Protein AF-A0A4P9ZF57-F1 (afdb_monomer)

Structure (mmCIF, N/CA/C/O backbone):
data_AF-A0A4P9ZF57-F1
#
_entry.id   AF-A0A4P9ZF57-F1
#
loop_
_atom_site.group_PDB
_atom_site.id
_atom_site.type_symbol
_atom_site.label_atom_id
_atom_site.label_alt_id
_atom_site.label_comp_id
_atom_site.label_asym_id
_atom_site.label_entity_id
_atom_site.label_seq_id
_atom_site.pdbx_PDB_ins_code
_atom_site.Cartn_x
_atom_site.Cartn_y
_atom_site.Cartn_z
_atom_site.occupancy
_atom_site.B_iso_or_equiv
_atom_site.auth_seq_id
_atom_site.auth_comp_id
_atom_site.auth_asym_id
_atom_site.auth_atom_id
_atom_site.pdbx_PDB_model_num
ATOM 1 N N . MET A 1 1 ? -4.948 -17.022 -53.352 1.00 54.38 1 MET A N 1
ATOM 2 C CA . MET A 1 1 ? -5.683 -17.781 -52.312 1.00 54.38 1 MET A CA 1
ATOM 3 C C . MET A 1 1 ? -4.808 -18.140 -51.109 1.00 54.38 1 MET A C 1
ATOM 5 O O . MET A 1 1 ? -5.113 -17.638 -50.040 1.00 54.38 1 MET A O 1
ATOM 9 N N . GLN A 1 2 ? -3.714 -18.905 -51.257 1.00 57.56 2 GLN A N 1
ATOM 10 C CA . GLN A 1 2 ? -2.912 -19.446 -50.132 1.00 57.56 2 GLN A CA 1
ATOM 11 C C . GLN A 1 2 ? -2.493 -18.446 -49.025 1.00 57.56 2 GLN A C 1
ATOM 13 O O . GLN A 1 2 ? -2.478 -18.813 -47.852 1.00 57.56 2 GLN A O 1
ATOM 18 N N . LEU A 1 3 ? -2.192 -17.183 -49.357 1.00 63.78 3 LEU A N 1
ATOM 19 C CA . LEU A 1 3 ? -1.842 -16.173 -48.346 1.00 63.78 3 LEU A CA 1
ATOM 20 C C . LEU A 1 3 ? -3.037 -15.792 -47.450 1.00 63.78 3 LEU A C 1
ATOM 22 O O . LEU A 1 3 ? -2.872 -15.639 -46.246 1.00 63.78 3 LEU A O 1
ATOM 26 N N . GLY A 1 4 ? -4.244 -15.695 -48.017 1.00 75.88 4 GLY A N 1
ATOM 27 C CA . GLY A 1 4 ? -5.461 -15.365 -47.267 1.00 75.88 4 GLY A CA 1
ATOM 28 C C . GLY A 1 4 ? -5.855 -16.471 -46.290 1.00 75.88 4 GLY A C 1
ATOM 29 O O . GLY A 1 4 ? -6.192 -16.182 -45.149 1.00 75.88 4 GLY A O 1
ATOM 30 N N . THR A 1 5 ? -5.713 -17.739 -46.690 1.00 77.88 5 THR A N 1
ATOM 31 C CA . THR A 1 5 ? -5.898 -18.883 -45.782 1.00 77.88 5 THR A CA 1
ATOM 32 C C . THR A 1 5 ? -4.862 -18.906 -44.657 1.00 77.88 5 THR A C 1
ATOM 34 O O . THR A 1 5 ? -5.207 -19.254 -43.533 1.00 77.88 5 THR A O 1
ATOM 37 N N . PHE A 1 6 ? -3.617 -18.484 -44.917 1.00 80.25 6 PHE A N 1
ATOM 38 C CA . PHE A 1 6 ? -2.591 -18.390 -43.874 1.00 80.25 6 PHE A CA 1
ATOM 39 C C . PHE A 1 6 ? -2.882 -17.258 -42.876 1.00 80.25 6 PHE A C 1
ATOM 41 O O . PHE A 1 6 ? -2.866 -17.496 -41.670 1.00 80.25 6 PHE A O 1
ATOM 48 N N . VAL A 1 7 ? -3.232 -16.057 -43.355 1.00 85.06 7 VAL A N 1
ATOM 49 C CA . VAL A 1 7 ? -3.629 -14.928 -42.491 1.00 85.06 7 VAL A CA 1
ATOM 50 C C . VAL A 1 7 ? -4.873 -15.271 -41.668 1.00 85.06 7 VAL A C 1
ATOM 52 O O . VAL A 1 7 ? -4.861 -15.054 -40.460 1.00 85.06 7 VAL A O 1
ATOM 55 N N . ALA A 1 8 ? -5.891 -15.890 -42.274 1.00 83.88 8 ALA A N 1
ATOM 56 C CA . ALA A 1 8 ? -7.072 -16.362 -41.553 1.00 83.88 8 ALA A CA 1
ATOM 57 C C . ALA A 1 8 ? -6.717 -17.411 -40.483 1.00 83.88 8 ALA A C 1
ATOM 59 O O . ALA A 1 8 ? -7.234 -17.337 -39.373 1.00 83.88 8 ALA A O 1
ATOM 60 N N . SER A 1 9 ? -5.796 -18.344 -40.767 1.00 84.31 9 SER A N 1
ATOM 61 C CA . SER A 1 9 ? -5.337 -19.321 -39.766 1.00 84.31 9 SER A CA 1
ATOM 62 C C . SER A 1 9 ? -4.549 -18.679 -38.617 1.00 84.31 9 SER A C 1
ATOM 64 O O . SER A 1 9 ? -4.714 -19.084 -37.472 1.00 84.31 9 SER A O 1
ATOM 66 N N . LEU A 1 10 ? -3.755 -17.635 -38.885 1.00 86.44 10 LEU A N 1
ATOM 67 C CA . LEU A 1 10 ? -3.065 -16.860 -37.848 1.00 86.44 10 LEU A CA 1
ATOM 68 C C . LEU A 1 10 ? -4.043 -16.049 -36.992 1.00 86.44 10 LEU A C 1
ATOM 70 O O . LEU A 1 10 ? -3.895 -16.017 -35.776 1.00 86.44 10 LEU A O 1
ATOM 74 N N . GLN A 1 11 ? -5.049 -15.424 -37.606 1.00 88.62 11 GLN A N 1
ATOM 75 C CA . GLN A 1 11 ? -6.096 -14.692 -36.889 1.00 88.62 11 GLN A CA 1
ATOM 76 C C . GLN A 1 11 ? -6.961 -15.631 -36.040 1.00 88.62 11 GLN A C 1
ATOM 78 O O . GLN A 1 11 ? -7.248 -15.304 -34.893 1.00 88.62 11 GLN A O 1
ATOM 83 N N . ALA A 1 12 ? -7.305 -16.817 -36.553 1.00 87.44 12 ALA A N 1
ATOM 84 C CA . ALA A 1 12 ? -7.996 -17.851 -35.786 1.00 87.44 12 ALA A CA 1
ATOM 85 C C . ALA A 1 12 ? -7.152 -18.341 -34.598 1.00 87.44 12 ALA A C 1
ATOM 87 O O . ALA A 1 12 ? -7.650 -18.370 -33.482 1.00 87.44 12 ALA A O 1
ATOM 88 N N . LEU A 1 13 ? -5.863 -18.635 -34.800 1.00 89.00 13 LEU A N 1
ATOM 89 C CA . LEU A 1 13 ? -4.971 -19.121 -33.738 1.00 89.00 13 LEU A CA 1
ATOM 90 C C . LEU A 1 13 ? -4.682 -18.039 -32.676 1.00 89.00 13 LEU A C 1
ATOM 92 O O . LEU A 1 13 ? -4.548 -18.348 -31.492 1.00 89.00 13 LEU A O 1
ATOM 96 N N . LEU A 1 14 ? -4.645 -16.758 -33.063 1.00 87.88 14 LEU A N 1
ATOM 97 C CA . LEU A 1 14 ? -4.613 -15.636 -32.117 1.00 87.88 14 LEU A CA 1
ATOM 98 C C . LEU A 1 14 ? -5.929 -15.516 -31.334 1.00 87.88 14 LEU A C 1
ATOM 100 O O . LEU A 1 14 ? -5.879 -15.408 -30.112 1.00 87.88 14 LEU A O 1
ATOM 104 N N . ALA A 1 15 ? -7.085 -15.623 -31.994 1.00 89.44 15 ALA A N 1
ATOM 105 C CA . ALA A 1 15 ? -8.389 -15.607 -31.327 1.00 89.44 15 ALA A CA 1
ATOM 106 C C . ALA A 1 15 ? -8.584 -16.811 -30.385 1.00 89.44 15 ALA A C 1
ATOM 108 O O . ALA A 1 15 ? -9.091 -16.645 -29.281 1.00 89.44 15 ALA A O 1
ATOM 109 N N . GLU A 1 16 ? -8.121 -18.008 -30.759 1.00 88.81 16 GLU A N 1
ATOM 110 C CA . GLU A 1 16 ? -8.086 -19.193 -29.890 1.00 88.81 16 GLU A CA 1
ATOM 111 C C . GLU A 1 16 ? -7.158 -18.986 -28.686 1.00 88.81 16 GLU A C 1
ATOM 113 O O . GLU A 1 16 ? -7.493 -19.388 -27.571 1.00 88.81 16 GLU A O 1
ATOM 118 N N . ARG A 1 17 ? -6.010 -18.318 -28.870 1.00 89.38 17 ARG A N 1
ATOM 119 C CA . ARG A 1 17 ? -5.100 -17.962 -27.771 1.00 89.38 17 ARG A CA 1
ATOM 120 C C . ARG A 1 17 ? -5.719 -16.933 -26.824 1.00 89.38 17 ARG A C 1
ATOM 122 O O . ARG A 1 17 ? -5.571 -17.075 -25.613 1.00 89.38 17 ARG A O 1
ATOM 129 N N . GLU A 1 18 ? -6.396 -15.917 -27.350 1.00 92.12 18 GLU A N 1
ATOM 130 C CA . GLU A 1 18 ? -7.087 -14.893 -26.559 1.00 92.12 18 GLU A CA 1
ATOM 131 C C . GLU A 1 18 ? -8.288 -15.478 -25.811 1.00 92.12 18 GLU A C 1
ATOM 133 O O . GLU A 1 18 ? -8.413 -15.261 -24.607 1.00 92.12 18 GLU A O 1
ATOM 138 N N . ALA A 1 19 ? -9.104 -16.301 -26.475 1.00 89.50 19 ALA A N 1
ATOM 139 C CA . ALA A 1 19 ? -10.187 -17.048 -25.846 1.00 89.50 19 ALA A CA 1
ATOM 140 C C . ALA A 1 19 ? -9.652 -17.978 -24.747 1.00 89.50 19 ALA A C 1
ATOM 142 O O . ALA A 1 19 ? -10.137 -17.922 -23.625 1.00 89.50 19 ALA A O 1
ATOM 143 N N . SER A 1 20 ? -8.599 -18.757 -25.016 1.00 89.19 20 SER A N 1
ATOM 144 C CA . SER A 1 20 ? -7.949 -19.629 -24.025 1.00 89.19 20 SER A CA 1
ATOM 145 C C . SER A 1 20 ? -7.400 -18.847 -22.823 1.00 89.19 20 SER A C 1
ATOM 147 O O . SER A 1 20 ? -7.550 -19.282 -21.681 1.00 89.19 20 SER A O 1
ATOM 149 N N . ALA A 1 21 ? -6.830 -17.656 -23.044 1.00 87.19 21 ALA A N 1
ATOM 150 C CA . ALA A 1 21 ? -6.377 -16.778 -21.967 1.00 87.19 21 ALA A CA 1
ATOM 151 C C . ALA A 1 21 ? -7.542 -16.236 -21.118 1.00 87.19 21 ALA A C 1
ATOM 153 O O . ALA A 1 21 ? -7.436 -16.229 -19.892 1.00 87.19 21 ALA A O 1
ATOM 154 N N . GLN A 1 22 ? -8.657 -15.840 -21.745 1.00 91.88 22 GLN A N 1
ATOM 155 C CA . GLN A 1 22 ? -9.889 -15.433 -21.052 1.00 91.88 22 GLN A CA 1
ATOM 156 C C . GLN A 1 22 ? -10.514 -16.598 -20.269 1.00 91.88 22 GLN A C 1
ATOM 158 O O . GLN A 1 22 ? -10.948 -16.425 -19.134 1.00 91.88 22 GLN A O 1
ATOM 163 N N . ASP A 1 23 ? -10.494 -17.807 -20.829 1.00 91.81 23 ASP A N 1
ATOM 164 C CA . ASP A 1 23 ? -10.986 -19.028 -20.189 1.00 91.81 23 ASP A CA 1
ATOM 165 C C . ASP A 1 23 ? -10.150 -19.394 -18.947 1.00 91.81 23 ASP A C 1
ATOM 167 O O . ASP A 1 23 ? -10.671 -19.899 -17.951 1.00 91.81 23 ASP A O 1
ATOM 171 N N . LEU A 1 24 ? -8.838 -19.132 -18.989 1.00 87.75 24 LEU A N 1
ATOM 172 C CA . LEU A 1 24 ? -7.904 -19.392 -17.892 1.00 87.75 24 LEU A CA 1
ATOM 173 C C . LEU A 1 24 ? -8.019 -18.322 -16.790 1.00 87.75 24 LEU A C 1
ATOM 175 O O . LEU A 1 24 ? -8.058 -18.674 -15.610 1.00 87.75 24 LEU A O 1
ATOM 179 N N . THR A 1 25 ? -8.167 -17.039 -17.140 1.00 88.38 25 THR A N 1
ATOM 180 C CA . THR A 1 25 ? -8.433 -15.976 -16.151 1.00 88.38 25 THR A CA 1
ATOM 181 C C . THR A 1 25 ? -9.818 -16.119 -15.522 1.00 88.38 25 THR A C 1
ATOM 183 O O . THR A 1 25 ? -9.937 -15.943 -14.312 1.00 88.38 25 THR A O 1
ATOM 186 N N . ALA A 1 26 ? -10.844 -16.534 -16.273 1.00 90.25 26 ALA A N 1
ATOM 187 C CA . ALA A 1 26 ? -12.167 -16.849 -15.731 1.00 90.25 26 ALA A CA 1
ATOM 188 C C . ALA A 1 26 ? -12.115 -18.005 -14.715 1.00 90.25 26 ALA A C 1
ATOM 190 O O . ALA A 1 26 ? -12.660 -17.883 -13.618 1.00 90.25 26 ALA A O 1
ATOM 191 N N . LYS A 1 27 ? -11.392 -19.093 -15.022 1.00 92.88 27 LYS A N 1
ATOM 192 C CA . LYS A 1 27 ? -11.173 -20.213 -14.083 1.00 92.88 27 LYS A CA 1
ATOM 193 C C . LYS A 1 27 ? -10.389 -19.792 -12.836 1.00 92.88 27 LYS A C 1
ATOM 195 O O . LYS A 1 27 ? -10.672 -20.290 -11.749 1.00 92.88 27 LYS A O 1
ATOM 200 N N . LEU A 1 28 ? -9.440 -18.862 -12.968 1.00 87.38 28 LEU A N 1
ATOM 201 C CA . LEU A 1 28 ? -8.673 -18.324 -11.841 1.00 87.38 28 LEU A CA 1
ATOM 202 C C . LEU A 1 28 ? -9.500 -17.358 -10.972 1.00 87.38 28 LEU A C 1
ATOM 204 O O . LEU A 1 28 ? -9.423 -17.417 -9.750 1.00 87.38 28 LEU A O 1
ATOM 208 N N . LEU A 1 29 ? -10.359 -16.529 -11.567 1.00 91.06 29 LEU A N 1
ATOM 209 C CA . LEU A 1 29 ? -11.336 -15.724 -10.825 1.00 91.06 29 LEU A CA 1
ATOM 210 C C . LEU A 1 29 ? -12.352 -16.616 -10.097 1.00 91.06 29 LEU A C 1
ATOM 212 O O . LEU A 1 29 ? -12.646 -16.388 -8.926 1.00 91.06 29 LEU A O 1
ATOM 216 N N . GLN A 1 30 ? -12.834 -17.679 -10.746 1.00 93.12 30 GLN A N 1
ATOM 217 C CA . GLN A 1 30 ? -13.740 -18.642 -10.122 1.00 93.12 30 GLN A CA 1
ATOM 218 C C . GLN A 1 30 ? -13.067 -19.406 -8.969 1.00 93.12 30 GLN A C 1
ATOM 220 O O . GLN A 1 30 ? -13.712 -19.651 -7.949 1.00 93.12 30 GLN A O 1
ATOM 225 N N . SER A 1 31 ? -11.776 -19.749 -9.073 1.00 87.75 31 SER A N 1
ATOM 226 C CA . SER A 1 31 ? -11.054 -20.368 -7.955 1.00 87.75 31 SER A CA 1
ATOM 227 C C . SER A 1 31 ? -10.847 -19.391 -6.792 1.00 87.75 31 SER A C 1
ATOM 229 O O . SER A 1 31 ? -11.037 -19.794 -5.647 1.00 87.75 31 SER A O 1
ATOM 231 N N . LEU A 1 32 ? -10.569 -18.108 -7.055 1.00 88.50 32 LEU A N 1
ATOM 232 C CA . LEU A 1 32 ? -10.494 -17.066 -6.020 1.00 88.50 32 LEU A CA 1
ATOM 233 C C . LEU A 1 32 ? -11.830 -16.881 -5.280 1.00 88.50 32 LEU A C 1
ATOM 235 O O . LEU A 1 32 ? -11.836 -16.867 -4.051 1.00 88.50 32 LEU A O 1
ATOM 239 N N . VAL A 1 33 ? -12.962 -16.838 -5.993 1.00 92.56 33 VAL A N 1
ATOM 240 C CA . VAL A 1 33 ? -14.305 -16.778 -5.378 1.00 92.56 33 VAL A CA 1
ATOM 241 C C . VAL A 1 33 ? -14.612 -18.047 -4.568 1.00 92.56 33 VAL A C 1
ATOM 243 O O . VAL A 1 33 ? -15.177 -17.968 -3.475 1.00 92.56 33 VAL A O 1
ATOM 246 N N . ASN A 1 34 ? -14.186 -19.223 -5.039 1.00 90.38 34 ASN A N 1
ATOM 247 C CA . ASN A 1 34 ? -14.302 -20.471 -4.277 1.00 90.38 34 ASN A CA 1
ATOM 248 C C . ASN A 1 34 ? -13.427 -20.468 -3.006 1.00 90.38 34 ASN A C 1
ATOM 250 O O . ASN A 1 34 ? -13.837 -21.024 -1.989 1.00 90.38 34 ASN A O 1
ATOM 254 N N . TYR A 1 35 ? -12.251 -19.829 -3.026 1.00 92.31 35 TYR A N 1
ATOM 255 C CA . TYR A 1 35 ? -11.423 -19.641 -1.829 1.00 92.31 35 TYR A CA 1
ATOM 256 C C . TYR A 1 35 ? -12.043 -18.642 -0.845 1.00 92.31 35 TYR A C 1
ATOM 258 O O . TYR A 1 35 ? -12.076 -18.929 0.349 1.00 92.31 35 TYR A O 1
ATOM 266 N N . GLN A 1 36 ? -12.585 -17.519 -1.326 1.00 89.94 36 GLN A N 1
ATOM 267 C CA . GLN A 1 36 ? -13.272 -16.524 -0.493 1.00 89.94 36 GLN A CA 1
ATOM 268 C C . GLN A 1 36 ? -14.504 -17.126 0.196 1.00 89.94 36 GLN A C 1
ATOM 270 O O . GLN A 1 36 ? -14.590 -17.105 1.419 1.00 89.94 36 GLN A O 1
ATOM 275 N N . THR A 1 37 ? -15.388 -17.782 -0.557 1.00 90.69 37 THR A N 1
ATOM 276 C CA . THR A 1 37 ? -16.584 -18.445 0.002 1.00 90.69 37 THR A CA 1
ATOM 277 C C . THR A 1 37 ? -16.255 -19.641 0.904 1.00 90.69 37 THR A C 1
ATOM 279 O O . THR A 1 37 ? -17.031 -19.977 1.801 1.00 90.69 37 THR A O 1
ATOM 282 N N . LEU A 1 38 ? -15.096 -20.289 0.726 1.00 90.81 38 LEU A N 1
ATOM 283 C CA . LEU A 1 38 ? -14.591 -21.284 1.677 1.00 90.81 38 LEU A CA 1
ATOM 284 C C . LEU A 1 38 ? -14.068 -20.629 2.965 1.00 90.81 38 LEU A C 1
ATOM 286 O O . LEU A 1 38 ? -14.310 -21.165 4.043 1.00 90.81 38 LEU A O 1
ATOM 290 N N . GLN A 1 39 ? -13.386 -19.486 2.864 1.00 89.12 39 GLN A N 1
ATOM 291 C CA . GLN A 1 39 ? -12.892 -18.715 4.005 1.00 89.12 39 GLN A CA 1
ATOM 292 C C . GLN A 1 39 ? -14.050 -18.141 4.837 1.00 89.12 39 GLN A C 1
ATOM 294 O O . GLN A 1 39 ? -14.051 -18.309 6.054 1.00 89.12 39 GLN A O 1
ATOM 299 N N . GLU A 1 40 ? -15.079 -17.583 4.193 1.00 89.44 40 GLU A N 1
ATOM 300 C CA . GLU A 1 40 ? -16.331 -17.144 4.830 1.00 89.44 40 GLU A CA 1
ATOM 301 C C . GLU A 1 40 ? -16.979 -18.291 5.624 1.00 89.44 40 GLU A C 1
ATOM 303 O O . GLU A 1 40 ? -17.235 -18.159 6.821 1.00 89.44 40 GLU A O 1
ATOM 308 N N . ARG A 1 41 ? -17.118 -19.471 5.003 1.00 91.25 41 ARG A N 1
ATOM 309 C CA . ARG A 1 41 ? -17.626 -20.704 5.639 1.00 91.25 41 ARG A CA 1
ATOM 310 C C . ARG A 1 41 ? -16.724 -21.296 6.725 1.00 91.25 41 ARG A C 1
ATOM 312 O O . ARG A 1 41 ? -17.151 -22.226 7.416 1.00 91.25 41 ARG A O 1
ATOM 319 N N . ILE A 1 42 ? -15.479 -20.838 6.848 1.00 87.50 42 ILE A N 1
ATOM 320 C CA . ILE A 1 42 ? -14.600 -21.163 7.977 1.00 87.50 42 ILE A CA 1
ATOM 321 C C . ILE A 1 42 ? -14.881 -20.180 9.116 1.00 87.50 42 ILE A C 1
ATOM 323 O O . ILE A 1 42 ? -15.195 -20.642 10.208 1.00 87.50 42 ILE A O 1
ATOM 327 N N . SER A 1 43 ? -14.940 -18.867 8.858 1.00 89.12 43 SER A N 1
ATOM 328 C CA . SER A 1 43 ? -15.350 -17.879 9.873 1.00 89.12 43 SER A CA 1
ATOM 329 C C . SER A 1 43 ? -16.748 -18.149 10.449 1.00 89.12 43 SER A C 1
ATOM 331 O O . SER A 1 43 ? -16.889 -18.178 11.667 1.00 89.12 43 SER A O 1
ATOM 333 N N . GLU A 1 44 ? -17.753 -18.481 9.626 1.00 91.69 44 GLU A N 1
ATOM 334 C CA . GLU A 1 44 ? -19.094 -18.886 10.096 1.00 91.69 44 GLU A CA 1
ATOM 335 C C . GLU A 1 44 ? -19.045 -20.090 11.058 1.00 91.69 44 GLU A C 1
ATOM 337 O O . GLU A 1 44 ? -19.854 -20.212 11.983 1.00 91.69 44 GLU A O 1
ATOM 342 N N . LYS A 1 45 ? -18.107 -21.022 10.835 1.00 91.94 45 LYS A N 1
ATOM 343 C CA . LYS A 1 45 ? -17.920 -22.196 11.696 1.00 91.94 45 LYS A CA 1
ATOM 344 C C . LYS A 1 45 ? -17.165 -21.848 12.966 1.00 91.94 45 LYS A C 1
ATOM 346 O O . LYS A 1 45 ? -17.557 -22.343 14.017 1.00 91.94 45 LYS A O 1
ATOM 351 N N . ASP A 1 46 ? -16.142 -21.006 12.890 1.00 90.75 46 ASP A N 1
ATOM 352 C CA . ASP A 1 46 ? -15.371 -20.571 14.053 1.00 90.75 46 ASP A CA 1
ATOM 353 C C . ASP A 1 46 ? -16.223 -19.697 14.987 1.00 90.75 46 ASP A C 1
ATOM 355 O O . ASP A 1 46 ? -16.212 -19.911 16.199 1.00 90.75 46 ASP A O 1
ATOM 359 N N . GLU A 1 47 ? -17.055 -18.802 14.448 1.00 91.81 47 GLU A N 1
ATOM 360 C CA . GLU A 1 47 ? -18.086 -18.078 15.204 1.00 91.81 47 GLU A CA 1
ATOM 361 C C . GLU A 1 47 ? -19.081 -19.044 15.857 1.00 91.81 47 GLU A C 1
ATOM 363 O O . GLU A 1 47 ? -19.361 -18.952 17.054 1.00 91.81 47 GLU A O 1
ATOM 368 N N . ARG A 1 48 ? -19.578 -20.041 15.112 1.00 92.94 48 ARG A N 1
ATOM 369 C CA . ARG A 1 48 ? -20.481 -21.060 15.664 1.00 92.94 48 ARG A CA 1
ATOM 370 C C . ARG A 1 48 ? -19.814 -21.918 16.745 1.00 92.94 48 ARG A C 1
ATOM 372 O O . ARG A 1 48 ? -20.488 -22.304 17.699 1.00 92.94 48 ARG A O 1
ATOM 379 N N . ILE A 1 49 ? -18.516 -22.200 16.633 1.00 88.50 49 ILE A N 1
ATOM 380 C CA . ILE A 1 49 ? -17.723 -22.892 17.659 1.00 88.50 49 ILE A CA 1
ATOM 381 C C . ILE A 1 49 ? -17.570 -22.006 18.902 1.00 88.50 49 ILE A C 1
ATOM 383 O O . ILE A 1 49 ? -17.761 -22.510 20.005 1.00 88.50 49 ILE A O 1
ATOM 387 N N . GLN A 1 50 ? -17.317 -20.702 18.748 1.00 88.69 50 GLN A N 1
ATOM 388 C CA . GLN A 1 50 ? -17.263 -19.744 19.863 1.00 88.69 50 GLN A CA 1
ATOM 389 C C . GLN A 1 50 ? -18.618 -19.600 20.576 1.00 88.69 50 GLN A C 1
ATOM 391 O O . GLN A 1 50 ? -18.675 -19.578 21.804 1.00 88.69 50 GLN A O 1
ATOM 396 N N . VAL A 1 51 ? -19.730 -19.569 19.835 1.00 91.00 51 VAL A N 1
ATOM 397 C CA . VAL A 1 51 ? -21.078 -19.560 20.427 1.00 91.00 51 VAL A CA 1
ATOM 398 C C . VAL A 1 51 ? -21.353 -20.864 21.185 1.00 91.00 51 VAL A C 1
ATOM 400 O O . VAL A 1 51 ? -21.884 -20.826 22.296 1.00 91.00 51 VAL A O 1
ATOM 403 N N . LEU A 1 52 ? -20.963 -22.019 20.635 1.00 90.31 52 LEU A N 1
ATOM 404 C CA . LEU A 1 52 ? -21.125 -23.315 21.302 1.00 90.31 52 LEU A CA 1
ATOM 405 C C . LEU A 1 52 ? -20.216 -23.472 22.533 1.00 90.31 52 LEU A C 1
ATOM 407 O O . LEU A 1 52 ? -20.663 -24.030 23.535 1.00 90.31 52 LEU A O 1
ATOM 411 N N . SER A 1 53 ? -18.980 -22.961 22.510 1.00 88.56 53 SER A N 1
ATOM 412 C CA . SER A 1 53 ? -18.092 -22.990 23.679 1.00 88.56 53 SER A CA 1
ATOM 413 C C . SER A 1 53 ? -18.578 -22.044 24.779 1.00 88.56 53 SER A C 1
ATOM 415 O O . SER A 1 53 ? -18.627 -22.450 25.938 1.00 88.56 53 SER A O 1
ATOM 417 N N . ALA A 1 54 ? -19.057 -20.845 24.432 1.00 90.06 54 ALA A N 1
ATOM 418 C CA . ALA A 1 54 ? -19.687 -19.927 25.379 1.00 90.06 54 ALA A CA 1
ATOM 419 C C . ALA A 1 54 ? -20.956 -20.531 26.015 1.00 90.06 54 ALA A C 1
ATOM 421 O O . ALA A 1 54 ? -21.157 -20.416 27.225 1.00 90.06 54 ALA A O 1
ATOM 422 N N . GLN A 1 55 ? -21.788 -21.232 25.233 1.00 91.75 55 GLN A N 1
ATOM 423 C CA . GLN A 1 55 ? -22.941 -21.977 25.754 1.00 91.75 55 GLN A CA 1
ATOM 424 C C . GLN A 1 55 ? -22.518 -23.123 26.687 1.00 91.75 55 GLN A C 1
ATOM 426 O O . GLN A 1 55 ? -23.115 -23.287 27.752 1.00 91.75 55 GLN A O 1
ATOM 431 N N . ALA A 1 56 ? -21.473 -23.880 26.338 1.00 86.38 56 ALA A N 1
ATOM 432 C CA . ALA A 1 56 ? -20.936 -24.949 27.180 1.00 86.38 56 ALA A CA 1
ATOM 433 C C . ALA A 1 56 ? -20.345 -24.412 28.497 1.00 86.38 56 ALA A C 1
ATOM 435 O O . ALA A 1 56 ? -20.632 -24.951 29.565 1.00 86.38 56 ALA A O 1
ATOM 436 N N . GLU A 1 57 ? -19.591 -23.310 28.455 1.00 91.94 57 GLU A N 1
ATOM 437 C CA . GLU A 1 57 ? -19.105 -22.615 29.651 1.00 91.94 57 GLU A CA 1
ATOM 438 C C . GLU A 1 57 ? -20.247 -22.134 30.549 1.00 91.94 57 GLU A C 1
ATOM 440 O O . GLU A 1 57 ? -20.168 -22.264 31.770 1.00 91.94 57 GLU A O 1
ATOM 445 N N . LEU A 1 58 ? -21.304 -21.559 29.971 1.00 91.56 58 LEU A N 1
ATOM 446 C CA . LEU A 1 58 ? -22.442 -21.036 30.728 1.00 91.56 58 LEU A CA 1
ATOM 447 C C . LEU A 1 58 ? -23.257 -22.182 31.354 1.00 91.56 58 LEU A C 1
ATOM 449 O O . LEU A 1 58 ? -23.661 -22.083 32.514 1.00 91.56 58 LEU A O 1
ATOM 453 N N . ALA A 1 59 ? -23.397 -23.311 30.651 1.00 89.12 59 ALA A N 1
ATOM 454 C CA . ALA A 1 59 ? -23.968 -24.542 31.195 1.00 89.12 59 ALA A CA 1
ATOM 455 C C . ALA A 1 59 ? -23.122 -25.126 32.345 1.00 89.12 59 ALA A C 1
ATOM 457 O O . ALA A 1 59 ? -23.680 -25.479 33.385 1.00 89.12 59 ALA A O 1
ATOM 458 N N . LEU A 1 60 ? -21.790 -25.164 32.213 1.00 89.88 60 LEU A N 1
ATOM 459 C CA . LEU A 1 60 ? -20.877 -25.602 33.278 1.00 89.88 60 LEU A CA 1
ATOM 460 C C . LEU A 1 60 ? -20.934 -24.673 34.500 1.00 89.88 60 LEU A C 1
ATOM 462 O O . LEU A 1 60 ? -21.027 -25.151 35.629 1.00 89.88 60 LEU A O 1
ATOM 466 N N . LYS A 1 61 ? -20.966 -23.350 34.298 1.00 92.44 61 LYS A N 1
ATOM 467 C CA . LYS A 1 61 ? -21.146 -22.360 35.378 1.00 92.44 61 LYS A CA 1
ATOM 468 C C . LYS A 1 61 ? -22.488 -22.564 36.096 1.00 92.44 61 LYS A C 1
ATOM 470 O O . LYS A 1 61 ? -22.524 -22.574 37.324 1.00 92.44 61 LYS A O 1
ATOM 475 N N . ALA A 1 62 ? -23.570 -22.826 35.359 1.00 89.81 62 ALA A N 1
ATOM 476 C CA . ALA A 1 62 ? -24.878 -23.149 35.936 1.00 89.81 62 ALA A CA 1
ATOM 477 C C . ALA A 1 62 ? -24.913 -24.512 36.663 1.00 89.81 62 ALA A C 1
ATOM 479 O O . ALA A 1 62 ? -25.629 -24.659 37.655 1.00 89.81 62 ALA A O 1
ATOM 480 N N . GLN A 1 63 ? -24.144 -25.507 36.210 1.00 90.19 63 GLN A N 1
ATOM 481 C CA . GLN A 1 63 ? -23.995 -26.792 36.900 1.00 90.19 63 GLN A CA 1
ATOM 482 C C . GLN A 1 63 ? -23.188 -26.645 38.197 1.00 90.19 63 GLN A C 1
ATOM 484 O O . GLN A 1 63 ? -23.601 -27.180 39.225 1.00 90.19 63 GLN A O 1
ATOM 489 N N . ASN A 1 64 ? -22.101 -25.872 38.183 1.00 90.94 64 ASN A N 1
ATOM 490 C CA . ASN A 1 64 ? -21.306 -25.576 39.375 1.00 90.94 64 ASN A CA 1
ATOM 491 C C . ASN A 1 64 ? -22.129 -24.813 40.421 1.00 90.94 64 ASN A C 1
ATOM 493 O O . ASN A 1 64 ? -22.150 -25.221 41.578 1.00 90.94 64 ASN A O 1
ATOM 497 N N . LEU A 1 65 ? -22.919 -23.811 40.013 1.00 90.56 65 LEU A N 1
ATOM 498 C CA . LEU A 1 65 ? -23.839 -23.109 40.917 1.00 90.56 65 LEU A CA 1
ATOM 499 C C . LEU A 1 65 ? -24.865 -24.066 41.562 1.00 90.56 65 LEU A C 1
ATOM 501 O O . LEU A 1 65 ? -25.197 -23.931 42.738 1.00 90.56 65 LEU A O 1
ATOM 505 N N . LYS A 1 66 ? -25.351 -25.073 40.822 1.00 91.69 66 LYS A N 1
ATOM 506 C CA . LYS A 1 66 ? -26.223 -26.124 41.379 1.00 91.69 66 LYS A CA 1
ATOM 507 C C . LYS A 1 66 ? -25.482 -27.048 42.350 1.00 91.69 66 LYS A C 1
ATOM 509 O O . LYS A 1 66 ? -26.075 -27.452 43.346 1.00 91.69 66 LYS A O 1
ATOM 514 N N . LEU A 1 67 ? -24.210 -27.368 42.103 1.00 91.00 67 LEU A N 1
ATOM 515 C CA . LEU A 1 67 ? -23.380 -28.134 43.042 1.00 91.00 67 LEU A CA 1
ATOM 516 C C . LEU A 1 67 ? -23.117 -27.345 44.334 1.00 91.00 67 LEU A C 1
ATOM 518 O O . LEU A 1 67 ? -23.240 -27.908 45.418 1.00 91.00 67 LEU A O 1
ATOM 522 N N . GLU A 1 68 ? -22.858 -26.039 44.241 1.00 92.75 68 GLU A N 1
ATOM 523 C CA . GLU A 1 68 ? -22.746 -25.140 45.398 1.00 92.75 68 GLU A CA 1
ATOM 524 C C . GLU A 1 68 ? -24.060 -25.068 46.191 1.00 92.75 68 GLU A C 1
ATOM 526 O O . GLU A 1 68 ? -24.049 -25.203 47.414 1.00 92.75 68 GLU A O 1
ATOM 531 N N . GLN A 1 69 ? -25.207 -24.942 45.513 1.00 92.31 69 GLN A N 1
ATOM 532 C CA . GLN A 1 69 ? -26.531 -24.988 46.151 1.00 92.31 69 GLN A CA 1
ATOM 533 C C . GLN A 1 69 ? -26.795 -26.334 46.844 1.00 92.31 69 GLN A C 1
ATOM 535 O O . GLN A 1 69 ? -27.288 -26.351 47.970 1.00 92.31 69 GLN A O 1
ATOM 540 N N . VAL A 1 70 ? -26.433 -27.462 46.223 1.00 91.25 70 VAL A N 1
ATOM 541 C CA . VAL A 1 70 ? -26.524 -28.796 46.845 1.00 91.25 70 VAL A CA 1
ATOM 542 C C . VAL A 1 70 ? -25.581 -28.915 48.048 1.00 91.25 70 VAL A C 1
ATOM 544 O O . VAL A 1 70 ? -25.972 -29.498 49.060 1.00 91.25 70 VAL A O 1
ATOM 547 N N . GLY A 1 71 ? -24.389 -28.315 47.995 1.00 92.12 71 GLY A N 1
ATOM 548 C CA . GLY A 1 71 ? -23.472 -28.206 49.132 1.00 92.12 71 GLY A CA 1
ATOM 549 C C . GLY A 1 71 ? -24.083 -27.425 50.299 1.00 92.12 71 GLY A C 1
ATOM 550 O O . GLY A 1 71 ? -24.164 -27.945 51.410 1.00 92.12 71 GLY A O 1
ATOM 551 N N . GLN A 1 72 ? -24.610 -26.225 50.037 1.00 91.56 72 GLN A N 1
ATOM 552 C CA . GLN A 1 72 ? -25.287 -25.388 51.037 1.00 91.56 72 GLN A CA 1
ATOM 553 C C . GLN A 1 72 ? -26.526 -26.075 51.635 1.00 91.56 72 GLN A C 1
ATOM 555 O O . GLN A 1 72 ? -26.750 -26.008 52.843 1.00 91.56 72 GLN A O 1
ATOM 560 N N . LEU A 1 73 ? -27.327 -26.769 50.819 1.00 89.88 73 LEU A N 1
ATOM 561 C CA . LEU A 1 73 ? -28.471 -27.555 51.292 1.00 89.88 73 LEU A CA 1
ATOM 562 C C . LEU A 1 73 ? -28.032 -28.759 52.136 1.00 89.88 73 LEU A C 1
ATOM 564 O O . LEU A 1 73 ? -28.667 -29.052 53.148 1.00 89.88 73 LEU A O 1
ATOM 568 N N . SER A 1 74 ? -26.935 -29.425 51.769 1.00 91.81 74 SER A N 1
ATOM 569 C CA . SER A 1 74 ? -26.368 -30.537 52.544 1.00 91.81 74 SER A CA 1
ATOM 570 C C . SER A 1 74 ? -25.828 -30.064 53.895 1.00 91.81 74 SER A C 1
ATOM 572 O O . SER A 1 74 ? -26.076 -30.716 54.908 1.00 91.81 74 SER A O 1
ATOM 574 N N . GLN A 1 75 ? -25.170 -28.901 53.932 1.00 92.56 75 GLN A N 1
ATOM 575 C CA . GLN A 1 75 ? -24.716 -28.266 55.168 1.00 92.56 75 GLN A CA 1
ATOM 576 C C . GLN A 1 75 ? -25.903 -27.877 56.065 1.00 92.56 75 GLN A C 1
ATOM 578 O O . GLN A 1 75 ? -25.951 -28.299 57.218 1.00 92.56 75 GLN A O 1
ATOM 583 N N . ARG A 1 76 ? -26.920 -27.187 55.529 1.00 90.81 76 ARG A N 1
ATOM 584 C CA . ARG A 1 76 ? -28.146 -26.852 56.280 1.00 90.81 76 ARG A CA 1
ATOM 585 C C . ARG A 1 76 ? -28.888 -28.091 56.788 1.00 90.81 76 ARG A C 1
ATOM 587 O O . ARG A 1 76 ? -29.460 -28.063 57.872 1.00 90.81 76 ARG A O 1
ATOM 594 N N . MET A 1 77 ? -28.873 -29.197 56.038 1.00 89.62 77 MET A N 1
ATOM 595 C CA . MET A 1 77 ? -29.445 -30.470 56.492 1.00 89.62 77 MET A CA 1
ATOM 596 C C . MET A 1 77 ? -28.630 -31.096 57.635 1.00 89.62 77 MET A C 1
ATOM 598 O O . MET A 1 77 ? -29.206 -31.750 58.504 1.00 89.62 77 MET A O 1
ATOM 602 N N . LEU A 1 78 ? -27.307 -30.909 57.655 1.00 92.81 78 LEU A N 1
ATOM 603 C CA . LEU A 1 78 ? -26.444 -31.349 58.751 1.00 92.81 78 LEU A CA 1
ATOM 604 C C . LEU A 1 78 ? -26.693 -30.512 60.016 1.00 92.81 78 LEU A C 1
ATOM 606 O O . LEU A 1 78 ? -26.920 -31.085 61.078 1.00 92.81 78 LEU A O 1
ATOM 610 N N . GLU A 1 79 ? -26.756 -29.187 59.879 1.00 90.94 79 GLU A N 1
ATOM 611 C CA . GLU A 1 79 ? -27.092 -28.234 60.952 1.00 90.94 79 GLU A CA 1
ATOM 612 C C . GLU A 1 79 ? -28.495 -28.500 61.534 1.00 90.94 79 GLU A C 1
ATOM 614 O O . GLU A 1 79 ? -28.684 -28.538 62.751 1.00 90.94 79 GLU A O 1
ATOM 619 N N . ALA A 1 80 ? -29.486 -28.781 60.682 1.00 88.31 80 ALA A N 1
ATOM 620 C CA . ALA A 1 80 ? -30.822 -29.180 61.124 1.00 88.31 80 ALA A CA 1
ATOM 621 C C . ALA A 1 80 ? -30.820 -30.536 61.858 1.00 88.31 80 ALA A C 1
ATOM 623 O O . ALA A 1 80 ? -31.571 -30.719 62.815 1.00 88.31 80 ALA A O 1
ATOM 624 N N . LYS A 1 81 ? -29.966 -31.489 61.453 1.00 91.69 81 LYS A N 1
ATOM 625 C CA . LYS A 1 81 ? -29.813 -32.783 62.141 1.00 91.69 81 LYS A CA 1
ATOM 626 C C . LYS A 1 81 ? -29.149 -32.644 63.511 1.00 91.69 81 LYS A C 1
ATOM 628 O O . LYS A 1 81 ? -29.590 -33.322 64.437 1.00 91.69 81 LYS A O 1
ATOM 633 N N . THR A 1 82 ? -28.142 -31.781 63.673 1.00 90.38 82 THR A N 1
ATOM 634 C CA . THR A 1 82 ? -27.527 -31.543 64.993 1.00 90.38 82 THR A CA 1
ATOM 635 C C . THR A 1 82 ? -28.509 -30.854 65.939 1.00 90.38 82 THR A C 1
ATOM 637 O O . THR A 1 82 ? -28.715 -31.348 67.045 1.00 90.38 82 THR A O 1
ATOM 640 N N . GLN A 1 83 ? -29.226 -29.824 65.473 1.00 89.94 83 GLN A N 1
ATOM 641 C CA . GLN A 1 83 ? -30.281 -29.161 66.255 1.00 89.94 83 GLN A CA 1
ATOM 642 C C . GLN A 1 83 ? -31.426 -30.117 66.637 1.00 89.94 83 GLN A C 1
ATOM 644 O O . GLN A 1 83 ? -31.919 -30.076 67.766 1.00 89.94 83 GLN A O 1
ATOM 649 N N . LEU A 1 84 ? -31.840 -31.018 65.736 1.00 87.56 84 LEU A N 1
ATOM 650 C CA . LEU A 1 84 ? -32.831 -32.054 66.052 1.00 87.56 84 LEU A CA 1
ATOM 651 C C . LEU A 1 84 ? -32.307 -33.027 67.123 1.00 87.56 84 LEU A C 1
ATOM 653 O O . LEU A 1 84 ? -33.054 -33.400 68.028 1.00 87.56 84 LEU A O 1
ATOM 657 N N . GLY A 1 85 ? -31.023 -33.394 67.057 1.00 89.75 85 GLY A N 1
ATOM 658 C CA . GLY A 1 85 ? -30.337 -34.191 68.076 1.00 89.75 85 GLY A CA 1
ATOM 659 C C . GLY A 1 85 ? -30.366 -33.522 69.452 1.00 89.75 85 GLY A C 1
ATOM 660 O O . GLY A 1 85 ? -30.871 -34.109 70.409 1.00 89.75 85 GLY A O 1
ATOM 661 N N . GLU A 1 86 ? -29.926 -32.266 69.539 1.00 90.06 86 GLU A N 1
ATOM 662 C CA . GLU A 1 86 ? -29.966 -31.449 70.762 1.00 90.06 86 GLU A CA 1
ATOM 663 C C . GLU A 1 86 ? -31.383 -31.352 71.348 1.00 90.06 86 GLU A C 1
ATOM 665 O O . GLU A 1 86 ? -31.587 -31.552 72.548 1.00 90.06 86 GLU A O 1
ATOM 670 N N . LYS A 1 87 ? -32.392 -31.105 70.501 1.00 88.38 87 LYS A N 1
ATOM 671 C CA . LYS A 1 87 ? -33.795 -31.033 70.931 1.00 88.38 87 LYS A CA 1
ATOM 672 C C . LYS A 1 87 ? -34.340 -32.387 71.385 1.00 88.38 87 LYS A C 1
ATOM 674 O O . LYS A 1 87 ? -35.102 -32.426 72.349 1.00 88.38 87 LYS A O 1
ATOM 679 N N . SER A 1 88 ? -33.923 -33.492 70.767 1.00 87.62 88 SER A N 1
ATOM 680 C CA . SER A 1 88 ? -34.299 -34.839 71.216 1.00 87.62 88 SER A CA 1
ATOM 681 C C . SER A 1 88 ? -33.731 -35.165 72.605 1.00 87.62 88 SER A C 1
ATOM 683 O O . SER A 1 88 ? -34.460 -35.678 73.454 1.00 87.62 88 SER A O 1
ATOM 685 N N . ALA A 1 89 ? -32.488 -34.757 72.887 1.00 86.56 89 ALA A N 1
ATOM 686 C CA . ALA A 1 89 ? -31.868 -34.914 74.202 1.00 86.56 89 ALA A CA 1
ATOM 687 C C . ALA A 1 89 ? -32.577 -34.074 75.282 1.00 86.56 89 ALA A C 1
ATOM 689 O O . ALA A 1 89 ? -32.830 -34.570 76.381 1.00 86.56 89 ALA A O 1
ATOM 690 N N . GLN A 1 90 ? -32.977 -32.837 74.957 1.00 87.50 90 GLN A N 1
ATOM 691 C CA . GLN A 1 90 ? -33.780 -31.989 75.854 1.00 87.50 90 GLN A CA 1
ATOM 692 C C . GLN A 1 90 ? -35.154 -32.617 76.162 1.00 87.50 90 GLN A C 1
ATOM 694 O O . GLN A 1 90 ? -35.586 -32.625 77.314 1.00 87.50 90 GLN A O 1
ATOM 699 N N . VAL A 1 91 ? -35.820 -33.216 75.166 1.00 86.25 91 VAL A N 1
ATOM 700 C CA . VAL A 1 91 ? -37.094 -33.934 75.369 1.00 86.25 91 VAL A CA 1
ATOM 701 C C . VAL A 1 91 ? -36.919 -35.187 76.236 1.00 86.25 91 VAL A C 1
ATOM 703 O O . VAL A 1 91 ? -37.783 -35.472 77.067 1.00 86.25 91 VAL A O 1
ATOM 706 N N . GLU A 1 92 ? -35.817 -35.929 76.098 1.00 87.56 92 GLU A N 1
ATOM 707 C CA . GLU A 1 92 ? -35.519 -37.041 77.010 1.00 87.56 92 GLU A CA 1
ATOM 708 C C . GLU A 1 92 ? -35.265 -36.581 78.447 1.00 87.56 92 GLU A C 1
ATOM 710 O O . GLU A 1 92 ? -35.738 -37.235 79.378 1.00 87.56 92 GLU A O 1
ATOM 715 N N . GLN A 1 93 ? -34.567 -35.460 78.648 1.00 86.94 93 GLN A N 1
ATOM 716 C CA . GLN A 1 93 ? -34.328 -34.920 79.984 1.00 86.94 93 GLN A CA 1
ATOM 717 C C . GLN A 1 93 ? -35.652 -34.586 80.693 1.00 86.94 93 GLN A C 1
ATOM 719 O O . GLN A 1 93 ? -35.921 -35.126 81.768 1.00 86.94 93 GLN A O 1
ATOM 724 N N . CYS A 1 94 ? -36.531 -33.803 80.058 1.00 82.19 94 CYS A N 1
ATOM 725 C CA . CYS A 1 94 ? -37.818 -33.434 80.656 1.00 82.19 94 CYS A CA 1
ATOM 726 C C . CYS A 1 94 ? -38.747 -34.640 80.897 1.00 82.19 94 CYS A C 1
ATOM 728 O O . CYS A 1 94 ? -39.545 -34.632 81.835 1.00 82.19 94 CYS A O 1
ATOM 730 N N . ARG A 1 95 ? -38.639 -35.718 80.104 1.00 87.62 95 ARG A N 1
ATOM 731 C CA . ARG A 1 95 ? -39.359 -36.978 80.378 1.00 87.62 95 ARG A CA 1
ATOM 732 C C . ARG A 1 95 ? -38.899 -37.632 81.684 1.00 87.62 95 ARG A C 1
ATOM 734 O O . ARG A 1 95 ? -39.743 -38.034 82.481 1.00 87.62 95 ARG A O 1
ATOM 741 N N . ARG A 1 96 ? -37.585 -37.692 81.929 1.00 84.31 96 ARG A N 1
ATOM 742 C CA . ARG A 1 96 ? -37.005 -38.263 83.162 1.00 84.31 96 ARG A CA 1
ATOM 743 C C . ARG A 1 96 ? -37.412 -37.453 84.400 1.00 84.31 96 ARG A C 1
ATOM 745 O O . ARG A 1 96 ? -37.722 -38.033 85.437 1.00 84.31 96 ARG A O 1
ATOM 752 N N . GLU A 1 97 ? -37.479 -36.128 84.275 1.00 82.31 97 GLU A N 1
ATOM 753 C CA . GLU A 1 97 ? -37.949 -35.215 85.328 1.00 82.31 97 GLU A CA 1
ATOM 754 C C . GLU A 1 97 ? -39.439 -35.450 85.672 1.00 82.31 97 GLU A C 1
ATOM 756 O O . GLU A 1 97 ? -39.796 -35.584 86.844 1.00 82.31 97 GLU A O 1
ATOM 761 N N . LEU A 1 98 ? -40.309 -35.611 84.665 1.00 77.38 98 LEU A N 1
ATOM 762 C CA . LEU A 1 98 ? -41.739 -35.905 84.867 1.00 77.38 98 LEU A CA 1
ATOM 763 C C . LEU A 1 98 ? -42.004 -37.275 85.524 1.00 77.38 98 LEU A C 1
ATOM 765 O O . LEU A 1 98 ? -42.958 -37.416 86.297 1.00 77.38 98 LEU A O 1
ATOM 769 N N . GLU A 1 99 ? -41.176 -38.285 85.246 1.00 79.44 99 GLU A N 1
ATOM 770 C CA . GLU A 1 99 ? -41.277 -39.604 85.889 1.00 79.44 99 GLU A CA 1
ATOM 771 C C . GLU A 1 99 ? -40.909 -39.581 87.379 1.00 79.44 99 GLU A C 1
ATOM 773 O O . GLU A 1 99 ? -41.488 -40.341 88.160 1.00 79.44 99 GLU A O 1
ATOM 778 N N . LEU A 1 100 ? -39.987 -38.704 87.791 1.00 77.69 100 LEU A N 1
ATOM 779 C CA . LEU A 1 100 ? -39.631 -38.522 89.200 1.00 77.69 100 LEU A CA 1
ATOM 780 C C . LEU A 1 100 ? -40.803 -37.912 89.980 1.00 77.69 100 LEU A C 1
ATOM 782 O O . LEU A 1 100 ? -41.264 -38.516 90.950 1.00 77.69 100 LEU A O 1
ATOM 786 N N . CYS A 1 101 ? -41.359 -36.792 89.505 1.00 75.00 101 CYS A N 1
ATOM 787 C CA . CYS A 1 101 ? -42.464 -36.092 90.172 1.00 75.00 101 CYS A CA 1
ATOM 788 C C . CYS A 1 101 ? -43.717 -36.969 90.370 1.00 75.00 101 CYS A C 1
ATOM 790 O O . CYS A 1 101 ? -44.403 -36.854 91.388 1.00 75.00 101 CYS A O 1
ATOM 792 N N . ARG A 1 102 ? -44.019 -37.889 89.438 1.00 79.56 102 ARG A N 1
ATOM 793 C CA . ARG A 1 102 ? -45.151 -38.827 89.592 1.00 79.56 102 ARG A CA 1
ATOM 794 C C . ARG A 1 102 ? -45.002 -39.751 90.807 1.00 79.56 102 ARG A C 1
ATOM 796 O O . ARG A 1 102 ? -45.974 -39.944 91.535 1.00 79.56 102 ARG A O 1
ATOM 803 N N . ARG A 1 103 ? -43.795 -40.270 91.062 1.00 70.94 103 ARG A N 1
ATOM 804 C CA . ARG A 1 103 ? -43.518 -41.237 92.147 1.00 70.94 103 ARG A CA 1
ATOM 805 C C . ARG A 1 103 ? -43.639 -40.632 93.551 1.00 70.94 103 ARG A C 1
ATOM 807 O O . ARG A 1 103 ? -43.782 -41.368 94.527 1.00 70.94 103 ARG A O 1
ATOM 814 N N . GLU A 1 104 ? -43.590 -39.307 93.674 1.00 67.19 104 GLU A N 1
ATOM 815 C CA . GLU A 1 104 ? -43.757 -38.611 94.955 1.00 67.19 104 GLU A CA 1
ATOM 816 C C . GLU A 1 104 ? -45.230 -38.414 95.339 1.00 67.19 104 GLU A C 1
ATOM 818 O O . GLU A 1 104 ? -45.575 -38.467 96.523 1.00 67.19 104 GLU A O 1
ATOM 823 N N . LEU A 1 105 ? -46.109 -38.227 94.348 1.00 55.28 105 LEU A N 1
ATOM 824 C CA . LEU A 1 105 ? -47.532 -37.953 94.560 1.00 55.28 105 LEU A CA 1
ATOM 825 C C . LEU A 1 105 ? -48.276 -39.167 95.143 1.00 55.28 105 LEU A C 1
ATOM 827 O O . LEU A 1 105 ? -49.116 -39.026 96.034 1.00 55.28 105 LEU A O 1
ATOM 831 N N . GLU A 1 106 ? -47.943 -40.367 94.665 1.00 53.66 106 GLU A N 1
ATOM 832 C CA . GLU A 1 106 ? -48.590 -41.628 95.056 1.00 53.66 106 GLU A CA 1
ATOM 833 C C . GLU A 1 106 ? -48.350 -41.983 96.534 1.00 53.66 106 GLU A C 1
ATOM 835 O O . GLU A 1 106 ? -49.209 -42.578 97.183 1.00 53.66 106 GLU A O 1
ATOM 840 N N . ARG A 1 107 ? -47.230 -41.530 97.116 1.00 52.62 107 ARG A N 1
ATOM 841 C CA . ARG A 1 107 ? -46.864 -41.788 98.520 1.00 52.62 107 ARG A CA 1
ATOM 842 C C . ARG A 1 107 ? -47.731 -41.056 99.555 1.00 52.62 107 ARG A C 1
ATOM 844 O O . ARG A 1 107 ? -47.606 -41.352 100.740 1.00 52.62 107 ARG A O 1
ATOM 851 N N . ARG A 1 108 ? -48.578 -40.098 99.154 1.00 46.88 108 ARG A N 1
ATOM 852 C CA . ARG A 1 108 ? -49.292 -39.192 100.083 1.00 46.88 108 ARG A CA 1
ATOM 853 C C . ARG A 1 108 ? -50.758 -39.552 100.388 1.00 46.88 108 ARG A C 1
ATOM 855 O O . ARG A 1 108 ? -51.384 -38.834 101.158 1.00 46.88 108 ARG A O 1
ATOM 862 N N . LYS A 1 109 ? -51.330 -40.616 99.805 1.00 41.22 109 LYS A N 1
ATOM 863 C CA . LYS A 1 109 ? -52.798 -40.849 99.786 1.00 41.22 109 LYS A CA 1
ATOM 864 C C . LYS A 1 109 ? -53.355 -41.966 100.701 1.00 41.22 109 LYS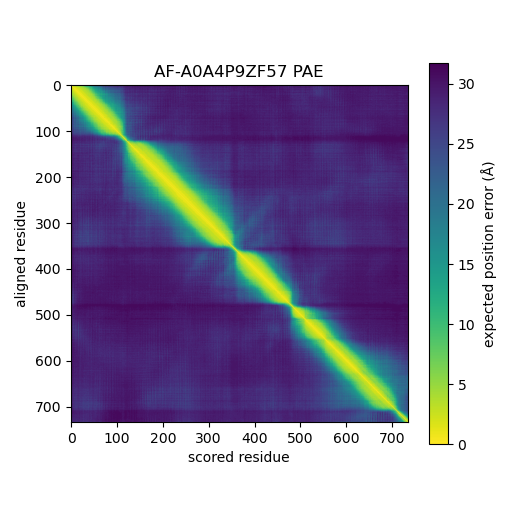 A C 1
ATOM 866 O O . LYS A 1 109 ? -54.483 -42.391 100.487 1.00 41.22 109 LYS A O 1
ATOM 871 N N . SER A 1 110 ? -52.611 -42.473 101.691 1.00 33.44 110 SER A N 1
ATOM 872 C CA . SER A 1 110 ? -52.884 -43.803 102.287 1.00 33.44 110 SER A CA 1
ATOM 873 C C . SER A 1 110 ? -53.156 -43.891 103.810 1.00 33.44 110 SER A C 1
ATOM 875 O O . SER A 1 110 ? -52.895 -44.944 104.393 1.00 33.44 110 SER A O 1
ATOM 877 N N . ARG A 1 111 ? -53.682 -42.850 104.489 1.00 36.88 111 ARG A N 1
ATOM 878 C CA . ARG A 1 111 ? -54.050 -42.921 105.934 1.00 36.88 111 ARG A CA 1
ATOM 879 C C . ARG A 1 111 ? -55.185 -41.970 106.381 1.00 36.88 111 ARG A C 1
ATOM 881 O O . ARG A 1 111 ? -54.907 -40.780 106.458 1.00 36.88 111 ARG A O 1
ATOM 888 N N . THR A 1 112 ? -56.345 -42.512 106.800 1.00 33.19 112 THR A N 1
ATOM 889 C CA . THR A 1 112 ? -57.186 -42.116 107.980 1.00 33.19 112 THR A CA 1
ATOM 890 C C . THR A 1 112 ? -58.470 -42.975 108.100 1.00 33.19 112 THR A C 1
ATOM 892 O O . THR A 1 112 ? -58.964 -43.464 107.088 1.00 33.19 112 THR A O 1
ATOM 895 N N . SER A 1 113 ? -58.989 -43.175 109.329 1.00 37.44 113 SER A N 1
ATOM 896 C CA . SER A 1 113 ? -60.283 -43.819 109.693 1.00 37.44 113 SER A CA 1
ATOM 897 C C . SER A 1 113 ? -60.468 -43.807 111.234 1.00 37.44 113 SER A C 1
ATOM 899 O O . SER A 1 113 ? -59.461 -43.999 111.924 1.00 37.44 113 SER A O 1
ATOM 901 N N . PRO A 1 114 ? -61.677 -43.525 111.775 1.00 56.34 114 PRO A N 1
ATOM 902 C CA . PRO A 1 114 ? -62.081 -43.959 113.134 1.00 56.34 114 PRO A CA 1
ATOM 903 C C . PRO A 1 114 ? -63.607 -44.275 113.284 1.00 56.34 114 PRO A C 1
ATOM 905 O O . PRO A 1 114 ? -64.257 -44.580 112.285 1.00 56.34 114 PRO A O 1
ATOM 908 N N . ASP A 1 115 ? -64.122 -44.175 114.531 1.00 34.19 115 ASP A N 1
ATOM 909 C CA . ASP A 1 115 ? -65.539 -44.026 114.976 1.00 34.19 115 ASP A CA 1
ATOM 910 C C . ASP A 1 115 ? -66.364 -45.335 115.190 1.00 34.19 115 ASP A C 1
ATOM 912 O O . ASP A 1 115 ? -66.232 -46.273 114.407 1.00 34.19 115 ASP A O 1
ATOM 916 N N . ASP A 1 116 ? -67.237 -45.529 116.208 1.00 37.41 116 ASP A N 1
ATOM 917 C CA . ASP A 1 116 ? -67.519 -44.845 117.508 1.00 37.41 116 ASP A CA 1
ATOM 918 C C . ASP A 1 116 ? -68.319 -45.791 118.488 1.00 37.41 116 ASP A C 1
ATOM 920 O O . ASP A 1 116 ? -68.526 -46.961 118.152 1.00 37.41 116 ASP A O 1
ATOM 924 N N . ALA A 1 117 ? -68.765 -45.352 119.689 1.00 46.47 117 ALA A N 1
ATOM 925 C CA . ALA A 1 117 ? -69.475 -46.154 120.719 1.00 46.47 117 ALA A CA 1
ATOM 926 C C . ALA A 1 117 ? -70.658 -45.439 121.448 1.00 46.47 117 ALA A C 1
ATOM 928 O O . ALA A 1 117 ? -70.613 -44.238 121.686 1.00 46.47 117 ALA A O 1
ATOM 929 N N . ALA A 1 118 ? -71.710 -46.176 121.866 1.00 46.53 118 ALA A N 1
ATOM 930 C CA . ALA A 1 118 ? -72.969 -45.634 122.443 1.00 46.53 118 ALA A CA 1
ATOM 931 C C . ALA A 1 118 ? -73.802 -46.721 123.201 1.00 46.53 118 ALA A C 1
ATOM 933 O O . ALA A 1 118 ? -73.506 -47.898 123.003 1.00 46.53 118 ALA A O 1
ATOM 934 N N . VAL A 1 119 ? -74.877 -46.512 124.002 1.00 49.34 119 VAL A N 1
ATOM 935 C CA . VAL A 1 119 ? -75.490 -45.407 124.815 1.00 49.34 119 VAL A CA 1
ATOM 936 C C . VAL A 1 119 ? -76.623 -46.024 125.693 1.00 49.34 119 VAL A C 1
ATOM 938 O O . VAL A 1 119 ? -77.253 -46.969 125.229 1.00 49.34 119 VAL A O 1
ATOM 941 N N . PHE A 1 120 ? -76.905 -45.497 126.905 1.00 43.59 120 PHE A N 1
ATOM 942 C CA . PHE A 1 120 ? -78.201 -45.452 127.667 1.00 43.59 120 PHE A CA 1
ATOM 943 C C . PHE A 1 120 ? -77.965 -44.633 128.981 1.00 43.59 120 PHE A C 1
ATOM 945 O O . PHE A 1 120 ? -76.843 -44.158 129.148 1.00 43.59 120 PHE A O 1
ATOM 952 N N . ASP A 1 121 ? -78.851 -44.325 129.948 1.00 40.94 121 ASP A N 1
ATOM 953 C CA . ASP A 1 121 ? -80.202 -44.724 130.437 1.00 40.94 121 ASP A CA 1
ATOM 954 C C . ASP A 1 121 ? -80.838 -43.478 131.152 1.00 40.94 121 ASP A C 1
ATOM 956 O O . ASP A 1 121 ? -80.095 -42.554 131.498 1.00 40.94 121 ASP A O 1
ATOM 960 N N . GLY A 1 122 ? -82.138 -43.287 131.447 1.00 49.47 122 GLY A N 1
ATOM 961 C CA . GLY A 1 122 ? -83.379 -44.067 131.253 1.00 49.47 122 GLY A CA 1
ATOM 962 C C . GLY A 1 122 ? -84.626 -43.447 131.944 1.00 49.47 122 GLY A C 1
ATOM 963 O O . GLY A 1 122 ? -85.715 -43.497 131.383 1.00 49.47 122 GLY A O 1
ATOM 964 N N . ALA A 1 123 ? -84.488 -42.782 133.108 1.00 44.16 123 ALA A N 1
ATOM 965 C CA . ALA A 1 123 ? -85.548 -41.966 133.773 1.00 44.16 123 ALA A CA 1
ATOM 966 C C . ALA A 1 123 ? -85.119 -40.517 134.092 1.00 44.16 123 ALA A C 1
ATOM 968 O O . ALA A 1 123 ? -85.940 -39.628 134.326 1.00 44.16 123 ALA A O 1
ATOM 969 N N . SER A 1 124 ? -83.817 -40.265 133.975 1.00 52.22 124 SER A N 1
ATOM 970 C CA . SER A 1 124 ? -83.287 -39.025 133.412 1.00 52.22 124 SER A CA 1
ATOM 971 C C . SER A 1 124 ? -84.097 -38.564 132.186 1.00 52.22 124 SER A C 1
ATOM 973 O O . SER A 1 124 ? -84.363 -37.375 132.076 1.00 52.22 124 SER A O 1
ATOM 975 N N . VAL A 1 125 ? -84.578 -39.501 131.352 1.00 51.12 125 VAL A N 1
ATOM 976 C CA . VAL A 1 125 ? -85.278 -39.304 130.066 1.00 51.12 125 VAL A CA 1
ATOM 977 C C . VAL A 1 125 ? -86.388 -38.252 130.052 1.00 51.12 125 VAL A C 1
ATOM 979 O O . VAL A 1 125 ? -86.442 -37.553 129.064 1.00 51.12 125 VAL A O 1
ATOM 982 N N . LEU A 1 126 ? -87.214 -38.022 131.085 1.00 50.06 126 LEU A N 1
ATOM 983 C CA . LEU A 1 126 ? -88.209 -36.922 131.003 1.00 50.06 126 LEU A CA 1
ATOM 984 C C . LEU A 1 126 ? -87.640 -35.529 131.340 1.00 50.06 126 LEU A C 1
ATOM 986 O O . LEU A 1 126 ? -88.217 -34.507 130.968 1.00 50.06 126 LEU A O 1
ATOM 990 N N . ARG A 1 127 ? -86.514 -35.469 132.064 1.00 57.66 127 ARG A N 1
ATOM 991 C CA . ARG A 1 127 ? -85.727 -34.234 132.208 1.00 57.66 127 ARG A CA 1
ATOM 992 C C . ARG A 1 127 ? -84.782 -34.036 131.036 1.00 57.66 127 ARG A C 1
ATOM 994 O O . ARG A 1 127 ? -84.614 -32.888 130.656 1.00 57.66 127 ARG A O 1
ATOM 1001 N N . LEU A 1 128 ? -84.253 -35.124 130.471 1.00 60.22 128 LEU A N 1
ATOM 1002 C CA . LEU A 1 128 ? -83.613 -35.128 129.165 1.00 60.22 128 LEU A CA 1
ATOM 1003 C C . LEU A 1 128 ? -84.618 -34.626 128.134 1.00 60.22 128 LEU A C 1
ATOM 1005 O O . LEU A 1 128 ? -84.442 -33.506 127.746 1.00 60.22 128 LEU A O 1
ATOM 1009 N N . GLU A 1 129 ? -85.755 -35.256 127.837 1.00 64.75 129 GLU A N 1
ATOM 1010 C CA . GLU A 1 129 ? -86.779 -34.751 126.895 1.00 64.75 129 GLU A CA 1
ATOM 1011 C C . GLU A 1 129 ? -87.086 -33.243 127.026 1.00 64.75 129 GLU A C 1
ATOM 1013 O O . GLU A 1 129 ? -87.247 -32.569 126.014 1.00 64.75 129 GLU A O 1
ATOM 1018 N N . TYR A 1 130 ? -87.112 -32.667 128.236 1.00 71.00 130 TYR A N 1
ATOM 1019 C CA . TYR A 1 130 ? -87.218 -31.211 128.406 1.00 71.00 130 TYR A CA 1
ATOM 1020 C C . TYR A 1 130 ? -85.903 -30.443 128.147 1.00 71.00 130 TYR A C 1
ATOM 1022 O O . TYR A 1 130 ? -85.926 -29.407 127.483 1.00 71.00 130 TYR A O 1
ATOM 1030 N N . GLU A 1 131 ? -84.760 -30.911 128.652 1.00 74.56 131 GLU A N 1
ATOM 1031 C CA . GLU A 1 131 ? -83.428 -30.351 128.371 1.00 74.56 131 GLU A CA 1
ATOM 1032 C C . GLU A 1 131 ? -82.914 -30.661 126.950 1.00 74.56 131 GLU A C 1
ATOM 1034 O O . GLU A 1 131 ? -82.048 -29.938 126.482 1.00 74.56 131 GLU A O 1
ATOM 1039 N N . ASP A 1 132 ? -83.526 -31.611 126.243 1.00 76.25 132 ASP A N 1
ATOM 1040 C CA . ASP A 1 132 ? -83.294 -32.115 124.885 1.00 76.25 132 ASP A CA 1
ATOM 1041 C C . ASP A 1 132 ? -84.221 -31.400 123.906 1.00 76.25 132 ASP A C 1
ATOM 1043 O O . ASP A 1 132 ? -83.800 -31.078 122.809 1.00 76.25 132 ASP A O 1
ATOM 1047 N N . VAL A 1 133 ? -85.463 -31.071 124.288 1.00 78.50 133 VAL A N 1
ATOM 1048 C CA . VAL A 1 133 ? -86.276 -30.078 123.561 1.00 78.50 133 VAL A CA 1
ATOM 1049 C C . VAL A 1 133 ? -85.671 -28.685 123.731 1.00 78.50 133 VAL A C 1
ATOM 1051 O O . VAL A 1 133 ? -85.696 -27.892 122.795 1.00 78.50 133 VAL A O 1
ATOM 1054 N N . LYS A 1 134 ? -85.075 -28.379 124.889 1.00 82.38 134 LYS A N 1
ATOM 1055 C CA . LYS A 1 134 ? -84.323 -27.136 125.103 1.00 82.38 134 LYS A CA 1
ATOM 1056 C C . LYS A 1 134 ? -82.966 -27.150 124.390 1.00 82.38 134 LYS A C 1
ATOM 1058 O O . LYS A 1 134 ? -82.585 -26.110 123.862 1.00 82.38 134 LYS A O 1
ATOM 1063 N N . ALA A 1 135 ? -82.261 -28.283 124.345 1.00 80.88 135 ALA A N 1
ATOM 1064 C CA . ALA A 1 135 ? -81.043 -28.445 123.557 1.00 80.88 135 ALA A CA 1
ATOM 1065 C C . ALA A 1 135 ? -81.387 -28.373 122.074 1.00 80.88 135 ALA A C 1
ATOM 1067 O O . ALA A 1 135 ? -80.886 -27.484 121.424 1.00 80.88 135 ALA A O 1
ATOM 1068 N N . ALA A 1 136 ? -82.356 -29.138 121.570 1.00 81.69 136 ALA A N 1
ATOM 1069 C CA . ALA A 1 136 ? -82.823 -29.050 120.188 1.00 81.69 136 ALA A CA 1
ATOM 1070 C C . ALA A 1 136 ? -83.369 -27.661 119.815 1.00 81.69 136 ALA A C 1
ATOM 1072 O O . ALA A 1 136 ? -83.250 -27.269 118.659 1.00 81.69 136 ALA A O 1
ATOM 1073 N N . LEU A 1 137 ? -83.933 -26.889 120.755 1.00 81.69 137 LEU A N 1
ATOM 1074 C CA . LEU A 1 137 ? -84.266 -25.480 120.524 1.00 81.69 137 LEU A CA 1
ATOM 1075 C C . LEU A 1 137 ? -83.004 -24.609 120.448 1.00 81.69 137 LEU A C 1
ATOM 1077 O O . LEU A 1 137 ? -82.893 -23.812 119.526 1.00 81.69 137 LEU A O 1
ATOM 1081 N N . SER A 1 138 ? -82.042 -24.788 121.357 1.00 86.81 138 SER A N 1
ATOM 1082 C CA . SER A 1 138 ? -80.737 -24.110 121.323 1.00 86.81 138 SER A CA 1
ATOM 1083 C C . SER A 1 138 ? -79.946 -24.458 120.058 1.00 86.81 138 SER A C 1
ATOM 1085 O O . SER A 1 138 ? -79.372 -23.575 119.436 1.00 86.81 138 SER A O 1
ATOM 1087 N N . ASP A 1 139 ? -79.957 -25.721 119.646 1.00 85.31 139 ASP A N 1
ATOM 1088 C CA . ASP A 1 139 ? -79.323 -26.267 118.453 1.00 85.31 139 ASP A CA 1
ATOM 1089 C C . ASP A 1 139 ? -80.061 -25.803 117.199 1.00 85.31 139 ASP A C 1
ATOM 1091 O O . ASP A 1 139 ? -79.417 -25.544 116.194 1.00 85.31 139 ASP A O 1
ATOM 1095 N N . ALA A 1 140 ? -81.389 -25.638 117.232 1.00 83.81 140 ALA A N 1
ATOM 1096 C CA . ALA A 1 140 ? -82.147 -25.035 116.137 1.00 83.81 140 ALA A CA 1
ATOM 1097 C C . ALA A 1 140 ? -81.900 -23.522 116.032 1.00 83.81 140 ALA A C 1
ATOM 1099 O O . ALA A 1 140 ? -81.747 -23.012 114.927 1.00 83.81 140 ALA A O 1
ATOM 1100 N N . GLU A 1 141 ? -81.809 -22.794 117.149 1.00 82.75 141 GLU A N 1
ATOM 1101 C CA . GLU A 1 141 ? -81.413 -21.378 117.176 1.00 82.75 141 GLU A CA 1
ATOM 1102 C C . GLU A 1 141 ? -79.963 -21.204 116.696 1.00 82.75 141 GLU A C 1
ATOM 1104 O O . GLU A 1 141 ? -79.672 -20.307 115.900 1.00 82.75 141 GLU A O 1
ATOM 1109 N N . GLN A 1 142 ? -79.067 -22.108 117.095 1.00 88.81 142 GLN A N 1
ATOM 1110 C CA . GLN A 1 142 ? -77.670 -22.141 116.675 1.00 88.81 142 GLN A CA 1
ATOM 1111 C C . GLN A 1 142 ? -77.529 -22.541 115.199 1.00 88.81 142 GLN A C 1
ATOM 1113 O O . GLN A 1 142 ? -76.828 -21.851 114.467 1.00 88.81 142 GLN A O 1
ATOM 1118 N N . GLN A 1 143 ? -78.268 -23.544 114.714 1.00 87.38 143 GLN A N 1
ATOM 1119 C CA . GLN A 1 143 ? -78.369 -23.888 113.290 1.00 87.38 143 GLN A CA 1
ATOM 1120 C C . GLN A 1 143 ? -78.965 -22.737 112.477 1.00 87.38 143 GLN A C 1
ATOM 1122 O O . GLN A 1 143 ? -78.489 -22.464 111.383 1.00 87.38 143 GLN A O 1
ATOM 1127 N N . VAL A 1 144 ? -79.965 -22.009 112.986 1.00 88.31 144 VAL A N 1
ATOM 1128 C CA . VAL A 1 144 ? -80.485 -20.800 112.325 1.00 88.31 144 VAL A CA 1
ATOM 1129 C C . VAL A 1 144 ? -79.416 -19.706 112.279 1.00 88.31 144 VAL A C 1
ATOM 1131 O O . VAL A 1 144 ? -79.267 -19.057 111.245 1.00 88.31 144 VAL A O 1
ATOM 1134 N N . HIS A 1 145 ? -78.612 -19.525 113.330 1.00 89.12 145 HIS A N 1
ATOM 1135 C CA . HIS A 1 145 ? -77.448 -18.635 113.287 1.00 89.12 145 HIS A CA 1
ATOM 1136 C C . HIS A 1 145 ? -76.359 -19.109 112.312 1.00 89.12 145 HIS A C 1
ATOM 1138 O O . HIS A 1 145 ? -75.819 -18.278 111.582 1.00 89.12 145 HIS A O 1
ATOM 1144 N N . GLU A 1 146 ? -76.079 -20.408 112.228 1.00 88.44 146 GLU A N 1
ATOM 1145 C CA . GLU A 1 146 ? -75.136 -20.995 111.273 1.00 88.44 146 GLU A CA 1
ATOM 1146 C C . GLU A 1 146 ? -75.644 -20.853 109.833 1.00 88.44 146 GLU A C 1
ATOM 1148 O O . GLU A 1 146 ? -74.906 -20.366 108.983 1.00 88.44 146 GLU A O 1
ATOM 1153 N N . PHE A 1 147 ? -76.918 -21.141 109.549 1.00 89.19 147 PHE A N 1
ATOM 1154 C CA . PHE A 1 147 ? -77.533 -20.912 108.239 1.00 89.19 147 PHE A CA 1
ATOM 1155 C C . PHE A 1 147 ? -77.599 -19.423 107.880 1.00 89.19 147 PHE A C 1
ATOM 1157 O O . PHE A 1 147 ? -77.352 -19.081 106.727 1.00 89.19 147 PHE A O 1
ATOM 1164 N N . CYS A 1 148 ? -77.849 -18.515 108.830 1.00 90.19 148 CYS A N 1
ATOM 1165 C CA . CYS A 1 148 ? -77.724 -17.073 108.592 1.00 90.19 148 CYS A CA 1
ATOM 1166 C C . CYS A 1 148 ? -76.269 -16.644 108.340 1.00 90.19 148 CYS A C 1
ATOM 1168 O O . CYS A 1 148 ? -76.033 -15.747 107.531 1.00 90.19 148 CYS A O 1
ATOM 1170 N N . GLY A 1 149 ? -75.295 -17.271 109.004 1.00 90.50 149 GLY A N 1
ATOM 1171 C CA . GLY A 1 149 ? -73.867 -17.053 108.778 1.00 90.50 149 GLY A CA 1
ATOM 1172 C C . GLY A 1 149 ? -73.416 -17.549 107.404 1.00 90.50 149 GLY A C 1
ATOM 1173 O O . GLY A 1 149 ? -72.751 -16.816 106.682 1.00 90.50 149 GLY A O 1
ATOM 1174 N N . ILE A 1 150 ? -73.846 -18.749 107.010 1.00 89.06 150 ILE A N 1
ATOM 1175 C CA . ILE A 1 150 ? -73.603 -19.356 105.696 1.00 89.06 150 ILE A CA 1
ATOM 1176 C C . ILE A 1 150 ? -74.301 -18.550 104.596 1.00 89.06 150 ILE A C 1
ATOM 1178 O O . ILE A 1 150 ? -73.686 -18.292 103.567 1.00 89.06 150 ILE A O 1
ATOM 1182 N N . ALA A 1 151 ? -75.543 -18.103 104.808 1.00 88.38 151 ALA A N 1
ATOM 1183 C CA . ALA A 1 151 ? -76.262 -17.258 103.858 1.00 88.38 151 ALA A CA 1
ATOM 1184 C C . ALA A 1 151 ? -75.547 -15.917 103.648 1.00 88.38 151 ALA A C 1
ATOM 1186 O O . ALA A 1 151 ? -75.297 -15.550 102.506 1.00 88.38 151 ALA A O 1
ATOM 1187 N N . ARG A 1 152 ? -75.126 -15.234 104.723 1.00 91.06 152 ARG A N 1
ATOM 1188 C CA . ARG A 1 152 ? -74.326 -14.001 104.619 1.00 91.06 152 ARG A CA 1
ATOM 1189 C C . ARG A 1 152 ? -72.977 -14.243 103.954 1.00 91.06 152 ARG A C 1
ATOM 1191 O O . ARG A 1 152 ? -72.635 -13.526 103.029 1.00 91.06 152 ARG A O 1
ATOM 1198 N N . ALA A 1 153 ? -72.249 -15.289 104.342 1.00 89.62 153 ALA A N 1
ATOM 1199 C CA . ALA A 1 153 ? -70.979 -15.641 103.710 1.00 89.62 153 ALA A CA 1
ATOM 1200 C C . ALA A 1 153 ? -71.144 -15.991 102.218 1.00 89.62 153 ALA A C 1
ATOM 1202 O O . ALA A 1 153 ? -70.257 -15.696 101.421 1.00 89.62 153 ALA A O 1
ATOM 1203 N N . ALA A 1 154 ? -72.277 -16.579 101.823 1.00 88.12 154 ALA A N 1
ATOM 1204 C CA . ALA A 1 154 ? -72.624 -16.826 100.428 1.00 88.12 154 ALA A CA 1
ATOM 1205 C C . ALA A 1 154 ? -73.028 -15.537 99.691 1.00 88.12 154 ALA A C 1
ATOM 1207 O O . ALA A 1 154 ? -72.614 -15.355 98.550 1.00 88.12 154 ALA A O 1
ATOM 1208 N N . GLU A 1 155 ? -73.772 -14.623 100.319 1.00 90.00 155 GLU A N 1
ATOM 1209 C CA . GLU A 1 155 ? -74.082 -13.295 99.769 1.00 90.00 155 GLU A CA 1
ATOM 1210 C C . GLU A 1 155 ? -72.813 -12.447 99.593 1.00 90.00 155 GLU A C 1
ATOM 1212 O O . GLU A 1 155 ? -72.619 -11.869 98.526 1.00 90.00 155 GLU A O 1
ATOM 1217 N N . ASP A 1 156 ? -71.918 -12.423 100.581 1.00 91.81 156 ASP A N 1
ATOM 1218 C CA . ASP A 1 156 ? -70.620 -11.742 100.533 1.00 91.81 156 ASP A CA 1
ATOM 1219 C C . ASP A 1 156 ? -69.705 -12.367 99.464 1.00 91.81 156 ASP A C 1
ATOM 1221 O O . ASP A 1 156 ? -69.073 -11.654 98.681 1.00 91.81 156 ASP A O 1
ATOM 1225 N N . ALA A 1 157 ? -69.670 -13.702 99.361 1.00 91.25 157 ALA A N 1
ATOM 1226 C CA . ALA A 1 157 ? -68.924 -14.403 98.315 1.00 91.25 157 ALA A CA 1
ATOM 1227 C C . ALA A 1 157 ? -69.504 -14.154 96.913 1.00 91.25 157 ALA A C 1
ATOM 1229 O O . ALA A 1 157 ? -68.739 -13.980 95.965 1.00 91.25 157 ALA A O 1
ATOM 1230 N N . LEU A 1 158 ? -70.832 -14.087 96.763 1.00 90.12 158 LEU A N 1
ATOM 1231 C CA . LEU A 1 158 ? -71.495 -13.752 95.499 1.00 90.12 158 LEU A CA 1
ATOM 1232 C C . LEU A 1 158 ? -71.288 -12.282 95.119 1.00 90.12 158 LEU A C 1
ATOM 1234 O O . LEU A 1 158 ? -71.055 -11.998 93.947 1.00 90.12 158 LEU A O 1
ATOM 1238 N N . GLN A 1 159 ? -71.302 -11.356 96.081 1.00 93.31 159 GLN A N 1
ATOM 1239 C CA . GLN A 1 159 ? -70.956 -9.950 95.851 1.00 93.31 159 GLN A CA 1
ATOM 1240 C C . GLN A 1 159 ? -69.483 -9.797 95.447 1.00 93.31 159 GLN A C 1
ATOM 1242 O O . GLN A 1 159 ? -69.189 -9.094 94.483 1.00 93.31 159 GLN A O 1
ATOM 1247 N N . SER A 1 160 ? -68.567 -10.513 96.104 1.00 93.25 160 SER A N 1
ATOM 1248 C CA . SER A 1 160 ? -67.140 -10.552 95.753 1.00 93.25 160 SER A CA 1
ATOM 1249 C C . SER A 1 160 ? -66.891 -11.166 94.364 1.00 93.25 160 SER A C 1
ATOM 1251 O O . SER A 1 160 ? -66.136 -10.619 93.555 1.00 93.25 160 SER A O 1
ATOM 1253 N N . ALA A 1 161 ? -67.591 -12.253 94.022 1.00 90.12 161 ALA A N 1
ATOM 1254 C CA . ALA A 1 161 ? -67.550 -12.861 92.691 1.00 90.12 161 ALA A CA 1
ATOM 1255 C C . ALA A 1 161 ? -68.146 -11.940 91.608 1.00 90.12 161 ALA A C 1
ATOM 1257 O O . ALA A 1 161 ? -67.597 -11.835 90.513 1.00 90.12 161 ALA A O 1
ATOM 1258 N N . ALA A 1 162 ? -69.235 -11.227 91.909 1.00 91.56 162 ALA A N 1
ATOM 1259 C CA . ALA A 1 162 ? -69.836 -10.256 90.998 1.00 91.56 162 ALA A CA 1
ATOM 1260 C C . ALA A 1 162 ? -68.937 -9.026 90.787 1.00 91.56 162 ALA A C 1
ATOM 1262 O O . ALA A 1 162 ? -68.794 -8.570 89.652 1.00 91.56 162 ALA A O 1
ATOM 1263 N N . ALA A 1 163 ? -68.296 -8.523 91.847 1.00 93.19 163 ALA A N 1
ATOM 1264 C CA . ALA A 1 163 ? -67.344 -7.416 91.784 1.00 93.19 163 ALA A CA 1
ATOM 1265 C C . ALA A 1 163 ? -66.104 -7.788 90.958 1.00 93.19 163 ALA A C 1
ATOM 1267 O O . ALA A 1 163 ? -65.807 -7.122 89.970 1.00 93.19 163 ALA A O 1
ATOM 1268 N N . SER A 1 164 ? -65.447 -8.906 91.275 1.00 93.12 164 SER A N 1
ATOM 1269 C CA . SER A 1 164 ? -64.276 -9.384 90.522 1.00 93.12 164 SER A CA 1
ATOM 1270 C C . SER A 1 164 ? -64.603 -9.749 89.066 1.00 93.12 164 SER A C 1
ATOM 1272 O O . SER A 1 164 ? -63.798 -9.487 88.173 1.00 93.12 164 SER A O 1
ATOM 1274 N N . HIS A 1 165 ? -65.806 -10.259 88.771 1.00 93.25 165 HIS A N 1
ATOM 1275 C CA . HIS A 1 165 ? -66.267 -10.433 87.389 1.00 93.25 165 HIS A CA 1
ATOM 1276 C C . HIS A 1 165 ? -66.539 -9.091 86.680 1.00 93.25 165 HIS A C 1
ATOM 1278 O O . HIS A 1 165 ? -66.269 -8.963 85.485 1.00 93.25 165 HIS A O 1
ATOM 1284 N N . ALA A 1 166 ? -67.048 -8.072 87.382 1.00 93.50 166 ALA A N 1
ATOM 1285 C CA . ALA A 1 166 ? -67.223 -6.730 86.825 1.00 93.50 166 ALA A CA 1
ATOM 1286 C C . ALA A 1 166 ? -65.872 -6.047 86.538 1.00 93.50 166 ALA A C 1
ATOM 1288 O O . ALA A 1 166 ? -65.713 -5.449 85.475 1.00 93.50 166 ALA A O 1
ATOM 1289 N N . GLU A 1 167 ? -64.884 -6.201 87.422 1.00 94.62 167 GLU A N 1
ATOM 1290 C CA . GLU A 1 167 ? -63.501 -5.744 87.223 1.00 94.62 167 GLU A CA 1
ATOM 1291 C C . GLU A 1 167 ? -62.816 -6.486 86.066 1.00 94.62 167 GLU A C 1
ATOM 1293 O O . GLU A 1 167 ? -62.209 -5.851 85.199 1.00 94.62 167 GLU A O 1
ATOM 1298 N N . TYR A 1 168 ? -62.970 -7.813 85.979 1.00 94.44 168 TYR A N 1
ATOM 1299 C CA . TYR A 1 168 ? -62.488 -8.602 84.842 1.00 94.44 168 TYR A CA 1
ATOM 1300 C C . TYR A 1 168 ? -63.136 -8.150 83.526 1.00 94.44 168 TYR A C 1
ATOM 1302 O O . TYR A 1 168 ? -62.449 -7.944 82.527 1.00 94.44 168 TYR A O 1
ATOM 1310 N N . LYS A 1 169 ? -64.453 -7.915 83.515 1.00 96.50 169 LYS A N 1
ATOM 1311 C CA . LYS A 1 169 ? -65.147 -7.397 82.332 1.00 96.50 169 LYS A CA 1
ATOM 1312 C C . LYS A 1 169 ? -64.656 -5.994 81.953 1.00 96.50 169 LYS A C 1
ATOM 1314 O O . LYS A 1 169 ? -64.400 -5.751 80.778 1.00 96.50 169 LYS A O 1
ATOM 1319 N N . ALA A 1 170 ? -64.500 -5.086 82.916 1.00 95.62 170 ALA A N 1
ATOM 1320 C CA . ALA A 1 170 ? -64.038 -3.722 82.661 1.00 95.62 170 ALA A CA 1
ATOM 1321 C C . ALA A 1 170 ? -62.599 -3.694 82.117 1.00 95.62 170 ALA A C 1
ATOM 1323 O O . ALA A 1 170 ? -62.325 -3.011 81.129 1.00 95.62 170 ALA A O 1
ATOM 1324 N N . THR A 1 171 ? -61.697 -4.482 82.708 1.00 95.25 171 THR A N 1
ATOM 1325 C CA . THR A 1 171 ? -60.316 -4.625 82.223 1.00 95.25 171 THR A CA 1
ATOM 1326 C C . THR A 1 171 ? -60.255 -5.297 80.851 1.00 95.25 171 THR A C 1
ATOM 1328 O O . THR A 1 171 ? -59.490 -4.845 80.003 1.00 95.25 171 THR A O 1
ATOM 1331 N N . MET A 1 172 ? -61.098 -6.296 80.568 1.00 93.69 172 MET A N 1
ATOM 1332 C CA . MET A 1 172 ? -61.144 -6.941 79.250 1.00 93.69 172 MET A CA 1
ATOM 1333 C C . MET A 1 172 ? -61.776 -6.047 78.165 1.00 93.69 172 MET A C 1
ATOM 1335 O O . MET A 1 172 ? -61.314 -6.037 77.028 1.00 93.69 172 MET A O 1
ATOM 1339 N N . GLU A 1 173 ? -62.778 -5.223 78.492 1.00 95.62 173 GLU A N 1
ATOM 1340 C CA . GLU A 1 173 ? -63.252 -4.167 77.583 1.00 95.62 173 GLU A CA 1
ATOM 1341 C C . GLU A 1 173 ? -62.161 -3.115 77.317 1.00 95.62 173 GLU A C 1
ATOM 1343 O O . GLU A 1 173 ? -62.056 -2.595 76.205 1.00 95.62 173 GLU A O 1
ATOM 1348 N N . GLN A 1 174 ? -61.322 -2.811 78.313 1.00 95.75 174 GLN A N 1
ATOM 1349 C CA . GLN A 1 174 ? -60.203 -1.882 78.164 1.00 95.75 174 GLN A CA 1
ATOM 1350 C C . GLN A 1 174 ? -59.069 -2.463 77.301 1.00 95.75 174 GLN A C 1
ATOM 1352 O O . GLN A 1 174 ? -58.537 -1.738 76.458 1.00 95.75 174 GLN A O 1
ATOM 1357 N N . THR A 1 175 ? -58.726 -3.750 77.437 1.00 95.25 175 THR A N 1
ATOM 1358 C CA . THR A 1 175 ? -57.728 -4.402 76.567 1.00 95.25 175 THR A CA 1
ATOM 1359 C C . THR A 1 175 ? -58.238 -4.584 75.140 1.00 95.25 175 THR A C 1
ATOM 1361 O O . THR A 1 175 ? -57.470 -4.366 74.208 1.00 95.25 175 THR A O 1
ATOM 1364 N N . VAL A 1 176 ? -59.526 -4.889 74.935 1.00 94.44 176 VAL A N 1
ATOM 1365 C CA . VAL A 1 176 ? -60.130 -4.910 73.590 1.00 94.44 176 VAL A CA 1
ATOM 1366 C C . VAL A 1 176 ? -60.027 -3.534 72.929 1.00 94.44 176 VAL A C 1
ATOM 1368 O O . VAL A 1 176 ? -59.510 -3.447 71.819 1.00 94.44 176 VAL A O 1
ATOM 1371 N N . ARG A 1 177 ? -60.400 -2.446 73.622 1.00 95.69 177 ARG A N 1
ATOM 1372 C CA . ARG A 1 177 ? -60.256 -1.075 73.086 1.00 95.69 177 ARG A CA 1
ATOM 1373 C C . ARG A 1 177 ? -58.798 -0.702 72.798 1.00 95.69 177 ARG A C 1
ATOM 1375 O O . ARG A 1 177 ? -58.535 -0.018 71.813 1.00 95.69 177 ARG A O 1
ATOM 1382 N N . ALA A 1 178 ? -57.848 -1.151 73.621 1.00 94.62 178 ALA A N 1
ATOM 1383 C CA . ALA A 1 178 ? -56.421 -0.958 73.355 1.00 94.62 178 ALA A CA 1
ATOM 1384 C C . ALA A 1 178 ? -55.988 -1.681 72.066 1.00 94.62 178 ALA A C 1
ATOM 1386 O O . ALA A 1 178 ? -55.444 -1.045 71.170 1.00 94.62 178 ALA A O 1
ATOM 1387 N N . LEU A 1 179 ? -56.335 -2.963 71.915 1.00 93.50 179 LEU A N 1
ATOM 1388 C CA . LEU A 1 179 ? -56.030 -3.754 70.717 1.00 93.50 179 LEU A CA 1
ATOM 1389 C C . LEU A 1 179 ? -56.728 -3.225 69.451 1.00 93.50 179 LEU A C 1
ATOM 1391 O O . LEU A 1 179 ? -56.176 -3.326 68.356 1.00 93.50 179 LEU A O 1
ATOM 1395 N N . GLU A 1 180 ? -57.923 -2.641 69.570 1.00 94.94 180 GLU A N 1
ATOM 1396 C CA . GLU A 1 180 ? -58.605 -1.960 68.463 1.00 94.94 180 GLU A CA 1
ATOM 1397 C C . GLU A 1 180 ? -57.884 -0.672 68.043 1.00 94.94 180 GLU A C 1
ATOM 1399 O O . GLU A 1 180 ? -57.734 -0.429 66.843 1.00 94.94 180 GLU A O 1
ATOM 1404 N N . ASN A 1 181 ? -57.386 0.117 69.001 1.00 95.75 181 ASN A N 1
ATOM 1405 C CA . ASN A 1 181 ? -56.567 1.299 68.728 1.00 95.75 181 ASN A CA 1
ATOM 1406 C C . ASN A 1 181 ? -55.215 0.914 68.104 1.00 95.75 181 ASN A C 1
ATOM 1408 O O . ASN A 1 181 ? -54.833 1.487 67.084 1.00 95.75 181 ASN A O 1
ATOM 1412 N N . ASP A 1 182 ? -54.530 -0.096 68.646 1.00 94.12 182 ASP A N 1
ATOM 1413 C CA . ASP A 1 182 ? -53.262 -0.609 68.112 1.00 94.12 182 ASP A CA 1
ATOM 1414 C C . ASP A 1 182 ? -53.441 -1.145 66.685 1.00 94.12 182 ASP A C 1
ATOM 1416 O O . ASP A 1 182 ? -52.640 -0.853 65.796 1.00 94.12 182 ASP A O 1
ATOM 1420 N N . LYS A 1 183 ? -54.540 -1.863 66.417 1.00 95.19 183 LYS A N 1
ATOM 1421 C CA . LYS A 1 183 ? -54.911 -2.319 65.070 1.00 95.19 183 LYS A CA 1
ATOM 1422 C C . LYS A 1 183 ? -55.138 -1.151 64.106 1.00 95.19 183 LYS A C 1
ATOM 1424 O O . LYS A 1 183 ? -54.716 -1.240 62.954 1.00 95.19 183 LYS A O 1
ATOM 1429 N N . GLN A 1 184 ? -55.785 -0.069 64.544 1.00 95.44 184 GLN A N 1
ATOM 1430 C CA . GLN A 1 184 ? -55.971 1.134 63.721 1.00 95.44 184 GLN A CA 1
ATOM 1431 C C . GLN A 1 184 ? -54.641 1.858 63.461 1.00 95.44 184 GLN A C 1
ATOM 1433 O O . GLN A 1 184 ? -54.370 2.238 62.322 1.00 95.44 184 GLN A O 1
ATOM 1438 N N . ALA A 1 185 ? -53.777 1.983 64.472 1.00 94.94 185 ALA A N 1
ATOM 1439 C CA . ALA A 1 185 ? -52.447 2.573 64.336 1.00 94.94 185 ALA A CA 1
ATOM 1440 C C . ALA A 1 185 ? -51.546 1.757 63.389 1.00 94.94 185 ALA A C 1
ATOM 1442 O O . ALA A 1 185 ? -50.890 2.322 62.511 1.00 94.94 185 ALA A O 1
ATOM 1443 N N . LEU A 1 186 ? -51.567 0.424 63.501 1.00 93.81 186 LEU A N 1
ATOM 1444 C CA . LEU A 1 186 ? -50.865 -0.484 62.592 1.00 93.81 186 LEU A CA 1
ATOM 1445 C C . LEU A 1 186 ? -51.413 -0.397 61.163 1.00 93.81 186 LEU A C 1
ATOM 1447 O O . LEU A 1 186 ? -50.622 -0.322 60.228 1.00 93.81 186 LEU A O 1
ATOM 1451 N N . ALA A 1 187 ? -52.735 -0.338 60.974 1.00 95.50 187 ALA A N 1
ATOM 1452 C CA . ALA A 1 187 ? -53.337 -0.160 59.650 1.00 95.50 187 ALA A CA 1
ATOM 1453 C C . ALA A 1 187 ? -52.942 1.185 59.007 1.00 95.50 187 ALA A C 1
ATOM 1455 O O . ALA A 1 187 ? -52.597 1.220 57.826 1.00 95.50 187 ALA A O 1
ATOM 1456 N N . GLY A 1 188 ? -52.915 2.274 59.784 1.00 95.50 188 GLY A N 1
ATOM 1457 C CA . GLY A 1 188 ? -52.416 3.576 59.328 1.00 95.50 188 GLY A CA 1
ATOM 1458 C C . GLY A 1 188 ? -50.926 3.548 58.964 1.00 95.50 188 GLY A C 1
ATOM 1459 O O . GLY A 1 188 ? -50.533 4.095 57.936 1.00 95.50 188 GLY A O 1
ATOM 1460 N N . SER A 1 189 ? -50.107 2.854 59.759 1.00 95.25 189 SER A N 1
ATOM 1461 C CA . SER A 1 189 ? -48.676 2.655 59.493 1.00 95.25 189 SER A CA 1
ATOM 1462 C C . SER A 1 189 ? -48.429 1.845 58.212 1.00 95.25 189 SER A C 1
ATOM 1464 O O . SER A 1 189 ? -47.604 2.235 57.386 1.00 95.25 189 SER A O 1
ATOM 1466 N N . VAL A 1 190 ? -49.192 0.767 57.989 1.00 94.25 190 VAL A N 1
ATOM 1467 C CA . VAL A 1 190 ? -49.144 -0.019 56.744 1.00 94.25 190 VAL A CA 1
ATOM 1468 C C . VAL A 1 190 ? -49.554 0.839 55.547 1.00 94.25 190 VAL A C 1
ATOM 1470 O O . VAL A 1 190 ? -48.801 0.898 54.581 1.00 94.25 190 VAL A O 1
ATOM 1473 N N . GLY A 1 191 ? -50.667 1.578 55.625 1.00 96.25 191 GLY A N 1
ATOM 1474 C CA . GLY A 1 191 ? -51.104 2.468 54.542 1.00 96.25 191 GLY A CA 1
ATOM 1475 C C . GLY A 1 191 ? -50.083 3.564 54.207 1.00 96.25 191 GLY A C 1
ATOM 1476 O O . GLY A 1 191 ? -49.845 3.852 53.034 1.00 96.25 191 GLY A O 1
ATOM 1477 N N . ALA A 1 192 ? -49.407 4.124 55.216 1.00 95.31 192 ALA A N 1
ATOM 1478 C CA . ALA A 1 192 ? -48.296 5.052 55.005 1.00 95.31 192 ALA A CA 1
ATOM 1479 C C . ALA A 1 192 ? -47.104 4.375 54.302 1.00 95.31 192 ALA A C 1
ATOM 1481 O O . ALA A 1 192 ? -46.536 4.945 53.373 1.00 95.31 192 ALA A O 1
ATOM 1482 N N . LYS A 1 193 ? -46.752 3.138 54.679 1.00 93.94 193 LYS A N 1
ATOM 1483 C CA . LYS A 1 193 ? -45.664 2.383 54.031 1.00 93.94 193 LYS A CA 1
ATOM 1484 C C . LYS A 1 193 ? -46.009 1.905 52.620 1.00 93.94 193 LYS A C 1
ATOM 1486 O O . LYS A 1 193 ? -45.112 1.819 51.785 1.00 93.94 193 LYS A O 1
ATOM 1491 N N . GLU A 1 194 ? -47.279 1.651 52.317 1.00 95.81 194 GLU A N 1
ATOM 1492 C CA . GLU A 1 194 ? -47.747 1.397 50.950 1.00 95.81 194 GLU A CA 1
ATOM 1493 C C . GLU A 1 194 ? -47.675 2.664 50.084 1.00 95.81 194 GLU A C 1
ATOM 1495 O O . GLU A 1 194 ? -47.243 2.590 48.931 1.00 95.81 194 GLU A O 1
ATOM 1500 N N . ALA A 1 195 ? -48.014 3.834 50.639 1.00 96.12 195 ALA A N 1
ATOM 1501 C CA . ALA A 1 195 ? -47.832 5.120 49.965 1.00 96.12 195 ALA A CA 1
ATOM 1502 C C . ALA A 1 195 ? -46.344 5.424 49.696 1.00 96.12 195 ALA A C 1
ATOM 1504 O O . ALA A 1 195 ? -45.992 5.718 48.552 1.00 96.12 195 ALA A O 1
ATOM 1505 N N . ASP A 1 196 ? -45.467 5.258 50.696 1.00 95.25 196 ASP A N 1
ATOM 1506 C CA . ASP A 1 196 ? -44.007 5.370 50.540 1.00 95.25 196 ASP A CA 1
ATOM 1507 C C . ASP A 1 196 ? -43.491 4.434 49.431 1.00 95.25 196 ASP A C 1
ATOM 1509 O O . ASP A 1 196 ? -42.745 4.848 48.544 1.00 95.25 196 ASP A O 1
ATOM 1513 N N . ALA A 1 197 ? -43.907 3.161 49.452 1.00 93.38 197 ALA A N 1
ATOM 1514 C CA . ALA A 1 197 ? -43.469 2.157 48.485 1.00 93.38 197 ALA A CA 1
ATOM 1515 C C . ALA A 1 197 ? -43.941 2.460 47.054 1.00 93.38 197 ALA A C 1
ATOM 1517 O O . ALA A 1 197 ? -43.218 2.175 46.098 1.00 93.38 197 AL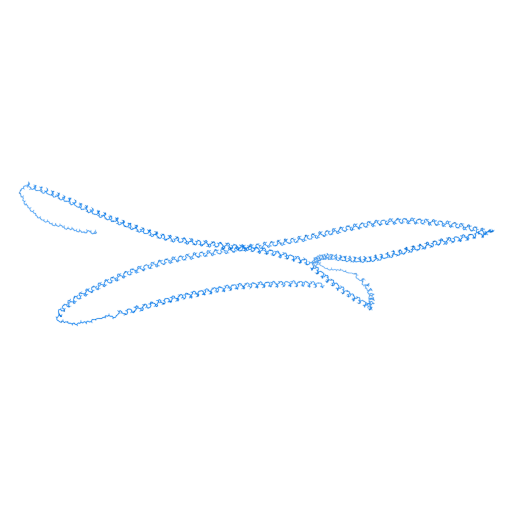A A O 1
ATOM 1518 N N . ASN A 1 198 ? -45.126 3.051 46.885 1.00 95.56 198 ASN A N 1
ATOM 1519 C CA . ASN A 1 198 ? -45.620 3.469 45.575 1.00 95.56 198 ASN A CA 1
ATOM 1520 C C . ASN A 1 198 ? -44.902 4.732 45.072 1.00 95.56 198 ASN A C 1
ATOM 1522 O O . ASN A 1 198 ? -44.453 4.742 43.929 1.00 95.56 198 ASN A O 1
ATOM 1526 N N . ALA A 1 199 ? -44.655 5.725 45.932 1.00 95.75 199 ALA A N 1
ATOM 1527 C CA . ALA A 1 199 ? -43.837 6.889 45.578 1.00 95.75 199 ALA A CA 1
ATOM 1528 C C . ALA A 1 199 ? -42.392 6.498 45.191 1.00 95.75 199 ALA A C 1
ATOM 1530 O O . ALA A 1 199 ? -41.813 7.057 44.254 1.00 95.75 199 ALA A O 1
ATOM 1531 N N . LEU A 1 200 ? -41.816 5.487 45.854 1.00 94.75 200 LEU A N 1
ATOM 1532 C CA . LEU A 1 200 ? -40.517 4.913 45.482 1.00 94.75 200 LEU A CA 1
ATOM 1533 C C . LEU A 1 200 ? -40.563 4.173 44.134 1.00 94.75 200 LEU A C 1
ATOM 1535 O O . LEU A 1 200 ? -39.643 4.320 43.332 1.00 94.75 200 LEU A O 1
ATOM 1539 N N . ARG A 1 201 ? -41.636 3.431 43.828 1.00 95.88 201 ARG A N 1
ATOM 1540 C CA . ARG A 1 201 ? -41.829 2.809 42.501 1.00 95.88 201 ARG A CA 1
ATOM 1541 C C . ARG A 1 201 ? -41.943 3.848 41.386 1.00 95.88 201 ARG A C 1
ATOM 1543 O O . ARG A 1 201 ? -41.305 3.683 40.349 1.00 95.88 201 ARG A O 1
ATOM 1550 N N . ASP A 1 202 ? -42.707 4.916 41.598 1.00 96.12 202 ASP A N 1
ATOM 1551 C CA . ASP A 1 202 ? -42.897 5.964 40.591 1.00 96.12 202 ASP A CA 1
ATOM 1552 C C . ASP A 1 202 ? -41.615 6.777 40.361 1.00 96.12 202 ASP A C 1
ATOM 1554 O O . ASP A 1 202 ? -41.264 7.061 39.217 1.00 96.12 202 ASP A O 1
ATOM 1558 N N . THR A 1 203 ? -40.848 7.081 41.413 1.00 96.00 203 THR A N 1
ATOM 1559 C CA . THR A 1 203 ? -39.534 7.741 41.266 1.00 96.00 203 THR A CA 1
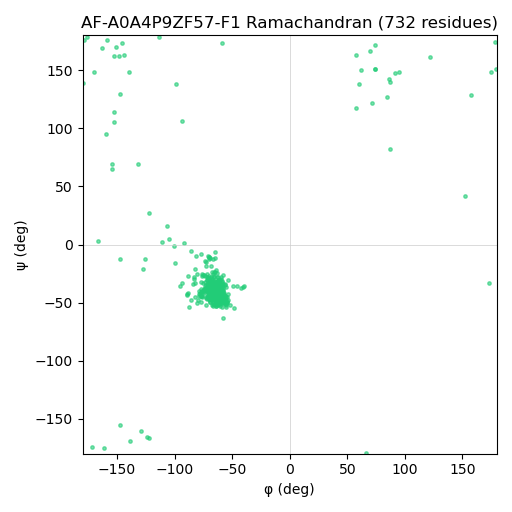ATOM 1560 C C . THR A 1 203 ? -38.491 6.844 40.595 1.00 96.00 203 THR A C 1
ATOM 1562 O O . THR A 1 203 ? -37.755 7.330 39.733 1.00 96.00 203 THR A O 1
ATOM 1565 N N . ILE A 1 204 ? -38.472 5.535 40.887 1.00 93.75 204 ILE A N 1
ATOM 1566 C CA . ILE A 1 204 ? -37.666 4.558 40.133 1.00 93.75 204 ILE A CA 1
ATOM 1567 C C . ILE A 1 204 ? -38.071 4.567 38.655 1.00 93.75 204 ILE A C 1
ATOM 1569 O O . ILE A 1 204 ? -37.207 4.742 37.796 1.00 93.75 204 ILE A O 1
ATOM 1573 N N . ARG A 1 205 ? -39.367 4.462 38.342 1.00 96.56 205 ARG A N 1
ATOM 1574 C CA . ARG A 1 205 ? -39.873 4.453 36.961 1.00 96.56 205 ARG A CA 1
ATOM 1575 C C . ARG A 1 205 ? -39.507 5.724 36.192 1.00 96.56 205 ARG A C 1
ATOM 1577 O O . ARG A 1 205 ? -39.021 5.634 35.068 1.00 96.56 205 ARG A O 1
ATOM 1584 N N . VAL A 1 206 ? -39.684 6.899 36.799 1.00 96.94 206 VAL A N 1
ATOM 1585 C CA . VAL A 1 206 ? -39.278 8.183 36.201 1.00 96.94 206 VAL A CA 1
ATOM 1586 C C . VAL A 1 206 ? -37.764 8.228 35.959 1.00 96.94 206 VAL A C 1
ATOM 1588 O O . VAL A 1 206 ? -37.330 8.779 34.947 1.00 96.94 206 VAL A O 1
ATOM 1591 N N . SER A 1 207 ? -36.952 7.608 36.825 1.00 93.12 207 SER A N 1
ATOM 1592 C CA . SER A 1 207 ? -35.512 7.470 36.578 1.00 93.12 207 SER A CA 1
ATOM 1593 C C . SER A 1 207 ? -35.198 6.498 35.429 1.00 93.12 207 SER A C 1
ATOM 1595 O O . SER A 1 207 ? -34.376 6.833 34.580 1.00 93.12 207 SER A O 1
ATOM 1597 N N . GLU A 1 208 ? -35.890 5.355 35.318 1.00 94.75 208 GLU A N 1
ATOM 1598 C CA . GLU A 1 208 ? -35.724 4.420 34.193 1.00 94.75 208 GLU A CA 1
ATOM 1599 C C . GLU A 1 208 ? -36.072 5.070 32.852 1.00 94.75 208 GLU A C 1
ATOM 1601 O O . GLU A 1 208 ? -35.292 4.979 31.906 1.00 94.75 208 GLU A O 1
ATOM 1606 N N . ASP A 1 209 ? -37.225 5.735 32.760 1.00 96.00 209 ASP A N 1
ATOM 1607 C CA . ASP A 1 209 ? -37.681 6.368 31.520 1.00 96.00 209 ASP A CA 1
ATOM 1608 C C . ASP A 1 209 ? -36.773 7.548 31.125 1.00 96.00 209 ASP A C 1
ATOM 1610 O O . ASP A 1 209 ? -36.496 7.748 29.938 1.00 96.00 209 ASP A O 1
ATOM 1614 N N . ARG A 1 210 ? -36.191 8.254 32.107 1.00 96.94 210 ARG A N 1
ATOM 1615 C CA . ARG A 1 210 ? -35.120 9.232 31.873 1.00 96.94 210 ARG A CA 1
ATOM 1616 C C . ARG A 1 210 ? -33.841 8.576 31.339 1.00 96.94 210 ARG A C 1
ATOM 1618 O O . ARG A 1 210 ? -33.328 9.026 30.318 1.00 96.94 210 ARG A O 1
ATOM 1625 N N . PHE A 1 211 ? -33.331 7.521 31.978 1.00 94.75 211 PHE A N 1
ATOM 1626 C CA . PHE A 1 211 ? -32.115 6.840 31.513 1.00 94.75 211 PHE A CA 1
ATOM 1627 C C . PHE A 1 211 ? -32.309 6.188 30.135 1.00 94.75 211 PHE A C 1
ATOM 1629 O O . PHE A 1 211 ? -31.386 6.196 29.324 1.00 94.75 211 PHE A O 1
ATOM 1636 N N . ARG A 1 212 ? -33.513 5.692 29.814 1.00 96.00 212 ARG A N 1
ATOM 1637 C CA . ARG A 1 212 ? -33.882 5.241 28.458 1.00 96.00 212 ARG A CA 1
ATOM 1638 C C . ARG A 1 212 ? -33.781 6.381 27.441 1.00 96.00 212 ARG A C 1
ATOM 1640 O O . ARG A 1 212 ? -33.197 6.182 26.379 1.00 96.00 212 ARG A O 1
ATOM 1647 N N . ALA A 1 213 ? -34.297 7.569 27.760 1.00 95.94 213 ALA A N 1
ATOM 1648 C CA . ALA A 1 213 ? -34.196 8.736 26.882 1.00 95.94 213 ALA A CA 1
ATOM 1649 C C . ALA A 1 213 ? -32.739 9.199 26.684 1.00 95.94 213 ALA A C 1
ATOM 1651 O O . ALA A 1 213 ? -32.328 9.455 25.552 1.00 95.94 213 ALA A O 1
ATOM 1652 N N . GLU A 1 214 ? -31.940 9.243 27.755 1.00 95.69 214 GLU A N 1
ATOM 1653 C CA . GLU A 1 214 ? -30.509 9.583 27.696 1.00 95.69 214 GLU A CA 1
ATOM 1654 C C . GLU A 1 214 ? -29.711 8.547 26.875 1.00 95.69 214 GLU A C 1
ATOM 1656 O O . GLU A 1 214 ? -28.892 8.929 26.039 1.00 95.69 214 GLU A O 1
ATOM 1661 N N . LEU A 1 215 ? -30.002 7.245 27.014 1.00 95.62 215 LEU A N 1
ATOM 1662 C CA . LEU A 1 215 ? -29.406 6.181 26.193 1.00 95.62 215 LEU A CA 1
ATOM 1663 C C . LEU A 1 215 ? -29.757 6.309 24.704 1.00 95.62 215 LEU A C 1
ATOM 1665 O O . LEU A 1 215 ? -28.874 6.153 23.862 1.00 95.62 215 LEU A O 1
ATOM 1669 N N . VAL A 1 216 ? -31.012 6.617 24.362 1.00 96.50 216 VAL A N 1
ATOM 1670 C CA . VAL A 1 216 ? -31.432 6.823 22.962 1.00 96.50 216 VAL A CA 1
ATOM 1671 C C . VAL A 1 216 ? -30.762 8.063 22.360 1.00 96.50 216 VAL A C 1
ATOM 1673 O O . VAL A 1 216 ? -30.313 8.017 21.215 1.00 96.50 216 VAL A O 1
ATOM 1676 N N . GLN A 1 217 ? -30.614 9.151 23.126 1.00 96.19 217 GLN A N 1
ATOM 1677 C CA . GLN A 1 217 ? -29.867 10.334 22.679 1.00 96.19 217 GLN A CA 1
ATOM 1678 C C . GLN A 1 217 ? -28.378 10.030 22.462 1.00 96.19 217 GLN A C 1
ATOM 1680 O O . GLN A 1 217 ? -27.825 10.418 21.434 1.00 96.19 217 GLN A O 1
ATOM 1685 N N . LEU A 1 218 ? -27.739 9.290 23.374 1.00 94.88 218 LEU A N 1
ATOM 1686 C CA . LEU A 1 218 ? -26.345 8.857 23.228 1.00 94.88 218 LEU A CA 1
ATOM 1687 C C . LEU A 1 218 ? -26.149 7.926 22.022 1.00 94.88 218 LEU A C 1
ATOM 1689 O O . LEU A 1 218 ? -25.171 8.075 21.293 1.00 94.88 218 LEU A O 1
ATOM 1693 N N . GLN A 1 219 ? -27.085 7.010 21.758 1.00 96.12 219 GLN A N 1
ATOM 1694 C CA . GLN A 1 219 ? -27.057 6.165 20.559 1.00 96.12 219 GLN A CA 1
ATOM 1695 C C . GLN A 1 219 ? -27.194 6.988 19.271 1.00 96.12 219 GLN A C 1
ATOM 1697 O O . GLN A 1 219 ? -26.434 6.761 18.331 1.00 96.12 219 GLN A O 1
ATOM 1702 N N . ALA A 1 220 ? -28.095 7.974 19.234 1.00 95.69 220 ALA A N 1
ATOM 1703 C CA . ALA A 1 220 ? -28.246 8.869 18.086 1.00 95.69 220 ALA A CA 1
ATOM 1704 C C . ALA A 1 220 ? -26.980 9.716 17.838 1.00 95.69 220 ALA A C 1
ATOM 1706 O O . ALA A 1 220 ? -26.513 9.800 16.704 1.00 95.69 220 ALA A O 1
ATOM 1707 N N . GLN A 1 221 ? -26.367 10.271 18.890 1.00 96.12 221 GLN A N 1
ATOM 1708 C CA . GLN A 1 221 ? -25.095 11.007 18.798 1.00 96.12 221 GLN A CA 1
ATOM 1709 C C . GLN A 1 221 ? -23.924 10.111 18.356 1.00 96.12 221 GLN A C 1
ATOM 1711 O O . GLN A 1 221 ? -23.056 10.540 17.591 1.00 96.12 221 GLN A O 1
ATOM 1716 N N . LEU A 1 222 ? -23.894 8.851 18.797 1.00 94.50 222 LEU A N 1
ATOM 1717 C CA . LEU A 1 222 ? -22.864 7.893 18.395 1.00 94.50 222 LEU A CA 1
ATOM 1718 C C . LEU A 1 222 ? -23.033 7.466 16.926 1.00 94.50 222 LEU A C 1
ATOM 1720 O O . LEU A 1 222 ? -22.046 7.374 16.202 1.00 94.50 222 LEU A O 1
ATOM 1724 N N . GLN A 1 223 ? -24.269 7.304 16.446 1.00 95.88 223 GLN A N 1
ATOM 1725 C CA . GLN A 1 223 ? -24.547 7.118 15.017 1.00 95.88 223 GLN A CA 1
ATOM 1726 C C . GLN A 1 223 ? -24.160 8.359 14.199 1.00 95.88 223 GLN A C 1
ATOM 1728 O O . GLN A 1 223 ? -23.497 8.229 13.174 1.00 95.88 223 GLN A O 1
ATOM 1733 N N . GLU A 1 224 ? -24.497 9.568 14.658 1.00 96.25 224 GLU A N 1
ATOM 1734 C CA . GLU A 1 224 ? -24.139 10.814 13.967 1.00 96.25 224 GLU A CA 1
ATOM 1735 C C . GLU A 1 224 ? -22.614 11.008 13.870 1.00 96.25 224 GLU A C 1
ATOM 1737 O O . GLU A 1 224 ? -22.097 11.407 12.824 1.00 96.25 224 GLU A O 1
ATOM 1742 N N . THR A 1 225 ? -21.869 10.693 14.934 1.00 94.44 225 THR A N 1
ATOM 1743 C CA . THR A 1 225 ? -20.397 10.744 14.908 1.00 94.44 225 THR A CA 1
ATOM 1744 C C . THR A 1 225 ? -19.789 9.637 14.043 1.00 94.44 225 THR A C 1
ATOM 1746 O O . THR A 1 225 ? -18.822 9.918 13.337 1.00 94.44 225 THR A O 1
ATOM 1749 N N . ALA A 1 226 ? -20.381 8.437 13.990 1.00 95.00 226 ALA A N 1
ATOM 1750 C CA . ALA A 1 226 ? -19.973 7.380 13.060 1.00 95.00 226 ALA A CA 1
ATOM 1751 C C . ALA A 1 226 ? -20.190 7.777 11.585 1.00 95.00 226 ALA A C 1
ATOM 1753 O O . ALA A 1 226 ? -19.267 7.647 10.782 1.00 95.00 226 ALA A O 1
ATOM 1754 N N . TYR A 1 227 ? -21.352 8.344 11.231 1.00 95.75 227 TYR A N 1
ATOM 1755 C CA . TYR A 1 227 ? -21.608 8.854 9.876 1.00 95.75 227 TYR A CA 1
ATOM 1756 C C . TYR A 1 227 ? -20.644 9.985 9.487 1.00 95.75 227 TYR A C 1
ATOM 1758 O O . TYR A 1 227 ? -20.138 10.003 8.366 1.00 95.75 227 TYR A O 1
ATOM 1766 N N . LYS A 1 228 ? -20.337 10.908 10.411 1.00 96.25 228 LYS A N 1
ATOM 1767 C CA . LYS A 1 228 ? -19.337 11.965 10.177 1.00 96.25 228 LYS A CA 1
ATOM 1768 C C . LYS A 1 228 ? -17.931 11.393 9.990 1.00 96.25 228 LYS A C 1
ATOM 1770 O O . LYS A 1 228 ? -17.231 11.823 9.080 1.00 96.25 228 LYS A O 1
ATOM 1775 N N . ALA A 1 229 ? -17.527 10.417 10.805 1.00 94.62 229 ALA A N 1
ATOM 1776 C CA . ALA A 1 229 ? -16.236 9.745 10.665 1.00 94.62 229 ALA A CA 1
ATOM 1777 C C . ALA A 1 229 ? -16.117 9.029 9.310 1.00 94.62 229 ALA A C 1
ATOM 1779 O O . ALA A 1 229 ? -15.125 9.221 8.613 1.00 94.62 229 ALA A O 1
ATOM 1780 N N . GLN A 1 230 ? -17.154 8.296 8.890 1.00 96.62 230 GLN A N 1
ATOM 1781 C CA . GLN A 1 230 ? -17.190 7.654 7.575 1.00 96.62 230 GLN A CA 1
ATOM 1782 C C . GLN A 1 230 ? -17.096 8.678 6.431 1.00 96.62 230 GLN A C 1
ATOM 1784 O O . GLN A 1 230 ? -16.322 8.475 5.501 1.00 96.62 230 GLN A O 1
ATOM 1789 N N . ALA A 1 231 ? -17.811 9.805 6.519 1.00 96.00 231 ALA A N 1
ATOM 1790 C CA . ALA A 1 231 ? -17.726 10.869 5.517 1.00 96.00 231 ALA A CA 1
ATOM 1791 C C . ALA A 1 231 ? -16.322 11.505 5.432 1.00 96.00 231 ALA A C 1
ATOM 1793 O O . ALA A 1 231 ? -15.866 11.829 4.335 1.00 96.00 231 ALA A O 1
ATOM 1794 N N . TYR A 1 232 ? -15.610 11.647 6.558 1.00 96.00 232 TYR A N 1
ATOM 1795 C CA . TYR A 1 232 ? -14.206 12.079 6.554 1.00 96.00 232 TYR A CA 1
ATOM 1796 C C . TYR A 1 232 ? -13.266 11.023 5.960 1.00 96.00 232 TYR A C 1
ATOM 1798 O O . TYR A 1 232 ? -12.356 11.383 5.217 1.00 96.00 232 TYR A O 1
ATOM 1806 N N . ASP A 1 233 ? -13.490 9.739 6.239 1.00 96.56 233 ASP A N 1
ATOM 1807 C CA . ASP A 1 233 ? -12.731 8.631 5.653 1.00 96.56 233 ASP A CA 1
ATOM 1808 C C . ASP A 1 233 ? -12.926 8.533 4.130 1.00 96.56 233 ASP A C 1
ATOM 1810 O O . ASP A 1 233 ? -11.958 8.337 3.396 1.00 96.56 233 ASP A O 1
ATOM 1814 N N . ASP A 1 234 ? -14.154 8.699 3.636 1.00 96.19 234 ASP A N 1
ATOM 1815 C CA . ASP A 1 234 ? -14.452 8.692 2.201 1.00 96.19 234 ASP A CA 1
ATOM 1816 C C . ASP A 1 234 ? -13.884 9.937 1.501 1.00 96.19 234 ASP A C 1
ATOM 1818 O O . ASP A 1 234 ? -13.216 9.807 0.473 1.00 96.19 234 ASP A O 1
ATOM 1822 N N . MET A 1 235 ? -14.001 11.125 2.110 1.00 95.38 235 MET A N 1
ATOM 1823 C CA . MET A 1 235 ? -13.320 12.332 1.621 1.00 95.38 235 MET A CA 1
ATOM 1824 C C . MET A 1 235 ? -11.793 12.154 1.593 1.00 95.38 235 MET A C 1
ATOM 1826 O O . MET A 1 235 ? -11.139 12.573 0.638 1.00 95.38 235 MET A O 1
ATOM 1830 N N . LYS A 1 236 ? -11.207 11.508 2.609 1.00 96.25 236 LYS A N 1
ATOM 1831 C CA . LYS A 1 236 ? -9.772 11.201 2.663 1.00 96.25 236 LYS A CA 1
ATOM 1832 C C . LYS A 1 236 ? -9.361 10.249 1.536 1.00 96.25 236 LYS A C 1
ATOM 1834 O O . LYS A 1 236 ? -8.380 10.541 0.859 1.00 96.25 236 LYS A O 1
ATOM 1839 N N . ARG A 1 237 ? -10.132 9.185 1.279 1.00 97.38 237 ARG A N 1
ATOM 1840 C CA . ARG A 1 237 ? -9.908 8.250 0.156 1.00 97.38 237 ARG A CA 1
ATOM 1841 C C . ARG A 1 237 ? -9.950 8.962 -1.197 1.00 97.38 237 ARG A C 1
ATOM 1843 O O . ARG A 1 237 ? -9.131 8.661 -2.060 1.00 97.38 237 ARG A O 1
ATOM 1850 N N . ASP A 1 238 ? -10.863 9.912 -1.391 1.00 96.50 238 ASP A N 1
ATOM 1851 C CA . ASP A 1 238 ? -10.945 10.686 -2.637 1.00 96.50 238 ASP A CA 1
ATOM 1852 C C . ASP A 1 238 ? -9.802 11.696 -2.796 1.00 96.50 238 ASP A C 1
ATOM 1854 O O . ASP A 1 238 ? -9.265 11.835 -3.896 1.00 96.50 238 ASP A O 1
ATOM 1858 N N . MET A 1 239 ? -9.350 12.333 -1.712 1.00 94.56 239 MET A N 1
ATOM 1859 C CA . MET A 1 239 ? -8.136 13.160 -1.740 1.00 94.56 239 MET A CA 1
ATOM 1860 C C . MET A 1 239 ? -6.875 12.320 -2.007 1.00 94.56 239 MET A C 1
ATOM 1862 O O . MET A 1 239 ? -6.011 12.747 -2.769 1.00 94.56 239 MET A O 1
ATOM 1866 N N . GLU A 1 240 ? -6.777 11.112 -1.444 1.00 97.19 240 GLU A N 1
ATOM 1867 C CA . GLU A 1 240 ? -5.688 10.161 -1.718 1.00 97.19 240 GLU A CA 1
ATOM 1868 C C . GLU A 1 240 ? -5.684 9.731 -3.196 1.00 97.19 240 GLU A C 1
ATOM 1870 O O . GLU A 1 240 ? -4.653 9.846 -3.856 1.00 97.19 240 GLU A O 1
ATOM 1875 N N . ARG A 1 241 ? -6.846 9.378 -3.765 1.00 96.88 241 ARG A N 1
ATOM 1876 C CA . ARG A 1 241 ? -7.005 9.085 -5.206 1.00 96.88 241 ARG A CA 1
ATOM 1877 C C . ARG A 1 241 ? -6.586 10.256 -6.102 1.00 96.88 241 ARG A C 1
ATOM 1879 O O . ARG A 1 241 ? -5.948 10.036 -7.129 1.00 96.88 241 ARG A O 1
ATOM 1886 N N . GLN A 1 242 ? -6.936 11.492 -5.734 1.00 96.81 242 GLN A N 1
ATOM 1887 C CA . GLN A 1 242 ? -6.533 12.689 -6.484 1.00 96.81 242 GLN A CA 1
ATOM 1888 C C . GLN A 1 242 ? -5.018 12.923 -6.415 1.00 96.81 242 GLN A C 1
ATOM 1890 O O . GLN A 1 242 ? -4.406 13.245 -7.433 1.00 96.81 242 GLN A O 1
ATOM 1895 N N . LEU A 1 243 ? -4.398 12.721 -5.248 1.00 95.62 243 LEU A N 1
ATOM 1896 C CA . LEU A 1 243 ? -2.946 12.820 -5.085 1.00 95.62 243 LEU A CA 1
ATOM 1897 C C . LEU A 1 243 ? -2.206 11.732 -5.875 1.00 95.62 243 LEU A C 1
ATOM 1899 O O . LEU A 1 243 ? -1.221 12.048 -6.540 1.00 95.62 243 LEU A O 1
ATOM 1903 N N . ASP A 1 244 ? -2.694 10.489 -5.874 1.00 97.00 244 ASP A N 1
ATOM 1904 C CA . ASP A 1 244 ? -2.121 9.393 -6.666 1.00 97.00 244 ASP A CA 1
ATOM 1905 C C . ASP A 1 244 ? -2.229 9.647 -8.176 1.00 97.00 244 ASP A C 1
ATOM 1907 O O . ASP A 1 244 ? -1.266 9.399 -8.909 1.00 97.00 244 ASP A O 1
ATOM 1911 N N . ALA A 1 245 ? -3.360 10.189 -8.644 1.00 96.50 245 ALA A N 1
ATOM 1912 C CA . ALA A 1 245 ? -3.551 10.585 -10.039 1.00 96.50 245 ALA A CA 1
ATOM 1913 C C . ALA A 1 245 ? -2.581 11.706 -10.447 1.00 96.50 245 ALA A C 1
ATOM 1915 O O . ALA A 1 245 ? -1.833 11.549 -11.411 1.00 96.50 245 ALA A O 1
ATOM 1916 N N . VAL A 1 246 ? -2.495 12.788 -9.662 1.00 95.75 246 VAL A N 1
ATOM 1917 C CA . VAL A 1 246 ? -1.536 13.881 -9.908 1.00 95.75 246 VAL A CA 1
ATOM 1918 C C . VAL A 1 246 ? -0.091 13.375 -9.844 1.00 95.75 246 VAL A C 1
ATOM 1920 O O . VAL A 1 246 ? 0.733 13.773 -10.664 1.00 95.75 246 VAL A O 1
ATOM 1923 N N . ALA A 1 247 ? 0.238 12.457 -8.932 1.00 96.06 247 ALA A N 1
ATOM 1924 C CA . ALA A 1 247 ? 1.563 11.847 -8.854 1.00 96.06 247 ALA A CA 1
ATOM 1925 C C . ALA A 1 247 ? 1.857 10.901 -10.032 1.00 96.06 247 ALA A C 1
ATOM 1927 O O . ALA A 1 247 ? 3.020 10.736 -10.407 1.00 96.06 247 ALA A O 1
ATOM 1928 N N . ALA A 1 248 ? 0.850 10.246 -10.618 1.00 96.75 248 ALA A N 1
ATOM 1929 C CA . ALA A 1 248 ? 0.995 9.490 -11.862 1.00 96.75 248 ALA A CA 1
ATOM 1930 C C . ALA A 1 248 ? 1.241 10.431 -13.051 1.00 96.75 248 ALA A C 1
ATOM 1932 O O . ALA A 1 248 ? 2.214 10.236 -13.777 1.00 96.75 248 ALA A O 1
ATOM 1933 N N . ASP A 1 249 ? 0.458 11.503 -13.188 1.00 96.69 249 ASP A N 1
ATOM 1934 C CA . ASP A 1 249 ? 0.641 12.505 -14.243 1.00 96.69 249 ASP A CA 1
ATOM 1935 C C . ASP A 1 249 ? 1.994 13.219 -14.145 1.00 96.69 249 ASP A C 1
ATOM 1937 O O . ASP A 1 249 ? 2.664 13.397 -15.162 1.00 96.69 249 ASP A O 1
ATOM 1941 N N . LEU A 1 250 ? 2.466 13.548 -12.937 1.00 95.25 250 LEU A N 1
ATOM 1942 C CA . LEU A 1 250 ? 3.798 14.131 -12.748 1.00 95.25 250 LEU A CA 1
ATOM 1943 C C . LEU A 1 250 ? 4.911 13.159 -13.173 1.00 95.25 250 LEU A C 1
ATOM 1945 O O . LEU A 1 250 ? 5.879 13.569 -13.811 1.00 95.25 250 LEU A O 1
ATOM 1949 N N . ARG A 1 251 ? 4.768 11.858 -12.871 1.00 96.69 251 ARG A N 1
ATOM 1950 C CA . ARG A 1 251 ? 5.700 10.813 -13.339 1.00 96.69 251 ARG A CA 1
ATOM 1951 C C . ARG A 1 251 ? 5.674 10.683 -14.864 1.00 96.69 251 ARG A C 1
ATOM 1953 O O . ARG A 1 251 ? 6.741 10.625 -15.467 1.00 96.69 251 ARG A O 1
ATOM 1960 N N . ASN A 1 252 ? 4.490 10.714 -15.478 1.00 97.00 252 ASN A N 1
ATOM 1961 C CA . ASN A 1 252 ? 4.312 10.680 -16.933 1.00 97.00 252 ASN A CA 1
ATOM 1962 C C . ASN A 1 252 ? 4.919 11.918 -17.621 1.00 97.00 252 ASN A C 1
ATOM 1964 O O . ASN A 1 252 ? 5.526 11.803 -18.683 1.00 97.00 252 ASN A O 1
ATOM 1968 N N . GLN A 1 253 ? 4.806 13.103 -17.014 1.00 95.50 253 GLN A N 1
ATOM 1969 C CA . GLN A 1 253 ? 5.466 14.316 -17.505 1.00 95.50 253 GLN A CA 1
ATOM 1970 C C . GLN A 1 253 ? 6.991 14.214 -17.384 1.00 95.50 253 GLN A C 1
ATOM 1972 O O . GLN A 1 253 ? 7.696 14.564 -18.327 1.00 95.50 253 GLN A O 1
ATOM 1977 N N . VAL A 1 254 ? 7.519 13.693 -16.271 1.00 95.94 254 VAL A N 1
ATOM 1978 C CA . VAL A 1 254 ? 8.968 13.491 -16.092 1.00 95.94 254 VAL A CA 1
ATOM 1979 C C . VAL A 1 254 ? 9.533 12.490 -17.106 1.00 95.94 254 VAL A C 1
ATOM 1981 O O . VAL A 1 254 ? 10.592 12.759 -17.675 1.00 95.94 254 VAL A O 1
ATOM 1984 N N . THR A 1 255 ? 8.841 11.382 -17.401 1.00 96.69 255 THR A N 1
ATOM 1985 C CA . THR A 1 255 ? 9.286 10.447 -18.451 1.00 96.69 255 THR A CA 1
ATOM 1986 C C . THR A 1 255 ? 9.193 11.070 -19.842 1.00 96.69 255 THR A C 1
ATOM 1988 O O . THR A 1 255 ? 10.169 11.005 -20.582 1.00 96.69 255 THR A O 1
ATOM 1991 N N . LEU A 1 256 ? 8.102 11.771 -20.178 1.00 95.81 256 LEU A N 1
ATOM 1992 C CA . LEU A 1 256 ? 7.979 12.510 -21.445 1.00 95.81 256 LEU A CA 1
ATOM 1993 C C . LEU A 1 256 ? 9.073 13.574 -21.624 1.00 95.81 256 LEU A C 1
ATOM 1995 O O . LEU A 1 256 ? 9.624 13.705 -22.715 1.00 95.81 256 LEU A O 1
ATOM 1999 N N . HIS A 1 257 ? 9.426 14.316 -20.572 1.00 94.19 257 HIS A N 1
ATOM 2000 C CA . HIS A 1 257 ? 10.526 15.280 -20.621 1.00 94.19 257 HIS A CA 1
ATOM 2001 C C . HIS A 1 257 ? 11.898 14.599 -20.743 1.00 94.19 257 HIS A C 1
ATOM 2003 O O . HIS A 1 257 ? 12.751 15.110 -21.467 1.00 94.19 257 HIS A O 1
ATOM 2009 N N . GLY A 1 258 ? 12.099 13.437 -20.112 1.00 97.38 258 GLY A N 1
ATOM 2010 C CA . GLY A 1 258 ? 13.296 12.609 -20.295 1.00 97.38 258 GLY A CA 1
ATOM 2011 C C . GLY A 1 258 ? 13.448 12.102 -21.733 1.00 97.38 258 GLY A C 1
ATOM 2012 O O . GLY A 1 258 ? 14.501 12.285 -22.341 1.00 97.38 258 GLY A O 1
ATOM 2013 N N . ASP A 1 259 ? 12.380 11.546 -22.306 1.00 95.44 259 ASP A N 1
ATOM 2014 C CA . ASP A 1 259 ? 12.302 11.111 -23.705 1.00 95.44 259 ASP A CA 1
ATOM 2015 C C . ASP A 1 259 ? 12.579 12.261 -24.682 1.00 95.44 259 ASP A C 1
ATOM 2017 O O . ASP A 1 259 ? 13.311 12.097 -25.661 1.00 95.44 259 ASP A O 1
ATOM 2021 N N . LEU A 1 260 ? 11.996 13.438 -24.435 1.00 94.75 260 LEU A N 1
ATOM 2022 C CA . LEU A 1 260 ? 12.216 14.627 -25.257 1.00 94.75 260 LEU A CA 1
ATOM 2023 C C . LEU A 1 260 ? 13.662 15.124 -25.156 1.00 94.75 260 LEU A C 1
ATOM 2025 O O . LEU A 1 260 ? 14.251 15.433 -26.189 1.00 94.75 260 LEU A O 1
ATOM 2029 N N . ALA A 1 261 ? 14.257 15.140 -23.959 1.00 94.25 261 ALA A N 1
ATOM 2030 C CA . ALA A 1 261 ? 15.664 15.489 -23.774 1.00 94.25 261 ALA A CA 1
ATOM 2031 C C . ALA A 1 261 ? 16.587 14.515 -24.527 1.00 94.25 261 ALA A C 1
ATOM 2033 O O . ALA A 1 261 ? 17.406 14.956 -25.328 1.00 94.25 261 ALA A O 1
ATOM 2034 N N . GLN A 1 262 ? 16.384 13.200 -24.386 1.00 96.44 262 GLN A N 1
ATOM 2035 C CA . GLN A 1 262 ? 17.158 12.190 -25.122 1.00 96.44 262 GLN A CA 1
ATOM 2036 C C . GLN A 1 262 ? 17.016 12.327 -26.647 1.00 96.44 262 GLN A C 1
ATOM 2038 O O . GLN A 1 262 ? 17.992 12.152 -27.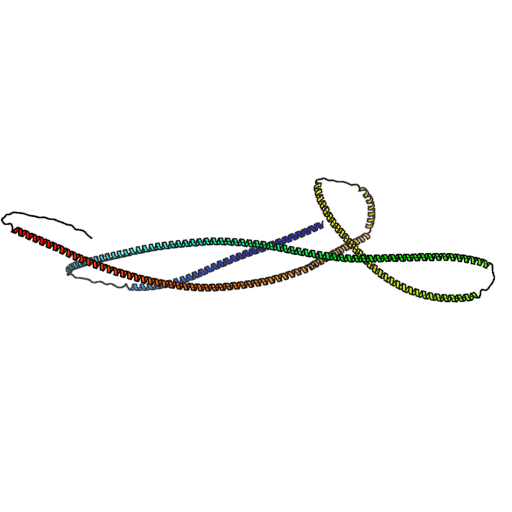376 1.00 96.44 262 GLN A O 1
ATOM 2043 N N . ARG A 1 263 ? 15.823 12.676 -27.152 1.00 95.38 263 ARG A N 1
ATOM 2044 C CA . ARG A 1 263 ? 15.596 12.938 -28.587 1.00 95.38 263 ARG A CA 1
ATOM 2045 C C . ARG A 1 263 ? 16.269 14.229 -29.061 1.00 95.38 263 ARG A C 1
ATOM 2047 O O . ARG A 1 263 ? 16.716 14.275 -30.206 1.00 95.38 263 ARG A O 1
ATOM 2054 N N . CYS A 1 264 ? 16.358 15.254 -28.215 1.00 93.25 264 CYS A N 1
ATOM 2055 C CA . CYS A 1 264 ? 17.129 16.464 -28.499 1.00 93.25 264 CYS A CA 1
ATOM 2056 C C . CYS A 1 264 ? 18.636 16.171 -28.526 1.00 93.25 264 CYS A C 1
ATOM 2058 O O . CYS A 1 264 ? 19.288 16.529 -29.502 1.00 93.25 264 CYS A O 1
ATOM 2060 N N . ASP A 1 265 ? 19.167 15.448 -27.537 1.00 95.56 265 ASP A N 1
ATOM 2061 C CA . ASP A 1 265 ? 20.576 15.031 -27.482 1.00 95.56 265 ASP A CA 1
ATOM 2062 C C . ASP A 1 265 ? 20.965 14.155 -28.683 1.00 95.56 265 ASP A C 1
ATOM 2064 O O . ASP A 1 265 ? 22.032 14.331 -29.270 1.00 95.56 265 ASP A O 1
ATOM 2068 N N . ALA A 1 266 ? 20.094 13.222 -29.083 1.00 95.25 266 ALA A N 1
ATOM 2069 C CA . ALA A 1 266 ? 20.309 12.386 -30.262 1.00 95.25 266 ALA A CA 1
ATOM 2070 C C . ALA A 1 266 ? 20.391 13.228 -31.547 1.00 95.25 266 ALA A C 1
ATOM 2072 O O . ALA A 1 266 ? 21.311 13.038 -32.340 1.00 95.25 266 ALA A O 1
ATOM 2073 N N . LYS A 1 267 ? 19.487 14.203 -31.719 1.00 93.94 267 LYS A N 1
ATOM 2074 C CA . LYS A 1 267 ? 19.506 15.132 -32.861 1.00 93.94 267 LYS A CA 1
ATOM 2075 C C . LYS A 1 267 ? 20.676 16.114 -32.830 1.00 93.94 267 LYS A C 1
ATOM 2077 O O . LYS A 1 267 ? 21.162 16.494 -33.890 1.00 93.94 267 LYS A O 1
ATOM 2082 N N . ALA A 1 268 ? 21.138 16.519 -31.648 1.00 94.38 268 ALA A N 1
ATOM 2083 C CA . ALA A 1 268 ? 22.345 17.328 -31.508 1.00 94.38 268 ALA A CA 1
ATOM 2084 C C . ALA A 1 268 ? 23.569 16.551 -32.013 1.00 94.38 268 ALA A C 1
ATOM 2086 O O . ALA A 1 268 ? 24.281 17.046 -32.881 1.00 94.38 268 ALA A O 1
ATOM 2087 N N . ARG A 1 269 ? 23.733 15.292 -31.583 1.00 95.06 269 ARG A N 1
ATOM 2088 C CA . ARG A 1 269 ? 24.810 14.399 -32.053 1.00 95.06 269 ARG A CA 1
ATOM 2089 C C . ARG A 1 269 ? 24.709 14.077 -33.546 1.00 95.06 269 ARG A C 1
ATOM 2091 O O . ARG A 1 269 ? 25.728 14.006 -34.222 1.00 95.06 269 ARG A O 1
ATOM 2098 N N . GLU A 1 270 ? 23.499 13.905 -34.075 1.00 95.62 270 GLU A N 1
ATOM 2099 C CA . GLU A 1 270 ? 23.260 13.745 -35.517 1.00 95.62 270 GLU A CA 1
ATOM 2100 C C . GLU A 1 270 ? 23.705 14.999 -36.293 1.00 95.62 270 GLU A C 1
ATOM 2102 O O . GLU A 1 270 ? 24.422 14.893 -37.286 1.00 95.62 270 GLU A O 1
ATOM 2107 N N . ALA A 1 271 ? 23.368 16.198 -35.804 1.00 93.06 271 ALA A N 1
ATOM 2108 C CA . ALA A 1 271 ? 23.812 17.458 -36.396 1.00 93.06 271 ALA A CA 1
ATOM 2109 C C . ALA A 1 271 ? 25.333 17.678 -36.270 1.00 93.06 271 ALA A C 1
ATOM 2111 O O . ALA A 1 271 ? 25.949 18.188 -37.203 1.00 93.06 271 ALA A O 1
ATOM 2112 N N . GLU A 1 272 ? 25.960 17.280 -35.161 1.00 95.12 272 GLU A N 1
ATOM 2113 C CA . GLU A 1 272 ? 27.422 17.282 -34.990 1.00 95.12 272 GLU A CA 1
ATOM 2114 C C . GLU A 1 272 ? 28.096 16.356 -36.015 1.00 95.12 272 GLU A C 1
ATOM 2116 O O . GLU A 1 272 ? 28.978 16.796 -36.752 1.00 95.12 272 GLU A O 1
ATOM 2121 N N . GLN A 1 273 ? 27.616 15.115 -36.158 1.00 95.00 273 GLN A N 1
ATOM 2122 C CA . GLN A 1 273 ? 28.127 14.151 -37.140 1.00 95.00 273 GLN A CA 1
ATOM 2123 C C . GLN A 1 273 ? 27.939 14.623 -38.589 1.00 95.00 273 GLN A C 1
ATOM 2125 O O . GLN A 1 273 ? 28.842 14.457 -39.409 1.00 95.00 273 GLN A O 1
ATOM 2130 N N . LEU A 1 274 ? 26.800 15.241 -38.917 1.00 93.75 274 LEU A N 1
ATOM 2131 C CA . LEU A 1 274 ? 26.567 15.831 -40.238 1.00 93.75 274 LEU A CA 1
ATOM 2132 C C . LEU A 1 274 ? 27.481 17.039 -40.492 1.00 93.75 274 LEU A C 1
ATOM 2134 O O . LEU A 1 274 ? 28.007 17.178 -41.594 1.00 93.75 274 LEU A O 1
ATOM 2138 N N . ASN A 1 275 ? 27.738 17.880 -39.485 1.00 94.06 275 ASN A N 1
ATOM 2139 C CA . ASN A 1 275 ? 28.701 18.978 -39.599 1.00 94.06 275 ASN A CA 1
ATOM 2140 C C . ASN A 1 275 ? 30.138 18.465 -39.796 1.00 94.06 275 ASN A C 1
ATOM 2142 O O . ASN A 1 275 ? 30.860 19.013 -40.628 1.00 94.06 275 ASN A O 1
ATOM 2146 N N . GLU A 1 276 ? 30.543 17.391 -39.110 1.00 95.12 276 GLU A N 1
ATOM 2147 C CA . GLU A 1 276 ? 31.826 16.722 -39.361 1.00 95.12 276 GLU A CA 1
ATOM 2148 C C . GLU A 1 276 ? 31.916 16.148 -40.782 1.00 95.12 276 GLU A C 1
ATOM 2150 O O . GLU A 1 276 ? 32.938 16.316 -41.444 1.00 95.12 276 GLU A O 1
ATOM 2155 N N . GLN A 1 277 ? 30.862 15.494 -41.280 1.00 94.19 277 GLN A N 1
ATOM 2156 C CA . GLN A 1 277 ? 30.827 14.977 -42.654 1.00 94.19 277 GLN A CA 1
ATOM 2157 C C . GLN A 1 277 ? 30.928 16.112 -43.683 1.00 94.19 277 GLN A C 1
ATOM 2159 O O . GLN A 1 277 ? 31.712 16.014 -44.624 1.00 94.19 277 GLN A O 1
ATOM 2164 N N . VAL A 1 278 ? 30.209 17.219 -43.474 1.00 94.00 278 VAL A N 1
ATOM 2165 C CA . VAL A 1 278 ? 30.278 18.417 -44.327 1.00 94.00 278 VAL A CA 1
ATOM 2166 C C . VAL A 1 278 ? 31.651 19.098 -44.255 1.00 94.00 278 VAL A C 1
ATOM 2168 O O . VAL A 1 278 ? 32.087 19.670 -45.253 1.00 94.00 278 VAL A O 1
ATOM 2171 N N . ALA A 1 279 ? 32.350 19.047 -43.117 1.00 93.88 279 ALA A N 1
ATOM 2172 C CA . ALA A 1 279 ? 33.732 19.519 -43.015 1.00 93.88 279 ALA A CA 1
ATOM 2173 C C . ALA A 1 279 ? 34.679 18.633 -43.841 1.00 93.88 279 ALA A C 1
ATOM 2175 O O . ALA A 1 279 ? 35.334 19.135 -44.751 1.00 93.88 279 ALA A O 1
ATOM 2176 N N . ARG A 1 280 ? 34.653 17.310 -43.626 1.00 94.69 280 ARG A N 1
ATOM 2177 C CA . ARG A 1 280 ? 35.480 16.343 -44.374 1.00 94.69 280 ARG A CA 1
ATOM 2178 C C . ARG A 1 280 ? 35.246 16.435 -45.886 1.00 94.69 280 ARG A C 1
ATOM 2180 O O . ARG A 1 280 ? 36.206 16.512 -46.640 1.00 94.69 280 ARG A O 1
ATOM 2187 N N . GLN A 1 281 ? 33.991 16.542 -46.329 1.00 92.31 281 GLN A N 1
ATOM 2188 C CA . GLN A 1 281 ? 33.654 16.732 -47.746 1.00 92.31 281 GLN A CA 1
ATOM 2189 C C . GLN A 1 281 ? 34.170 18.060 -48.321 1.00 92.31 281 GLN A C 1
ATOM 2191 O O . GLN A 1 281 ? 34.511 18.118 -49.500 1.00 92.31 281 GLN A O 1
ATOM 2196 N N . LYS A 1 282 ? 34.251 19.137 -47.526 1.00 95.06 282 LYS A N 1
ATOM 2197 C CA . LYS A 1 282 ? 34.872 20.400 -47.967 1.00 95.06 282 LYS A CA 1
ATOM 2198 C C . LYS A 1 282 ? 36.385 20.260 -48.106 1.00 95.06 282 LYS A C 1
ATOM 2200 O O . LYS A 1 282 ? 36.926 20.758 -49.089 1.00 95.06 282 LYS A O 1
ATOM 2205 N N . ASP A 1 283 ? 37.037 19.563 -47.180 1.00 94.44 283 ASP A N 1
ATOM 2206 C CA . ASP A 1 283 ? 38.480 19.308 -47.229 1.00 94.44 283 ASP A CA 1
ATOM 2207 C C . ASP A 1 283 ? 38.843 18.389 -48.413 1.00 94.44 283 ASP A C 1
ATOM 2209 O O . ASP A 1 283 ? 39.768 18.683 -49.169 1.00 94.44 283 ASP A O 1
ATOM 2213 N N . GLU A 1 284 ? 38.054 17.336 -48.652 1.00 94.31 284 GLU A N 1
ATOM 2214 C CA . GLU A 1 284 ? 38.149 16.464 -49.832 1.00 94.31 284 GLU A CA 1
ATOM 2215 C C . GLU A 1 284 ? 37.941 17.251 -51.136 1.00 94.31 284 GLU A C 1
ATOM 2217 O O . GLU A 1 284 ? 38.751 17.150 -52.059 1.00 94.31 284 GLU A O 1
ATOM 2222 N N . MET A 1 285 ? 36.904 18.093 -51.212 1.00 91.06 285 MET A N 1
ATOM 2223 C CA . MET A 1 285 ? 36.658 18.951 -52.377 1.00 91.06 285 MET A CA 1
ATOM 2224 C C . MET A 1 285 ? 37.782 19.968 -52.603 1.00 91.06 285 MET A C 1
ATOM 2226 O O . MET A 1 285 ? 38.146 20.212 -53.753 1.00 91.06 285 MET A O 1
ATOM 2230 N N . ALA A 1 286 ? 38.364 20.538 -51.544 1.00 94.25 286 ALA A N 1
ATOM 2231 C CA . ALA A 1 286 ? 39.509 21.439 -51.645 1.00 94.25 286 ALA A CA 1
ATOM 2232 C C . ALA A 1 286 ? 40.768 20.705 -52.142 1.00 94.25 286 ALA A C 1
ATOM 2234 O O . ALA A 1 286 ? 41.466 21.213 -53.020 1.00 94.25 286 ALA A O 1
ATOM 2235 N N . ALA A 1 287 ? 41.023 19.485 -51.657 1.00 94.25 287 ALA A N 1
ATOM 2236 C CA . ALA A 1 287 ? 42.122 18.642 -52.126 1.00 94.25 287 ALA A CA 1
ATOM 2237 C C . ALA A 1 287 ? 41.955 18.236 -53.603 1.00 94.25 287 ALA A C 1
ATOM 2239 O O . ALA A 1 287 ? 42.907 18.321 -54.379 1.00 94.25 287 ALA A O 1
ATOM 2240 N N . VAL A 1 288 ? 40.739 17.868 -54.026 1.00 93.00 288 VAL A N 1
ATOM 2241 C CA . VAL A 1 288 ? 40.425 17.561 -55.433 1.00 93.00 288 VAL A CA 1
ATOM 2242 C C . VAL A 1 288 ? 40.552 18.805 -56.320 1.00 93.00 288 VAL A C 1
ATOM 2244 O O . VAL A 1 288 ? 41.090 18.709 -57.422 1.00 93.00 288 VAL A O 1
ATOM 2247 N N . GLN A 1 289 ? 40.130 19.985 -55.852 1.00 94.06 289 GLN A N 1
ATOM 2248 C CA . GLN A 1 289 ? 40.321 21.248 -56.576 1.00 94.06 289 GLN A CA 1
ATOM 2249 C C . GLN A 1 289 ? 41.805 21.614 -56.723 1.00 94.06 289 GLN A C 1
ATOM 2251 O O . GLN A 1 289 ? 42.219 22.020 -57.809 1.00 94.06 289 GLN A O 1
ATOM 2256 N N . ALA A 1 290 ? 42.616 21.422 -55.678 1.00 93.62 290 ALA A N 1
ATOM 2257 C CA . ALA A 1 290 ? 44.063 21.625 -55.739 1.00 93.62 290 ALA A CA 1
ATOM 2258 C C . ALA A 1 290 ? 44.726 20.662 -56.740 1.00 93.62 290 ALA A C 1
ATOM 2260 O O . ALA A 1 290 ? 45.427 21.110 -57.647 1.00 93.62 290 ALA A O 1
ATOM 2261 N N . ALA A 1 291 ? 44.427 19.362 -56.659 1.00 93.62 291 ALA A N 1
ATOM 2262 C CA . ALA A 1 291 ? 44.945 18.360 -57.592 1.00 93.62 291 ALA A CA 1
ATOM 2263 C C . ALA A 1 291 ? 44.513 18.624 -59.049 1.00 93.62 291 ALA A C 1
ATOM 2265 O O . ALA A 1 291 ? 45.305 18.451 -59.976 1.00 93.62 291 ALA A O 1
ATOM 2266 N N . ALA A 1 292 ? 43.281 19.097 -59.272 1.00 90.50 292 ALA A N 1
ATOM 2267 C CA . ALA A 1 292 ? 42.803 19.494 -60.596 1.00 90.50 292 ALA A CA 1
ATOM 2268 C C . ALA A 1 292 ? 43.531 20.740 -61.134 1.00 90.50 292 ALA A C 1
ATOM 2270 O O . ALA A 1 292 ? 43.852 20.793 -62.323 1.00 90.50 292 ALA A O 1
ATOM 2271 N N . ALA A 1 293 ? 43.835 21.721 -60.277 1.00 94.19 293 ALA A N 1
ATOM 2272 C CA . ALA A 1 293 ? 44.621 22.898 -60.646 1.00 94.19 293 ALA A CA 1
ATOM 2273 C C . ALA A 1 293 ? 46.082 22.535 -60.973 1.00 94.19 293 ALA A C 1
ATOM 2275 O O . ALA A 1 293 ? 46.618 22.998 -61.981 1.00 94.19 293 ALA A O 1
ATOM 2276 N N . GLU A 1 294 ? 46.708 21.654 -60.186 1.00 94.19 294 GLU A N 1
ATOM 2277 C CA . GLU A 1 294 ? 48.044 21.121 -60.476 1.00 94.19 294 GLU A CA 1
ATOM 2278 C C . GLU A 1 294 ? 48.076 20.342 -61.795 1.00 94.19 294 GLU A C 1
ATOM 2280 O O . GLU A 1 294 ? 48.957 20.576 -62.624 1.00 94.19 294 GLU A O 1
ATOM 2285 N N . ALA A 1 295 ? 47.097 19.465 -62.038 1.00 90.75 295 ALA A N 1
ATOM 2286 C CA . ALA A 1 295 ? 46.981 18.719 -63.290 1.00 90.75 295 ALA A CA 1
ATOM 2287 C C . ALA A 1 295 ? 46.766 19.647 -64.501 1.00 90.75 295 ALA A C 1
ATOM 2289 O O . ALA A 1 295 ? 47.349 19.419 -65.563 1.00 90.75 295 ALA A O 1
ATOM 2290 N N . ALA A 1 296 ? 45.987 20.724 -64.349 1.00 92.94 296 ALA A N 1
ATOM 2291 C CA . ALA A 1 296 ? 45.809 21.738 -65.387 1.00 92.94 296 ALA A CA 1
ATOM 2292 C C . ALA A 1 296 ? 47.116 22.500 -65.687 1.00 92.94 296 ALA A C 1
ATOM 2294 O O . ALA A 1 296 ? 47.448 22.705 -66.856 1.00 92.94 296 ALA A O 1
ATOM 2295 N N . GLU A 1 297 ? 47.895 22.859 -64.661 1.00 94.06 297 GLU A N 1
ATOM 2296 C CA . GLU A 1 297 ? 49.223 23.468 -64.817 1.00 94.06 297 GLU A CA 1
ATOM 2297 C C . GLU A 1 297 ? 50.226 22.519 -65.488 1.00 94.06 297 GLU A C 1
ATOM 2299 O O . GLU A 1 297 ? 50.932 22.920 -66.415 1.00 94.06 297 GLU A O 1
ATOM 2304 N N . GLN A 1 298 ? 50.272 21.250 -65.073 1.00 93.62 298 GLN A N 1
ATOM 2305 C CA . GLN A 1 298 ? 51.108 20.225 -65.707 1.00 93.62 298 GLN A CA 1
ATOM 2306 C C . GLN A 1 298 ? 50.738 20.048 -67.186 1.00 93.62 298 GLN A C 1
ATOM 2308 O O . GLN A 1 298 ? 51.617 20.016 -68.047 1.00 93.62 298 GLN A O 1
ATOM 2313 N N . LEU A 1 299 ? 49.441 20.011 -67.504 1.00 90.19 299 LEU A N 1
ATOM 2314 C CA . LEU A 1 299 ? 48.936 19.875 -68.868 1.00 90.19 299 LEU A CA 1
ATOM 2315 C C . LEU A 1 299 ? 49.180 21.134 -69.723 1.00 90.19 299 LEU A C 1
ATOM 2317 O O . LEU A 1 299 ? 49.443 21.007 -70.921 1.00 90.19 299 LEU A O 1
ATOM 2321 N N . ARG A 1 300 ? 49.172 22.340 -69.134 1.00 94.81 300 ARG A N 1
ATOM 2322 C CA . ARG A 1 300 ? 49.626 23.572 -69.807 1.00 94.81 300 ARG A CA 1
ATOM 2323 C C . ARG A 1 300 ? 51.117 23.488 -70.144 1.00 94.81 300 ARG A C 1
ATOM 2325 O O . ARG A 1 300 ? 51.479 23.648 -71.307 1.00 94.81 300 ARG A O 1
ATOM 2332 N N . ARG A 1 301 ? 51.964 23.148 -69.168 1.00 94.12 301 ARG A N 1
ATOM 2333 C CA . ARG A 1 301 ? 53.421 23.006 -69.359 1.00 94.12 301 ARG A CA 1
ATOM 2334 C C . ARG A 1 301 ? 53.766 21.930 -70.390 1.00 94.12 301 ARG A C 1
ATOM 2336 O O . ARG A 1 301 ? 54.629 22.155 -71.229 1.00 94.12 301 ARG A O 1
ATOM 2343 N N . ALA A 1 302 ? 53.060 20.798 -70.388 1.00 90.69 302 ALA A N 1
ATOM 2344 C CA . ALA A 1 302 ? 53.237 19.738 -71.380 1.00 90.69 302 ALA A CA 1
ATOM 2345 C C . ALA A 1 302 ? 52.848 20.190 -72.802 1.00 90.69 302 ALA A C 1
ATOM 2347 O O . ALA A 1 302 ? 53.525 19.836 -73.767 1.00 90.69 302 ALA A O 1
ATOM 2348 N N . ARG A 1 303 ? 51.796 21.012 -72.952 1.00 93.50 303 ARG A N 1
ATOM 2349 C CA . ARG A 1 303 ? 51.435 21.633 -74.241 1.00 93.50 303 ARG A CA 1
ATOM 2350 C C . ARG A 1 303 ? 52.490 22.632 -74.716 1.00 93.50 303 ARG A C 1
ATOM 2352 O O . ARG A 1 303 ? 52.821 22.626 -75.895 1.00 93.50 303 ARG A O 1
ATOM 2359 N N . GLU A 1 304 ? 53.038 23.444 -73.817 1.00 93.75 304 GLU A N 1
ATOM 2360 C CA . GLU A 1 304 ? 54.103 24.409 -74.126 1.00 93.75 304 GLU A CA 1
ATOM 2361 C C . GLU A 1 304 ? 55.412 23.706 -74.517 1.00 93.75 304 GLU A C 1
ATOM 2363 O O . GLU A 1 304 ? 56.017 24.051 -75.530 1.00 93.75 304 GLU A O 1
ATOM 2368 N N . GLN A 1 305 ? 55.797 22.650 -73.793 1.00 92.50 305 GLN A N 1
ATOM 2369 C CA . GLN A 1 305 ? 56.927 21.785 -74.150 1.00 92.50 305 GLN A CA 1
ATOM 2370 C C . GLN A 1 305 ? 56.719 21.093 -75.502 1.00 92.50 305 GLN A C 1
ATOM 2372 O O . GLN A 1 305 ? 57.645 21.054 -76.311 1.00 92.50 305 GLN A O 1
ATOM 2377 N N . LYS A 1 306 ? 55.507 20.589 -75.782 1.00 90.94 306 LYS A N 1
ATOM 2378 C CA . LYS A 1 306 ? 55.166 20.001 -77.084 1.00 90.94 306 LYS A CA 1
ATOM 2379 C C . LYS A 1 306 ? 55.282 21.032 -78.210 1.00 90.94 306 LYS A C 1
ATOM 2381 O O . LYS A 1 306 ? 55.936 20.744 -79.203 1.00 90.94 306 LYS A O 1
ATOM 2386 N N . ALA A 1 307 ? 54.720 22.229 -78.040 1.00 93.25 307 ALA A N 1
ATOM 2387 C CA . ALA A 1 307 ? 54.793 23.293 -79.042 1.00 93.25 307 ALA A CA 1
ATOM 2388 C C . ALA A 1 307 ? 56.242 23.746 -79.308 1.00 93.25 307 ALA A C 1
ATOM 2390 O O . ALA A 1 307 ? 56.622 23.932 -80.461 1.00 93.25 307 ALA A O 1
ATOM 2391 N N . ALA A 1 308 ? 57.074 23.855 -78.266 1.00 91.81 308 ALA A N 1
ATOM 2392 C CA . ALA A 1 308 ? 58.500 24.147 -78.414 1.00 91.81 308 ALA A CA 1
ATOM 2393 C C . ALA A 1 308 ? 59.258 23.018 -79.141 1.00 91.81 308 ALA A C 1
ATOM 2395 O O . ALA A 1 308 ? 60.090 23.290 -80.005 1.00 91.81 308 ALA A O 1
ATOM 2396 N N . ALA A 1 309 ? 58.950 21.752 -78.841 1.00 89.50 309 ALA A N 1
ATOM 2397 C CA . ALA A 1 309 ? 59.535 20.606 -79.537 1.00 89.50 309 ALA A CA 1
ATOM 2398 C C . ALA A 1 309 ? 59.092 20.523 -81.010 1.00 89.50 309 ALA A C 1
ATOM 2400 O O . ALA A 1 309 ? 59.909 20.203 -81.870 1.00 89.50 309 ALA A O 1
ATOM 2401 N N . GLU A 1 310 ? 57.832 20.845 -81.315 1.00 91.44 310 GLU A N 1
ATOM 2402 C CA . GLU A 1 310 ? 57.310 20.916 -82.686 1.00 91.44 310 GLU A CA 1
ATOM 2403 C C . GLU A 1 310 ? 57.939 22.073 -83.477 1.00 91.44 310 GLU A C 1
ATOM 2405 O O . GLU A 1 310 ? 58.285 21.880 -84.640 1.00 91.44 310 GLU A O 1
ATOM 2410 N N . ALA A 1 311 ? 58.186 23.229 -82.848 1.00 91.88 311 ALA A N 1
ATOM 2411 C CA . ALA A 1 311 ? 58.923 24.333 -83.464 1.00 91.88 311 ALA A CA 1
ATOM 2412 C C . ALA A 1 311 ? 60.374 23.941 -83.803 1.00 91.88 311 ALA A C 1
ATOM 2414 O O . ALA A 1 311 ? 60.779 24.048 -84.958 1.00 91.88 311 ALA A O 1
ATOM 2415 N N . VAL A 1 312 ? 61.127 23.391 -82.840 1.00 92.19 312 VAL A N 1
ATOM 2416 C CA . VAL A 1 312 ? 62.516 22.927 -83.054 1.00 92.19 312 VAL A CA 1
ATOM 2417 C C . VAL A 1 312 ? 62.594 21.786 -84.079 1.00 92.19 312 VAL A C 1
ATOM 2419 O O . VAL A 1 312 ? 63.591 21.646 -84.789 1.00 92.19 312 VAL A O 1
ATOM 2422 N N . LEU A 1 313 ? 61.559 20.948 -84.178 1.00 88.81 313 LEU A N 1
ATOM 2423 C CA . LEU A 1 313 ? 61.477 19.909 -85.204 1.00 88.81 313 LEU A CA 1
ATOM 2424 C C . LEU A 1 313 ? 61.194 20.504 -86.593 1.00 88.81 313 LEU A C 1
ATOM 2426 O O . LEU A 1 313 ? 61.812 20.062 -87.558 1.00 88.81 313 LEU A O 1
ATOM 2430 N N . GLY A 1 314 ? 60.351 21.536 -86.688 1.00 91.94 314 GLY A N 1
ATOM 2431 C CA . GLY A 1 314 ? 60.130 22.300 -87.920 1.00 91.94 314 GLY A CA 1
ATOM 2432 C C . GLY A 1 314 ? 61.383 23.042 -88.401 1.00 91.94 314 GLY A C 1
ATOM 2433 O O . GLY A 1 314 ? 61.721 22.962 -89.578 1.00 91.94 314 GLY A O 1
ATOM 2434 N N . GLU A 1 315 ? 62.127 23.682 -87.493 1.00 91.19 315 GLU A N 1
ATOM 2435 C CA . GLU A 1 315 ? 63.427 24.309 -87.792 1.00 91.19 315 GLU A CA 1
ATOM 2436 C C . GLU A 1 315 ? 64.433 23.290 -88.351 1.00 91.19 315 GLU A C 1
ATOM 2438 O O . GLU A 1 315 ? 65.099 23.552 -89.352 1.00 91.19 315 GLU A O 1
ATOM 2443 N N . LYS A 1 316 ? 64.510 22.094 -87.751 1.00 89.50 316 LYS A N 1
ATOM 2444 C CA . LYS A 1 316 ? 65.371 21.004 -88.241 1.00 89.50 316 LYS A CA 1
ATOM 2445 C C . LYS A 1 316 ? 64.914 20.432 -89.579 1.00 89.50 316 LYS A C 1
ATOM 2447 O O . LYS A 1 316 ? 65.760 20.083 -90.394 1.00 89.50 316 LYS A O 1
ATOM 2452 N N . GLN A 1 317 ? 63.607 20.330 -89.819 1.00 90.19 317 GLN A N 1
ATOM 2453 C CA . GLN A 1 317 ? 63.077 19.911 -91.119 1.00 90.19 317 GLN A CA 1
ATOM 2454 C C . GLN A 1 317 ? 63.444 20.921 -92.209 1.00 90.19 317 GLN A C 1
ATOM 2456 O O . GLN A 1 317 ? 64.001 20.517 -93.223 1.00 90.19 317 GLN A O 1
ATOM 2461 N N . ALA A 1 318 ? 63.245 22.220 -91.962 1.00 90.50 318 ALA A N 1
ATOM 2462 C CA . ALA A 1 318 ? 63.649 23.276 -92.888 1.00 90.50 318 ALA A CA 1
ATOM 2463 C C . ALA A 1 318 ? 65.163 23.246 -93.170 1.00 90.50 318 ALA A C 1
ATOM 2465 O O . ALA A 1 318 ? 65.564 23.250 -94.331 1.00 90.50 318 ALA A O 1
ATOM 2466 N N . ALA A 1 319 ? 65.998 23.119 -92.132 1.00 90.25 319 ALA A N 1
ATOM 2467 C CA . ALA A 1 319 ? 67.448 23.006 -92.291 1.00 90.25 319 ALA A CA 1
ATOM 2468 C C . ALA A 1 319 ? 67.859 21.771 -93.116 1.00 90.25 319 ALA A C 1
ATOM 2470 O O . ALA A 1 319 ? 68.702 21.884 -94.002 1.00 90.25 319 ALA A O 1
ATOM 2471 N N . HIS A 1 320 ? 67.243 20.606 -92.889 1.00 88.75 320 HIS A N 1
ATOM 2472 C CA . HIS A 1 320 ? 67.525 19.406 -93.681 1.00 88.75 320 HIS A CA 1
ATOM 2473 C C . HIS A 1 320 ? 67.002 19.501 -95.125 1.00 88.75 320 HIS A C 1
ATOM 2475 O O . HIS A 1 320 ? 67.653 18.983 -96.031 1.00 88.75 320 HIS A O 1
ATOM 2481 N N . ASP A 1 321 ? 65.882 20.184 -95.376 1.00 89.38 321 ASP A N 1
ATOM 2482 C CA . ASP A 1 321 ? 65.403 20.461 -96.736 1.00 89.38 321 ASP A CA 1
ATOM 2483 C C . ASP A 1 321 ? 66.313 21.463 -97.474 1.00 89.38 321 ASP A C 1
ATOM 2485 O O . ASP A 1 321 ? 66.539 21.310 -98.678 1.00 89.38 321 ASP A O 1
ATOM 2489 N N . GLU A 1 322 ? 66.893 22.446 -96.776 1.00 91.81 322 GLU A N 1
ATOM 2490 C CA . GLU A 1 322 ? 67.934 23.338 -97.310 1.00 91.81 322 GLU A CA 1
ATOM 2491 C C . GLU A 1 322 ? 69.242 22.582 -97.599 1.00 91.81 322 GLU A C 1
ATOM 2493 O O . GLU A 1 322 ? 69.786 22.701 -98.699 1.00 91.81 322 GLU A O 1
ATOM 2498 N N . GLU A 1 323 ? 69.723 21.744 -96.673 1.00 89.56 323 GLU A N 1
ATOM 2499 C CA . GLU A 1 323 ? 70.882 20.861 -96.882 1.00 89.56 323 GLU A CA 1
ATOM 2500 C C . GLU A 1 323 ? 70.673 19.933 -98.087 1.00 89.56 323 GLU A C 1
ATOM 2502 O O . GLU A 1 323 ? 71.581 19.746 -98.899 1.00 89.56 323 GLU A O 1
ATOM 2507 N N . LEU A 1 324 ? 69.468 19.377 -98.240 1.00 89.06 324 LEU A N 1
ATOM 2508 C CA . LEU A 1 324 ? 69.104 18.464 -99.320 1.00 89.06 324 LEU A CA 1
ATOM 2509 C C . LEU A 1 324 ? 68.934 19.191 -100.665 1.00 89.06 324 LEU A C 1
ATOM 2511 O O . LEU A 1 324 ? 69.281 18.631 -101.708 1.00 89.06 324 LEU A O 1
ATOM 2515 N N . GLN A 1 325 ? 68.473 20.445 -100.672 1.00 90.94 325 GLN A N 1
ATOM 2516 C CA . GLN A 1 325 ? 68.504 21.309 -101.858 1.00 90.94 325 GLN A CA 1
ATOM 2517 C C . GLN A 1 325 ? 69.938 21.698 -102.242 1.00 90.94 325 GLN A C 1
ATOM 2519 O O . GLN A 1 325 ? 70.305 21.579 -103.411 1.00 90.94 325 GLN A O 1
ATOM 2524 N N . ALA A 1 326 ? 70.781 22.073 -101.278 1.00 90.56 326 ALA A N 1
ATOM 2525 C CA . ALA A 1 326 ? 72.192 22.374 -101.512 1.00 90.56 326 ALA A CA 1
ATOM 2526 C C . ALA A 1 326 ? 72.976 21.138 -101.994 1.00 90.56 326 ALA A C 1
ATOM 2528 O O . ALA A 1 326 ? 73.841 21.252 -102.863 1.00 90.56 326 ALA A O 1
ATOM 2529 N N . ALA A 1 327 ? 72.651 19.945 -101.488 1.00 86.12 327 ALA A N 1
ATOM 2530 C CA . ALA A 1 327 ? 73.202 18.683 -101.971 1.00 86.12 327 ALA A CA 1
ATOM 2531 C C . ALA A 1 327 ? 72.760 18.382 -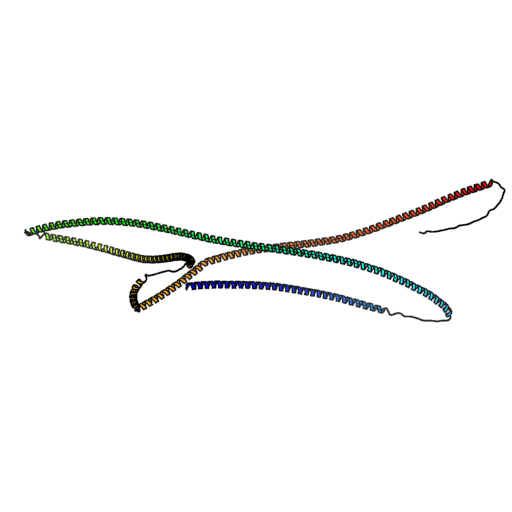103.412 1.00 86.12 327 ALA A C 1
ATOM 2533 O O . ALA A 1 327 ? 73.604 18.034 -104.232 1.00 86.12 327 ALA A O 1
ATOM 2534 N N . LYS A 1 328 ? 71.477 18.582 -103.755 1.00 90.25 328 LYS A N 1
ATOM 2535 C CA . LYS A 1 328 ? 70.981 18.462 -105.139 1.00 90.25 328 LYS A CA 1
ATOM 2536 C C . LYS A 1 328 ? 71.676 19.440 -106.088 1.00 90.25 328 LYS A C 1
ATOM 2538 O O . LYS A 1 328 ? 72.123 19.011 -107.144 1.00 90.25 328 LYS A O 1
ATOM 2543 N N . ALA A 1 329 ? 71.830 20.706 -105.696 1.00 89.25 329 ALA A N 1
ATOM 2544 C CA . ALA A 1 329 ? 72.546 21.709 -106.486 1.00 89.25 329 ALA A CA 1
ATOM 2545 C C . ALA A 1 329 ? 74.009 21.297 -106.735 1.00 89.25 329 ALA A C 1
ATOM 2547 O O . ALA A 1 329 ? 74.465 21.296 -107.875 1.00 89.25 329 ALA A O 1
ATOM 2548 N N . ARG A 1 330 ? 74.714 20.829 -105.693 1.00 91.88 330 ARG A N 1
ATOM 2549 C CA . ARG A 1 330 ? 76.075 20.280 -105.826 1.00 91.88 330 ARG A CA 1
ATOM 2550 C C . ARG A 1 330 ? 76.133 19.035 -106.709 1.00 91.88 330 ARG A C 1
ATOM 2552 O O . ARG A 1 330 ? 77.114 18.873 -107.423 1.00 91.88 330 ARG A O 1
ATOM 2559 N N . ILE A 1 331 ? 75.121 18.166 -106.677 1.00 87.88 331 ILE A N 1
ATOM 2560 C CA . ILE A 1 331 ? 75.030 17.019 -107.592 1.00 87.88 331 ILE A CA 1
ATOM 2561 C C . ILE A 1 331 ? 74.887 17.519 -109.030 1.00 87.88 331 ILE A C 1
ATOM 2563 O O . ILE A 1 331 ? 75.683 17.107 -109.862 1.00 87.88 331 ILE A O 1
ATOM 2567 N N . THR A 1 332 ? 73.993 18.470 -109.319 1.00 90.19 332 THR A N 1
ATOM 2568 C CA . THR A 1 332 ? 73.861 19.023 -110.679 1.00 90.19 332 THR A CA 1
ATOM 2569 C C . THR A 1 332 ? 75.108 19.786 -111.143 1.00 90.19 332 THR A C 1
ATOM 2571 O O . THR A 1 332 ? 75.478 19.689 -112.311 1.00 90.19 332 THR A O 1
ATOM 2574 N N . ASP A 1 333 ? 75.817 20.478 -110.244 1.00 89.44 333 ASP A N 1
ATOM 2575 C CA . ASP A 1 333 ? 77.106 21.117 -110.549 1.00 89.44 333 ASP A CA 1
ATOM 2576 C C . ASP A 1 333 ? 78.191 20.074 -110.856 1.00 89.44 333 ASP A C 1
ATOM 2578 O O . ASP A 1 333 ? 78.960 20.239 -111.804 1.00 89.44 333 ASP A O 1
ATOM 2582 N N . LEU A 1 334 ? 78.251 18.986 -110.080 1.00 86.38 334 LEU A N 1
ATOM 2583 C CA . LEU A 1 334 ? 79.176 17.871 -110.295 1.00 86.38 334 LEU A CA 1
ATOM 2584 C C . LEU A 1 334 ? 78.825 17.064 -111.549 1.00 86.38 334 LEU A C 1
ATOM 2586 O O . LEU A 1 334 ? 79.734 16.617 -112.235 1.00 86.38 334 LEU A O 1
ATOM 2590 N N . GLU A 1 335 ? 77.548 16.924 -111.901 1.00 86.44 335 GLU A N 1
ATOM 2591 C CA . GLU A 1 335 ? 77.096 16.355 -113.175 1.00 86.44 335 GLU A CA 1
ATOM 2592 C C . GLU A 1 335 ? 77.502 17.258 -114.346 1.00 86.44 335 GLU A C 1
ATOM 2594 O O . GLU A 1 335 ? 78.012 16.766 -115.350 1.00 86.44 335 GLU A O 1
ATOM 2599 N N . CYS A 1 336 ? 77.371 18.582 -114.221 1.00 87.06 336 CYS A N 1
ATOM 2600 C CA . CYS A 1 336 ? 77.866 19.527 -115.225 1.00 87.06 336 CYS A CA 1
ATOM 2601 C C . CYS A 1 336 ? 79.395 19.462 -115.369 1.00 87.06 336 CYS A C 1
ATOM 2603 O O . CYS A 1 336 ? 79.902 19.423 -116.490 1.00 87.06 336 CYS A O 1
ATOM 2605 N N . GLN A 1 337 ? 80.135 19.390 -114.259 1.00 85.75 337 GLN A N 1
ATOM 2606 C CA . GLN A 1 337 ? 81.594 19.228 -114.258 1.00 85.75 337 GLN A CA 1
ATOM 2607 C C . GLN A 1 337 ? 82.025 17.866 -114.813 1.00 85.75 337 GLN A C 1
ATOM 2609 O O . GLN A 1 337 ? 82.973 17.808 -115.589 1.00 85.75 337 GLN A O 1
ATOM 2614 N N . TYR A 1 338 ? 81.317 16.785 -114.478 1.00 84.31 338 TYR A N 1
ATOM 2615 C CA . TYR A 1 338 ? 81.557 15.444 -115.008 1.00 84.31 338 TYR A CA 1
ATOM 2616 C C . TYR A 1 338 ? 81.294 15.395 -116.512 1.00 84.31 338 TYR A C 1
ATOM 2618 O O . TYR A 1 338 ? 82.136 14.906 -117.254 1.00 84.31 338 TYR A O 1
ATOM 2626 N N . ASN A 1 339 ? 80.189 15.972 -116.985 1.00 83.75 339 ASN A N 1
ATOM 2627 C CA . ASN A 1 339 ? 79.895 16.080 -118.412 1.00 83.75 339 ASN A CA 1
ATOM 2628 C C . ASN A 1 339 ? 80.931 16.955 -119.138 1.00 83.75 339 ASN A C 1
ATOM 2630 O O . ASN A 1 339 ? 81.333 16.627 -120.253 1.00 83.75 339 ASN A O 1
ATOM 2634 N N . LEU A 1 340 ? 81.421 18.037 -118.523 1.00 83.50 340 LEU A N 1
ATOM 2635 C CA . LEU A 1 340 ? 82.497 18.858 -119.086 1.00 83.50 340 LEU A CA 1
ATOM 2636 C C . LEU A 1 340 ? 83.826 18.086 -119.148 1.00 83.50 340 LEU A C 1
ATOM 2638 O O . LEU A 1 340 ? 84.492 18.107 -120.181 1.00 83.50 340 LEU A O 1
ATOM 2642 N N . ALA A 1 341 ? 84.188 17.372 -118.081 1.00 79.94 341 ALA A N 1
ATOM 2643 C CA . ALA A 1 341 ? 85.380 16.532 -118.015 1.00 79.94 341 ALA A CA 1
ATOM 2644 C C . ALA A 1 341 ? 85.297 15.344 -118.985 1.00 79.94 341 ALA A C 1
ATOM 2646 O O . ALA A 1 341 ? 86.281 15.034 -119.644 1.00 79.94 341 ALA A O 1
ATOM 2647 N N . LEU A 1 342 ? 84.124 14.728 -119.152 1.00 78.69 342 LEU A N 1
ATOM 2648 C CA . LEU A 1 342 ? 83.873 13.674 -120.133 1.00 78.69 342 LEU A CA 1
ATOM 2649 C C . LEU A 1 342 ? 84.024 14.209 -121.562 1.00 78.69 342 LEU A C 1
ATOM 2651 O O . LEU A 1 342 ? 84.716 13.591 -122.362 1.00 78.69 342 LEU A O 1
ATOM 2655 N N . ASN A 1 343 ? 83.486 15.396 -121.868 1.00 77.00 343 ASN A N 1
ATOM 2656 C CA . ASN A 1 343 ? 83.726 16.068 -123.150 1.00 77.00 343 ASN A CA 1
ATOM 2657 C C . ASN A 1 343 ? 85.220 16.389 -123.366 1.00 77.00 343 ASN A C 1
ATOM 2659 O O . ASN A 1 343 ? 85.728 16.231 -124.475 1.00 77.00 343 ASN A O 1
ATOM 2663 N N . GLN A 1 344 ? 85.947 16.803 -122.322 1.00 77.44 344 GLN A N 1
ATOM 2664 C CA . GLN A 1 344 ? 87.395 17.034 -122.392 1.00 77.44 344 GLN A CA 1
ATOM 2665 C C . GLN A 1 344 ? 88.184 15.733 -122.593 1.00 77.44 344 GLN A C 1
ATOM 2667 O O . GLN A 1 344 ? 89.096 15.717 -123.414 1.00 77.44 344 GLN A O 1
ATOM 2672 N N . VAL A 1 345 ? 87.814 14.639 -121.924 1.00 71.75 345 VAL A N 1
ATOM 2673 C CA . VAL A 1 345 ? 88.413 13.307 -122.108 1.00 71.75 345 VAL A CA 1
ATOM 2674 C C . VAL A 1 345 ? 88.064 12.738 -123.481 1.00 71.75 345 VAL A C 1
ATOM 2676 O O . VAL A 1 345 ? 88.923 12.143 -124.116 1.00 71.75 345 VAL A O 1
ATOM 2679 N N . GLU A 1 346 ? 86.865 12.978 -124.014 1.00 71.69 346 GLU A N 1
ATOM 2680 C CA . GLU A 1 346 ? 86.529 12.642 -125.398 1.00 71.69 346 GLU A CA 1
ATOM 2681 C C . GLU A 1 346 ? 87.374 13.433 -126.403 1.00 71.69 346 GLU A C 1
ATOM 2683 O O . GLU A 1 346 ? 87.845 12.861 -127.385 1.00 71.69 346 GLU A O 1
ATOM 2688 N N . LEU A 1 347 ? 87.588 14.733 -126.177 1.00 63.41 347 LEU A N 1
ATOM 2689 C CA . LEU A 1 347 ? 88.470 15.563 -127.004 1.00 63.41 347 LEU A CA 1
ATOM 2690 C C . LEU A 1 347 ? 89.935 15.110 -126.896 1.00 63.41 347 LEU A C 1
ATOM 2692 O O . LEU A 1 347 ? 90.618 15.015 -127.913 1.00 63.41 347 LEU A O 1
ATOM 2696 N N . GLN A 1 348 ? 90.405 14.766 -125.695 1.00 63.62 348 GLN A N 1
ATOM 2697 C CA . GLN A 1 348 ? 91.756 14.252 -125.459 1.00 63.62 348 GLN A CA 1
ATOM 2698 C C . GLN A 1 348 ? 91.949 12.828 -125.991 1.00 63.62 348 GLN A C 1
ATOM 2700 O O . GLN A 1 348 ? 93.022 12.532 -126.495 1.00 63.62 348 GLN A O 1
ATOM 2705 N N . ALA A 1 349 ? 90.930 11.968 -125.978 1.00 59.50 349 ALA A N 1
ATOM 2706 C CA . ALA A 1 349 ? 90.973 10.652 -126.614 1.00 59.50 349 ALA A CA 1
ATOM 2707 C C . ALA A 1 349 ? 90.992 10.781 -128.145 1.00 59.50 349 ALA A C 1
ATOM 2709 O O . ALA A 1 349 ? 91.794 10.127 -128.811 1.00 59.50 349 ALA A O 1
ATOM 2710 N N . LYS A 1 350 ? 90.183 11.691 -128.708 1.00 52.56 350 LYS A N 1
ATOM 2711 C CA . LYS A 1 350 ? 90.228 12.052 -130.137 1.00 52.56 350 LYS A CA 1
ATOM 2712 C C . LYS A 1 350 ? 91.593 12.648 -130.526 1.00 52.56 350 LYS A C 1
ATOM 2714 O O . LYS A 1 350 ? 92.045 12.406 -131.640 1.00 52.56 350 LYS A O 1
ATOM 2719 N N . ALA A 1 351 ? 92.280 13.340 -129.611 1.00 53.03 351 ALA A N 1
ATOM 2720 C CA . ALA A 1 351 ? 93.653 13.815 -129.803 1.00 53.03 351 ALA A CA 1
ATOM 2721 C C . ALA A 1 351 ? 94.716 12.703 -129.649 1.00 53.03 351 ALA A C 1
ATOM 2723 O O . ALA A 1 351 ? 95.601 12.592 -130.494 1.00 53.03 351 ALA A O 1
ATOM 2724 N N . ALA A 1 352 ? 94.619 11.840 -128.635 1.00 52.41 352 ALA A N 1
ATOM 2725 C CA . ALA A 1 352 ? 95.577 10.764 -128.356 1.00 52.41 352 ALA A CA 1
ATOM 2726 C C . ALA A 1 352 ? 95.567 9.662 -129.431 1.00 52.41 352 ALA A C 1
ATOM 2728 O O . ALA A 1 352 ? 96.605 9.088 -129.742 1.00 52.41 352 ALA A O 1
ATOM 2729 N N . VAL A 1 353 ? 94.422 9.426 -130.080 1.00 53.03 353 VAL A N 1
ATOM 2730 C CA . VAL A 1 353 ? 94.319 8.569 -131.279 1.00 53.03 353 VAL A CA 1
ATOM 2731 C C . VAL A 1 353 ? 94.965 9.220 -132.523 1.00 53.03 353 VAL A C 1
ATOM 2733 O O . VAL A 1 353 ? 95.166 8.550 -133.533 1.00 53.03 353 VAL A O 1
ATOM 2736 N N . SER A 1 354 ? 95.339 10.506 -132.463 1.00 44.16 354 SER A N 1
ATOM 2737 C CA . SER A 1 354 ? 95.921 11.271 -133.581 1.00 44.16 354 SER A CA 1
ATOM 2738 C C . SER A 1 354 ? 97.404 11.651 -133.423 1.00 44.16 354 SER A C 1
ATOM 2740 O O . SER A 1 354 ? 97.952 12.299 -134.313 1.00 44.16 354 SER A O 1
ATOM 2742 N N . GLY A 1 355 ? 98.073 11.243 -132.337 1.00 41.16 355 GLY A N 1
ATOM 2743 C CA . GLY A 1 355 ? 99.478 11.584 -132.093 1.00 41.16 355 GLY A CA 1
ATOM 2744 C C . GLY A 1 355 ? 100.211 10.559 -131.230 1.00 41.16 355 GLY A C 1
ATOM 2745 O O . GLY A 1 355 ? 100.031 10.528 -130.017 1.00 41.16 355 GLY A O 1
ATOM 2746 N N . ALA A 1 356 ? 101.072 9.757 -131.857 1.00 41.19 356 ALA A N 1
ATOM 2747 C CA . ALA A 1 356 ? 102.026 8.889 -131.173 1.00 41.19 356 ALA A CA 1
ATOM 2748 C C . ALA A 1 356 ? 103.415 9.547 -131.127 1.00 41.19 356 ALA A C 1
ATOM 2750 O O . ALA A 1 356 ? 103.835 10.098 -132.143 1.00 41.19 356 ALA A O 1
ATOM 2751 N N . ASP A 1 357 ? 104.116 9.458 -129.990 1.00 38.19 357 ASP A N 1
ATOM 2752 C CA . ASP A 1 357 ? 105.420 8.769 -129.844 1.00 38.19 357 ASP A CA 1
ATOM 2753 C C . ASP A 1 357 ? 106.014 8.976 -128.425 1.00 38.19 357 ASP A C 1
ATOM 2755 O O . ASP A 1 357 ? 105.864 10.044 -127.835 1.00 38.19 357 ASP A O 1
ATOM 2759 N N . SER A 1 358 ? 106.763 7.983 -127.928 1.00 43.78 358 SER A N 1
ATOM 2760 C CA . SER A 1 358 ? 107.594 7.968 -126.702 1.00 43.78 358 SER A CA 1
ATOM 2761 C C . SER A 1 358 ? 106.912 8.169 -125.318 1.00 43.78 358 SER A C 1
ATOM 2763 O O . SER A 1 358 ? 105.906 8.851 -125.184 1.00 43.78 358 SER A O 1
ATOM 2765 N N . GLY A 1 359 ? 107.425 7.604 -124.210 1.00 44.38 359 GLY A N 1
ATOM 2766 C CA . GLY A 1 359 ? 108.513 6.615 -124.130 1.00 44.38 359 GLY A CA 1
ATOM 2767 C C . GLY A 1 359 ? 109.362 6.580 -122.845 1.00 44.38 359 GLY A C 1
ATOM 2768 O O . GLY A 1 359 ? 110.576 6.447 -122.975 1.00 44.38 359 GLY A O 1
ATOM 2769 N N . ALA A 1 360 ? 108.793 6.699 -121.635 1.00 47.06 360 ALA A N 1
ATOM 2770 C CA . ALA A 1 360 ? 109.537 6.524 -120.371 1.00 47.06 360 ALA A CA 1
ATOM 2771 C C . ALA A 1 360 ? 108.603 6.209 -119.178 1.00 47.06 360 ALA A C 1
ATOM 2773 O O . ALA A 1 360 ? 108.054 7.133 -118.589 1.00 47.06 360 ALA A O 1
ATOM 2774 N N . ASP A 1 361 ? 108.405 4.927 -118.833 1.00 52.75 361 ASP A N 1
ATOM 2775 C CA . ASP A 1 361 ? 107.366 4.502 -117.866 1.00 52.75 361 ASP A CA 1
ATOM 2776 C C . ASP A 1 361 ? 107.697 3.160 -117.160 1.00 52.75 361 ASP A C 1
ATOM 2778 O O . ASP A 1 361 ? 107.060 2.139 -117.399 1.00 52.75 361 ASP A O 1
ATOM 2782 N N . ASP A 1 362 ? 108.769 3.117 -116.352 1.00 55.19 362 ASP A N 1
ATOM 2783 C CA . ASP A 1 362 ? 109.195 1.873 -115.655 1.00 55.19 362 ASP A CA 1
ATOM 2784 C C . ASP A 1 362 ? 109.857 2.100 -114.268 1.00 55.19 362 ASP A C 1
ATOM 2786 O O . ASP A 1 362 ? 110.038 1.173 -113.474 1.00 55.19 362 ASP A O 1
ATOM 2790 N N . THR A 1 363 ? 110.223 3.343 -113.919 1.00 57.97 363 THR A N 1
ATOM 2791 C CA . THR A 1 363 ? 110.765 3.680 -112.586 1.00 57.97 363 THR A CA 1
ATOM 2792 C C . THR A 1 363 ? 109.685 4.054 -111.577 1.00 57.97 363 THR A C 1
ATOM 2794 O O . THR A 1 363 ? 109.735 3.579 -110.440 1.00 57.97 363 THR A O 1
ATOM 2797 N N . ASP A 1 364 ? 108.699 4.856 -111.982 1.00 61.91 364 ASP A N 1
ATOM 2798 C CA . ASP A 1 364 ? 107.740 5.473 -111.056 1.00 61.91 364 ASP A CA 1
ATOM 2799 C C . ASP A 1 364 ? 106.763 4.433 -110.484 1.00 61.91 364 ASP A C 1
ATOM 2801 O O . ASP A 1 364 ? 106.644 4.311 -109.261 1.00 61.91 364 ASP A O 1
ATOM 2805 N N . MET A 1 365 ? 106.236 3.551 -111.347 1.00 63.16 365 MET A N 1
ATOM 2806 C CA . MET A 1 365 ? 105.506 2.312 -111.009 1.00 63.16 365 MET A CA 1
ATOM 2807 C C . MET A 1 365 ? 106.092 1.540 -109.812 1.00 63.16 365 MET A C 1
ATOM 2809 O O . MET A 1 365 ? 105.371 0.924 -109.018 1.00 63.16 365 MET A O 1
ATOM 2813 N N . ARG A 1 366 ? 107.423 1.538 -109.657 1.00 59.78 366 ARG A N 1
ATOM 2814 C CA . ARG A 1 366 ? 108.113 0.721 -108.652 1.00 59.78 366 ARG A CA 1
ATOM 2815 C C . ARG A 1 366 ? 108.156 1.359 -107.265 1.00 59.78 366 ARG A C 1
ATOM 2817 O O . ARG A 1 366 ? 108.165 0.624 -106.270 1.00 59.78 366 ARG A O 1
ATOM 2824 N N . ASP A 1 367 ? 108.165 2.687 -107.180 1.00 66.31 367 ASP A N 1
ATOM 2825 C CA . ASP A 1 367 ? 108.016 3.407 -105.911 1.00 66.31 367 ASP A CA 1
ATOM 2826 C C . ASP A 1 367 ? 106.540 3.683 -105.573 1.00 66.31 367 ASP A C 1
ATOM 2828 O O . ASP A 1 367 ? 106.185 3.618 -104.392 1.00 66.31 367 ASP A O 1
ATOM 2832 N N . GLU A 1 368 ? 105.649 3.794 -106.566 1.00 72.19 368 GLU A N 1
ATOM 2833 C CA . GLU A 1 368 ? 104.193 3.703 -106.366 1.00 72.19 368 GLU A CA 1
ATOM 2834 C C . GLU A 1 368 ? 103.806 2.401 -105.650 1.00 72.19 368 GLU A C 1
ATOM 2836 O O . GLU A 1 368 ? 103.165 2.435 -104.598 1.00 72.19 368 GLU A O 1
ATOM 2841 N N . LEU A 1 369 ? 104.285 1.244 -106.126 1.00 69.56 369 LEU A N 1
ATOM 2842 C CA . LEU A 1 369 ? 104.068 -0.058 -105.476 1.00 69.56 369 LEU A CA 1
ATOM 2843 C C . LEU A 1 369 ? 104.528 -0.085 -104.006 1.00 69.56 369 LEU A C 1
ATOM 2845 O O . LEU A 1 369 ? 103.876 -0.6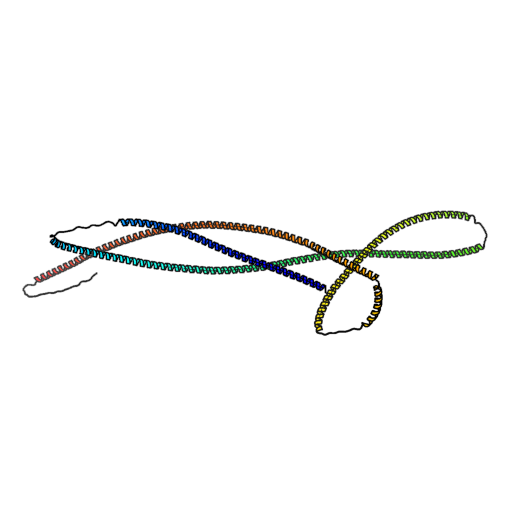84 -103.145 1.00 69.56 369 LEU A O 1
ATOM 2849 N N . ARG A 1 370 ? 105.632 0.595 -103.674 1.00 74.00 370 ARG A N 1
ATOM 2850 C CA . ARG A 1 370 ? 106.120 0.723 -102.288 1.00 74.00 370 ARG A CA 1
ATOM 2851 C C . ARG A 1 370 ? 105.259 1.676 -101.460 1.00 74.00 370 ARG A C 1
ATOM 2853 O O . ARG A 1 370 ? 105.058 1.427 -100.268 1.00 74.00 370 ARG A O 1
ATOM 2860 N N . GLN A 1 371 ? 104.746 2.743 -102.065 1.00 76.81 371 GLN A N 1
ATOM 2861 C CA . GLN A 1 371 ? 103.810 3.675 -101.441 1.00 76.81 371 GLN A CA 1
ATOM 2862 C C . GLN A 1 371 ? 102.470 2.988 -101.141 1.00 76.81 371 GLN A C 1
ATOM 2864 O O . GLN A 1 371 ? 101.991 3.087 -100.010 1.00 76.81 371 GLN A O 1
ATOM 2869 N N . VAL A 1 372 ? 101.949 2.183 -102.072 1.00 75.81 372 VAL A N 1
ATOM 2870 C CA . VAL A 1 372 ? 100.772 1.318 -101.889 1.00 75.81 372 VAL A CA 1
ATOM 2871 C C . VAL A 1 372 ? 100.986 0.320 -100.747 1.00 75.81 372 VAL A C 1
ATOM 2873 O O . VAL A 1 372 ? 100.155 0.242 -99.849 1.00 75.81 372 VAL A O 1
ATOM 2876 N N . VAL A 1 373 ? 102.123 -0.384 -100.673 1.00 73.56 373 VAL A N 1
ATOM 2877 C CA . VAL A 1 373 ? 102.390 -1.316 -99.552 1.00 73.56 373 VAL A CA 1
ATOM 2878 C C . VAL A 1 373 ? 102.478 -0.598 -98.193 1.00 73.56 373 VAL A C 1
ATOM 2880 O O . VAL A 1 373 ? 102.053 -1.152 -97.176 1.00 73.56 373 VAL A O 1
ATOM 2883 N N . ARG A 1 374 ? 102.988 0.641 -98.139 1.00 77.06 374 ARG A N 1
ATOM 2884 C CA . ARG A 1 374 ? 102.963 1.465 -96.912 1.00 77.06 374 ARG A CA 1
ATOM 2885 C C . ARG A 1 374 ? 101.548 1.937 -96.564 1.00 77.06 374 ARG A C 1
ATOM 2887 O O . ARG A 1 374 ? 101.208 1.968 -95.383 1.00 77.06 374 ARG A O 1
ATOM 2894 N N . PHE A 1 375 ? 100.739 2.281 -97.566 1.00 78.25 375 PHE A N 1
ATOM 2895 C CA . PHE A 1 375 ? 99.335 2.657 -97.405 1.00 78.25 375 PHE A CA 1
ATOM 2896 C C . PHE A 1 375 ? 98.512 1.481 -96.865 1.00 78.25 375 PHE A C 1
ATOM 2898 O O . PHE A 1 375 ? 97.946 1.598 -95.786 1.00 78.25 375 PHE A O 1
ATOM 2905 N N . LEU A 1 376 ? 98.585 0.309 -97.504 1.00 77.44 376 LEU A N 1
ATOM 2906 C CA . LEU A 1 376 ? 97.895 -0.918 -97.085 1.00 77.44 376 LEU A CA 1
ATOM 2907 C C . LEU A 1 376 ? 98.277 -1.382 -95.669 1.00 77.44 376 LEU A C 1
ATOM 2909 O O . LEU A 1 376 ? 97.443 -1.938 -94.958 1.00 77.44 376 LEU A O 1
ATOM 2913 N N . ARG A 1 377 ? 99.517 -1.142 -95.213 1.00 81.88 377 ARG A N 1
ATOM 2914 C CA . ARG A 1 377 ? 99.888 -1.381 -93.803 1.00 81.88 377 ARG A CA 1
ATOM 2915 C C . ARG A 1 377 ? 99.208 -0.392 -92.857 1.00 81.88 377 ARG A C 1
ATOM 2917 O O . ARG A 1 377 ? 98.617 -0.827 -91.878 1.00 81.88 377 ARG A O 1
ATOM 2924 N N . ARG A 1 378 ? 99.219 0.907 -93.175 1.00 82.88 378 ARG A N 1
ATOM 2925 C CA . ARG A 1 378 ? 98.503 1.929 -92.387 1.00 82.88 378 ARG A CA 1
ATOM 2926 C C . ARG A 1 378 ? 96.995 1.679 -92.361 1.00 82.88 378 ARG A C 1
ATOM 2928 O O . ARG A 1 378 ? 96.390 1.836 -91.308 1.00 82.88 378 ARG A O 1
ATOM 2935 N N . GLU A 1 379 ? 96.402 1.247 -93.472 1.00 83.94 379 GLU A N 1
ATOM 2936 C CA . GLU A 1 379 ? 95.003 0.818 -93.520 1.00 83.94 379 GLU A CA 1
ATOM 2937 C C . GLU A 1 379 ? 94.755 -0.431 -92.683 1.00 83.94 379 GLU A C 1
ATOM 2939 O O . GLU A 1 379 ? 93.787 -0.450 -91.934 1.00 83.94 379 GLU A O 1
ATOM 2944 N N . LYS A 1 380 ? 95.627 -1.448 -92.738 1.00 85.62 380 LYS A N 1
ATOM 2945 C CA . LYS A 1 380 ? 95.508 -2.635 -91.879 1.00 85.62 380 LYS A CA 1
ATOM 2946 C C . LYS A 1 380 ? 95.561 -2.260 -90.397 1.00 85.62 380 LYS A C 1
ATOM 2948 O O . LYS A 1 380 ? 94.742 -2.747 -89.624 1.00 85.62 380 LYS A O 1
ATOM 2953 N N . ASP A 1 381 ? 96.494 -1.400 -90.003 1.00 80.44 381 ASP A N 1
ATOM 2954 C CA . ASP A 1 381 ? 96.667 -0.997 -88.606 1.00 80.44 381 ASP A CA 1
ATOM 2955 C C . ASP A 1 381 ? 95.496 -0.103 -88.143 1.00 80.44 381 ASP A C 1
ATOM 2957 O O . ASP A 1 381 ? 94.960 -0.298 -87.051 1.00 80.44 381 ASP A O 1
ATOM 2961 N N . ALA A 1 382 ? 95.001 0.796 -89.004 1.00 83.00 382 ALA A N 1
ATOM 2962 C CA . ALA A 1 382 ? 93.795 1.590 -88.754 1.00 83.00 382 ALA A CA 1
ATOM 2963 C C . ALA A 1 382 ? 92.510 0.738 -88.726 1.00 83.00 382 ALA A C 1
ATOM 2965 O O . ALA A 1 382 ? 91.624 0.989 -87.912 1.00 83.00 382 ALA A O 1
ATOM 2966 N N . ALA A 1 383 ? 92.403 -0.288 -89.573 1.00 80.50 383 ALA A N 1
ATOM 2967 C CA . ALA A 1 383 ? 91.312 -1.257 -89.561 1.00 80.50 383 ALA A CA 1
ATOM 2968 C C . ALA A 1 383 ? 91.373 -2.152 -88.316 1.00 80.50 383 ALA A C 1
ATOM 2970 O O . ALA A 1 383 ? 90.332 -2.454 -87.744 1.00 80.50 383 ALA A O 1
ATOM 2971 N N . GLY A 1 384 ? 92.571 -2.514 -87.847 1.00 83.25 384 GLY A N 1
ATOM 2972 C CA . GLY A 1 384 ? 92.783 -3.210 -86.577 1.00 83.25 384 GLY A CA 1
ATOM 2973 C C . GLY A 1 384 ? 92.355 -2.366 -85.375 1.00 83.25 384 GLY A C 1
ATOM 2974 O O . GLY A 1 384 ? 91.624 -2.855 -84.517 1.00 83.25 384 GLY A O 1
ATOM 2975 N N . ALA A 1 385 ? 92.724 -1.082 -85.349 1.00 82.69 385 ALA A N 1
ATOM 2976 C CA . ALA A 1 385 ? 92.268 -0.139 -84.327 1.00 82.69 385 ALA A CA 1
ATOM 2977 C C . ALA A 1 385 ? 90.739 0.046 -84.356 1.00 82.69 385 ALA A C 1
ATOM 2979 O O . ALA A 1 385 ? 90.090 -0.056 -83.316 1.00 82.69 385 ALA A O 1
ATOM 2980 N N . ARG A 1 386 ? 90.143 0.221 -85.546 1.00 87.44 386 ARG A N 1
ATOM 2981 C CA . ARG A 1 386 ? 88.681 0.272 -85.728 1.00 87.44 386 ARG A CA 1
ATOM 2982 C C . ARG A 1 386 ? 87.996 -1.027 -85.303 1.00 87.44 386 ARG A C 1
ATOM 2984 O O . ARG A 1 386 ? 86.946 -0.963 -84.682 1.00 87.44 386 ARG A O 1
ATOM 2991 N N . ALA A 1 387 ? 88.572 -2.194 -85.588 1.00 84.50 387 ALA A N 1
ATOM 2992 C CA . ALA A 1 387 ? 88.019 -3.483 -85.172 1.00 84.50 387 ALA A CA 1
ATOM 2993 C C . ALA A 1 387 ? 88.079 -3.672 -83.647 1.00 84.50 387 ALA A C 1
ATOM 2995 O O . ALA A 1 387 ? 87.127 -4.183 -83.065 1.00 84.50 387 ALA A O 1
ATOM 2996 N N . ALA A 1 388 ? 89.153 -3.222 -82.990 1.00 85.38 388 ALA A N 1
ATOM 2997 C CA . ALA A 1 388 ? 89.254 -3.218 -81.531 1.00 85.38 388 ALA A CA 1
ATOM 2998 C C . ALA A 1 388 ? 88.244 -2.250 -80.889 1.00 85.38 388 ALA A C 1
ATOM 3000 O O . ALA A 1 388 ? 87.592 -2.612 -79.911 1.00 85.38 388 ALA A O 1
ATOM 3001 N N . GLN A 1 389 ? 88.060 -1.059 -81.472 1.00 88.38 389 GLN A N 1
ATOM 3002 C CA . GLN A 1 389 ? 87.037 -0.106 -81.043 1.00 88.38 389 GLN A CA 1
ATOM 3003 C C . GLN A 1 389 ? 85.627 -0.690 -81.216 1.00 88.38 389 GLN A C 1
ATOM 3005 O O . GLN A 1 389 ? 84.897 -0.789 -80.240 1.00 88.38 389 GLN A O 1
ATOM 3010 N N . LEU A 1 390 ? 85.283 -1.202 -82.403 1.00 88.25 390 LEU A N 1
ATOM 3011 C CA . LEU A 1 390 ? 83.989 -1.844 -82.669 1.00 88.25 390 LEU A CA 1
ATOM 3012 C C . LEU A 1 390 ? 83.735 -3.074 -81.781 1.00 88.25 390 LEU A C 1
ATOM 3014 O O . LEU A 1 390 ? 82.587 -3.353 -81.448 1.00 88.25 390 LEU A O 1
ATOM 3018 N N . ALA A 1 391 ? 84.776 -3.809 -81.376 1.00 88.00 391 ALA A N 1
ATOM 3019 C CA . ALA A 1 391 ? 84.648 -4.907 -80.419 1.00 88.00 391 ALA A CA 1
ATOM 3020 C C . ALA A 1 391 ? 84.344 -4.411 -78.994 1.00 88.00 391 ALA A C 1
ATOM 3022 O O . ALA A 1 391 ? 83.548 -5.039 -78.295 1.00 88.00 391 ALA A O 1
ATOM 3023 N N . HIS A 1 392 ? 84.931 -3.284 -78.576 1.00 89.75 392 HIS A N 1
ATOM 3024 C CA . HIS A 1 392 ? 84.602 -2.631 -77.309 1.00 89.75 392 HIS A CA 1
ATOM 3025 C C . HIS A 1 392 ? 83.191 -2.028 -77.340 1.00 89.75 392 HIS A C 1
ATOM 3027 O O . HIS A 1 392 ? 82.394 -2.316 -76.451 1.00 89.75 392 HIS A O 1
ATOM 3033 N N . ASP A 1 393 ? 82.840 -1.298 -78.400 1.00 87.44 393 ASP A N 1
ATOM 3034 C CA . ASP A 1 393 ? 81.505 -0.731 -78.605 1.00 87.44 393 ASP A CA 1
ATOM 3035 C C . ASP A 1 393 ? 80.439 -1.841 -78.614 1.00 87.44 393 ASP A C 1
ATOM 3037 O O . ASP A 1 393 ? 79.418 -1.727 -77.942 1.00 87.44 393 ASP A O 1
ATOM 3041 N N . ALA A 1 394 ? 80.698 -2.975 -79.277 1.00 86.38 394 ALA A N 1
ATOM 3042 C CA . ALA A 1 394 ? 79.817 -4.145 -79.256 1.00 86.38 394 ALA A CA 1
ATOM 3043 C C . ALA A 1 394 ? 79.746 -4.851 -77.886 1.00 86.38 394 ALA A C 1
ATOM 3045 O O . ALA A 1 394 ? 78.765 -5.546 -77.616 1.00 86.38 394 ALA A O 1
ATOM 3046 N N . GLN A 1 395 ? 80.751 -4.703 -77.017 1.00 90.31 395 GLN A N 1
ATOM 3047 C CA . GLN A 1 395 ? 80.697 -5.192 -75.637 1.00 90.31 395 GLN A CA 1
ATOM 3048 C C . GLN A 1 395 ? 79.878 -4.248 -74.745 1.00 90.31 395 GLN A C 1
ATOM 3050 O O . GLN A 1 395 ? 79.046 -4.723 -73.973 1.00 90.31 395 GLN A O 1
ATOM 3055 N N . THR A 1 396 ? 80.053 -2.934 -74.893 1.00 90.44 396 THR A N 1
ATOM 3056 C CA . THR A 1 396 ? 79.262 -1.909 -74.194 1.00 90.44 396 THR A CA 1
ATOM 3057 C C . THR A 1 396 ? 77.790 -1.993 -74.598 1.00 90.44 396 THR A C 1
ATOM 3059 O O . THR A 1 396 ? 76.937 -2.166 -73.737 1.00 90.44 396 THR A O 1
ATOM 3062 N N . LEU A 1 397 ? 77.492 -2.051 -75.902 1.00 88.31 397 LEU A N 1
ATOM 3063 C CA . LEU A 1 397 ? 76.134 -2.242 -76.425 1.00 88.31 397 LEU A CA 1
ATOM 3064 C C . LEU A 1 397 ? 75.488 -3.559 -75.966 1.00 88.31 397 LEU A C 1
ATOM 3066 O O . LEU A 1 397 ? 74.267 -3.620 -75.853 1.00 88.31 397 LEU A O 1
ATOM 3070 N N . ARG A 1 398 ? 76.269 -4.612 -75.680 1.00 92.19 398 ARG A N 1
ATOM 3071 C CA . ARG A 1 398 ? 75.748 -5.836 -75.045 1.00 92.19 398 ARG A CA 1
ATOM 3072 C C . ARG A 1 398 ? 75.412 -5.617 -73.576 1.00 92.19 398 ARG A C 1
ATOM 3074 O O . ARG A 1 398 ? 74.330 -6.011 -73.172 1.00 92.19 398 ARG A O 1
ATOM 3081 N N . ALA A 1 399 ? 76.278 -4.959 -72.807 1.00 88.88 399 ALA A N 1
ATOM 3082 C CA . ALA A 1 399 ? 75.994 -4.632 -71.409 1.00 88.88 399 ALA A CA 1
ATOM 3083 C C . ALA A 1 399 ? 74.773 -3.700 -71.270 1.00 88.88 399 ALA A C 1
ATOM 3085 O O . ALA A 1 399 ? 73.944 -3.902 -70.383 1.00 88.88 399 ALA A O 1
ATOM 3086 N N . ASP A 1 400 ? 74.619 -2.735 -72.180 1.00 90.50 400 ASP A N 1
ATOM 3087 C CA . ASP A 1 400 ? 73.439 -1.872 -72.264 1.00 90.50 400 ASP A CA 1
ATOM 3088 C C . ASP A 1 400 ? 72.189 -2.651 -72.700 1.00 90.50 400 ASP A C 1
ATOM 3090 O O . ASP A 1 400 ? 71.120 -2.449 -72.130 1.00 90.50 400 ASP A O 1
ATOM 3094 N N . LEU A 1 401 ? 72.298 -3.588 -73.650 1.00 89.69 401 LEU A N 1
ATOM 3095 C CA . LEU A 1 401 ? 71.186 -4.458 -74.053 1.00 89.69 401 LEU A CA 1
ATOM 3096 C C . LEU A 1 401 ? 70.765 -5.401 -72.918 1.00 89.69 401 LEU A C 1
ATOM 3098 O O . LEU A 1 401 ? 69.570 -5.527 -72.659 1.00 89.69 401 LEU A O 1
ATOM 3102 N N . ASP A 1 402 ? 71.712 -6.009 -72.203 1.00 91.44 402 ASP A N 1
ATOM 3103 C CA . ASP A 1 402 ? 71.453 -6.843 -71.027 1.00 91.44 402 ASP A CA 1
ATOM 3104 C C . ASP A 1 402 ? 70.763 -6.019 -69.930 1.00 91.44 402 ASP A C 1
ATOM 3106 O O . ASP A 1 402 ? 69.733 -6.439 -69.393 1.00 91.44 402 ASP A O 1
ATOM 3110 N N . ARG A 1 403 ? 71.253 -4.800 -69.663 1.00 91.62 403 ARG A N 1
ATOM 3111 C CA . ARG A 1 403 ? 70.638 -3.850 -68.729 1.00 91.62 403 ARG A CA 1
ATOM 3112 C C . ARG A 1 403 ? 69.215 -3.472 -69.146 1.00 91.62 403 ARG A C 1
ATOM 3114 O O . ARG A 1 403 ? 68.304 -3.579 -68.329 1.00 91.62 403 ARG A O 1
ATOM 3121 N N . VAL A 1 404 ? 69.003 -3.077 -70.400 1.00 89.81 404 VAL A N 1
ATOM 3122 C CA . VAL A 1 404 ? 67.674 -2.749 -70.940 1.00 89.81 404 VAL A CA 1
ATOM 3123 C C . VAL A 1 404 ? 66.763 -3.979 -70.927 1.00 89.81 404 VAL A C 1
ATOM 3125 O O . VAL A 1 404 ? 65.570 -3.842 -70.679 1.00 89.81 404 VAL A O 1
ATOM 3128 N N . SER A 1 405 ? 67.292 -5.194 -71.104 1.00 89.81 405 SER A N 1
ATOM 3129 C CA . SER A 1 405 ? 66.513 -6.432 -70.976 1.00 89.81 405 SER A CA 1
ATOM 3130 C C . SER A 1 405 ? 66.063 -6.688 -69.533 1.00 89.81 405 SER A C 1
ATOM 3132 O O . SER A 1 405 ? 64.925 -7.109 -69.317 1.00 89.81 405 SER A O 1
ATOM 3134 N N . PHE A 1 406 ? 66.904 -6.364 -68.543 1.00 92.31 406 PHE A N 1
ATOM 3135 C CA . PHE A 1 406 ? 66.570 -6.445 -67.122 1.00 92.31 406 PHE A CA 1
ATOM 3136 C C . PHE A 1 406 ? 65.562 -5.363 -66.715 1.00 92.31 406 PHE A C 1
ATOM 3138 O O . PHE A 1 406 ? 64.565 -5.671 -66.062 1.00 92.31 406 PHE A O 1
ATOM 3145 N N . GLU A 1 407 ? 65.761 -4.117 -67.150 1.00 90.06 407 GLU A N 1
ATOM 3146 C CA . GLU A 1 407 ? 64.816 -3.015 -66.935 1.00 90.06 407 GLU A CA 1
ATOM 3147 C C . GLU A 1 407 ? 63.462 -3.309 -67.617 1.00 90.06 407 GLU A C 1
ATOM 3149 O O . GLU A 1 407 ? 62.413 -3.117 -67.004 1.00 90.06 407 GLU A O 1
ATOM 3154 N N . LEU A 1 408 ? 63.457 -3.904 -68.817 1.00 88.62 408 LEU A N 1
ATOM 3155 C CA . LEU A 1 408 ? 62.255 -4.388 -69.508 1.00 88.62 408 LEU A CA 1
ATOM 3156 C C . LEU A 1 408 ? 61.591 -5.574 -68.790 1.00 88.62 408 LEU A C 1
ATOM 3158 O O . LEU A 1 408 ? 60.363 -5.657 -68.760 1.00 88.62 408 LEU A O 1
ATOM 3162 N N . ALA A 1 409 ? 62.359 -6.499 -68.211 1.00 89.19 409 ALA A N 1
ATOM 3163 C CA . ALA A 1 409 ? 61.822 -7.606 -67.419 1.00 89.19 409 ALA A CA 1
ATOM 3164 C C . ALA A 1 409 ? 61.196 -7.106 -66.105 1.00 89.19 409 ALA A C 1
ATOM 3166 O O . ALA A 1 409 ? 60.101 -7.538 -65.741 1.00 89.19 409 ALA A O 1
ATOM 3167 N N . ALA A 1 410 ? 61.837 -6.144 -65.436 1.00 88.06 410 ALA A N 1
ATOM 3168 C CA . ALA A 1 410 ? 61.301 -5.469 -64.259 1.00 88.06 410 ALA A CA 1
ATOM 3169 C C . ALA A 1 410 ? 60.034 -4.664 -64.597 1.00 88.06 410 ALA A C 1
ATOM 3171 O O . ALA A 1 410 ? 59.033 -4.785 -63.890 1.00 88.06 410 ALA A O 1
ATOM 3172 N N . ALA A 1 411 ? 60.030 -3.923 -65.710 1.00 84.69 411 ALA A N 1
ATOM 3173 C CA . ALA A 1 411 ? 58.862 -3.198 -66.205 1.00 84.69 411 ALA A CA 1
ATOM 3174 C C . ALA A 1 411 ? 57.705 -4.148 -66.554 1.00 84.69 411 ALA A C 1
ATOM 3176 O O . ALA A 1 411 ? 56.578 -3.899 -66.141 1.00 84.69 411 ALA A O 1
ATOM 3177 N N . LYS A 1 412 ? 57.968 -5.286 -67.212 1.00 90.56 412 LYS A N 1
ATOM 3178 C CA . LYS A 1 412 ? 56.958 -6.333 -67.466 1.00 90.56 412 LYS A CA 1
ATOM 3179 C C . LYS A 1 412 ? 56.425 -6.960 -66.176 1.00 90.56 412 LYS A C 1
ATOM 3181 O O . LYS A 1 412 ? 55.230 -7.219 -66.079 1.00 90.56 412 LYS A O 1
ATOM 3186 N N . ALA A 1 413 ? 57.269 -7.169 -65.165 1.00 86.31 413 ALA A N 1
ATOM 3187 C CA . ALA A 1 413 ? 56.834 -7.664 -63.859 1.00 86.31 413 ALA A CA 1
ATOM 3188 C C . ALA A 1 413 ? 55.996 -6.627 -63.083 1.00 86.31 413 ALA A C 1
ATOM 3190 O O . ALA A 1 413 ? 55.053 -6.999 -62.384 1.00 86.31 413 ALA A O 1
ATOM 3191 N N . GLN A 1 414 ? 56.299 -5.331 -63.217 1.00 87.62 414 GLN A N 1
ATOM 3192 C CA . GLN A 1 414 ? 55.461 -4.247 -62.693 1.00 87.62 414 GLN A CA 1
ATOM 3193 C C . GLN A 1 414 ? 54.143 -4.130 -63.468 1.00 87.62 414 GLN A C 1
ATOM 3195 O O . GLN A 1 414 ? 53.094 -4.047 -62.839 1.00 87.62 414 GLN A O 1
ATOM 3200 N N . GLN A 1 415 ? 54.171 -4.211 -64.800 1.00 83.75 415 GLN A N 1
ATOM 3201 C CA . GLN A 1 415 ? 52.982 -4.224 -65.651 1.00 83.75 415 GLN A CA 1
ATOM 3202 C C . GLN A 1 415 ? 52.060 -5.391 -65.283 1.00 83.75 415 GLN A C 1
ATOM 3204 O O . GLN A 1 415 ? 50.892 -5.154 -65.014 1.00 83.75 415 GLN A O 1
ATOM 3209 N N . ALA A 1 416 ? 52.576 -6.616 -65.148 1.00 85.44 416 ALA A N 1
ATOM 3210 C CA . ALA A 1 416 ? 51.777 -7.770 -64.732 1.00 85.44 416 ALA A CA 1
ATOM 3211 C C . ALA A 1 416 ? 51.138 -7.583 -63.339 1.00 85.44 416 ALA A C 1
ATOM 3213 O O . ALA A 1 416 ? 50.005 -8.004 -63.115 1.00 85.44 416 ALA A O 1
ATOM 3214 N N . ARG A 1 417 ? 51.826 -6.916 -62.397 1.00 84.81 417 ARG A N 1
ATOM 3215 C CA . ARG A 1 417 ? 51.248 -6.540 -61.090 1.00 84.81 417 ARG A CA 1
ATOM 3216 C C . ARG A 1 417 ? 50.171 -5.460 -61.216 1.00 84.81 417 ARG A C 1
ATOM 3218 O O . ARG A 1 417 ? 49.157 -5.537 -60.533 1.00 84.81 417 ARG A O 1
ATOM 3225 N N . LEU A 1 418 ? 50.376 -4.462 -62.073 1.00 84.12 418 LEU A N 1
ATOM 3226 C CA . LEU A 1 418 ? 49.382 -3.424 -62.349 1.00 84.12 418 LEU A CA 1
ATOM 3227 C C . LEU A 1 418 ? 48.168 -3.989 -63.095 1.00 84.12 418 LEU A C 1
ATOM 3229 O O . LEU A 1 418 ? 47.054 -3.562 -62.829 1.00 84.12 418 LEU A O 1
ATOM 3233 N N . GLU A 1 419 ? 48.350 -4.986 -63.959 1.00 87.44 419 GLU A N 1
ATOM 3234 C CA . GLU A 1 419 ? 47.273 -5.702 -64.645 1.00 87.44 419 GLU A CA 1
ATOM 3235 C C . GLU A 1 419 ? 46.467 -6.572 -63.674 1.00 87.44 419 GLU A C 1
ATOM 3237 O O . GLU A 1 419 ? 45.241 -6.509 -63.707 1.00 87.44 419 GLU A O 1
ATOM 3242 N N . THR A 1 420 ? 47.095 -7.304 -62.743 1.00 86.06 420 THR A N 1
ATOM 3243 C CA . THR A 1 420 ? 46.337 -8.021 -61.696 1.00 86.06 420 THR A CA 1
ATOM 3244 C C . THR A 1 420 ? 45.643 -7.066 -60.724 1.00 86.06 420 THR A C 1
ATOM 3246 O O . THR A 1 420 ? 44.493 -7.302 -60.356 1.00 86.06 420 THR A O 1
ATOM 3249 N N . HIS A 1 421 ? 46.274 -5.943 -60.364 1.00 83.75 421 HIS A N 1
ATOM 3250 C CA . HIS A 1 421 ? 45.616 -4.894 -59.583 1.00 83.75 421 HIS A CA 1
ATOM 3251 C C . HIS A 1 421 ? 44.454 -4.256 -60.359 1.00 83.75 421 HIS A C 1
ATOM 3253 O O . HIS A 1 421 ? 43.409 -3.979 -59.771 1.00 83.75 421 HIS A O 1
ATOM 3259 N N . LYS A 1 422 ? 44.595 -4.052 -61.674 1.00 87.69 422 LYS A N 1
ATOM 3260 C CA . LYS A 1 422 ? 43.517 -3.552 -62.527 1.00 87.69 422 LYS A CA 1
ATOM 3261 C C . LYS A 1 422 ? 42.370 -4.554 -62.591 1.00 87.69 422 LYS A C 1
ATOM 3263 O O . LYS A 1 422 ? 41.247 -4.146 -62.365 1.00 87.69 422 LYS A O 1
ATOM 3268 N N . VAL A 1 423 ? 42.628 -5.848 -62.791 1.00 85.31 423 VAL A N 1
ATOM 3269 C CA . VAL A 1 423 ? 41.583 -6.890 -62.765 1.00 85.31 423 VAL A CA 1
ATOM 3270 C C . VAL A 1 423 ? 40.838 -6.903 -61.424 1.00 85.31 423 VAL A C 1
ATOM 3272 O O . VAL A 1 423 ? 39.615 -7.008 -61.416 1.00 85.31 423 VAL A O 1
ATOM 3275 N N . ASN A 1 424 ? 41.535 -6.716 -60.299 1.00 83.56 424 ASN A N 1
ATOM 3276 C CA . ASN A 1 424 ? 40.897 -6.610 -58.983 1.00 83.56 424 ASN A CA 1
ATOM 3277 C C . ASN A 1 424 ? 40.060 -5.322 -58.827 1.00 83.56 424 ASN A C 1
ATOM 3279 O O . ASN A 1 424 ? 38.987 -5.359 -58.227 1.00 83.56 424 ASN A O 1
ATOM 3283 N N . VAL A 1 425 ? 40.517 -4.192 -59.377 1.00 84.88 425 VAL A N 1
ATOM 3284 C CA . VAL A 1 425 ? 39.762 -2.924 -59.390 1.00 84.88 425 VAL A CA 1
ATOM 3285 C C . VAL A 1 425 ? 38.569 -2.995 -60.342 1.00 84.88 425 VAL A C 1
ATOM 3287 O O . VAL A 1 425 ? 37.490 -2.565 -59.962 1.00 84.88 425 VAL A O 1
ATOM 3290 N N . ASP A 1 426 ? 38.713 -3.592 -61.524 1.00 88.31 426 ASP A N 1
ATOM 3291 C CA . ASP A 1 426 ? 37.639 -3.812 -62.497 1.00 88.31 426 ASP A CA 1
ATOM 3292 C C . ASP A 1 426 ? 36.586 -4.788 -61.933 1.00 88.31 426 ASP A C 1
ATOM 3294 O O . ASP A 1 426 ? 35.389 -4.598 -62.151 1.00 88.31 426 ASP A O 1
ATOM 3298 N N . ALA A 1 427 ? 36.997 -5.802 -61.159 1.00 84.69 427 ALA A N 1
ATOM 3299 C CA . ALA A 1 427 ? 36.089 -6.691 -60.431 1.00 84.69 427 ALA A CA 1
ATOM 3300 C C . ALA A 1 427 ? 35.347 -5.953 -59.303 1.00 84.69 427 ALA A C 1
ATOM 3302 O O . ALA A 1 427 ? 34.121 -6.020 -59.239 1.00 84.69 427 ALA A O 1
ATOM 3303 N N . SER A 1 428 ? 36.061 -5.182 -58.476 1.00 81.25 428 SER A N 1
ATOM 3304 C CA . SER A 1 428 ? 35.466 -4.332 -57.433 1.00 81.25 428 SER A CA 1
ATOM 3305 C C . SER A 1 428 ? 34.518 -3.276 -58.021 1.00 81.25 428 SER A C 1
ATOM 3307 O O . SER A 1 428 ? 33.431 -3.050 -57.498 1.00 81.25 428 SER A O 1
ATOM 3309 N N . ALA A 1 429 ? 34.857 -2.692 -59.173 1.00 89.25 429 ALA A N 1
ATOM 3310 C CA . ALA A 1 429 ? 34.004 -1.762 -59.905 1.00 89.25 429 ALA A CA 1
ATOM 3311 C C . ALA A 1 429 ? 32.765 -2.451 -60.499 1.00 89.25 429 ALA A C 1
ATOM 3313 O O . ALA A 1 429 ? 31.694 -1.853 -60.505 1.00 89.25 429 ALA A O 1
ATOM 3314 N N . GLN A 1 430 ? 32.862 -3.710 -60.944 1.00 89.88 430 GLN A N 1
ATOM 3315 C CA . GLN A 1 430 ? 31.694 -4.511 -61.334 1.00 89.88 430 GLN A CA 1
ATOM 3316 C C . GLN A 1 430 ? 30.812 -4.880 -60.135 1.00 89.88 430 GLN A C 1
ATOM 3318 O O . GLN A 1 430 ? 29.591 -4.897 -60.266 1.00 89.88 430 GLN A O 1
ATOM 3323 N N . GLU A 1 431 ? 31.390 -5.161 -58.967 1.00 82.12 431 GLU A N 1
ATOM 3324 C CA . GLU A 1 431 ? 30.62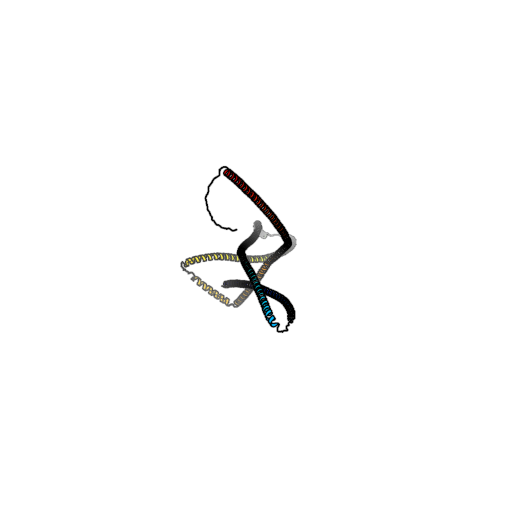9 -5.394 -57.736 1.00 82.12 431 GLU A CA 1
ATOM 3325 C C . GLU A 1 431 ? 29.952 -4.109 -57.252 1.00 82.12 431 GLU A C 1
ATOM 3327 O O . GLU A 1 431 ? 28.753 -4.127 -56.989 1.00 82.12 431 GLU A O 1
ATOM 3332 N N . HIS A 1 432 ? 30.653 -2.974 -57.258 1.00 87.06 432 HIS A N 1
ATOM 3333 C CA . HIS A 1 432 ? 30.076 -1.659 -56.982 1.00 87.06 432 HIS A CA 1
ATOM 3334 C C . HIS A 1 432 ? 28.986 -1.289 -57.998 1.00 87.06 432 HIS A C 1
ATOM 3336 O O . HIS A 1 432 ? 27.929 -0.812 -57.605 1.00 87.06 432 HIS A O 1
ATOM 3342 N N . ALA A 1 433 ? 29.185 -1.548 -59.295 1.00 87.25 433 ALA A N 1
ATOM 3343 C CA . ALA A 1 433 ? 28.168 -1.315 -60.320 1.00 87.25 433 ALA A CA 1
ATOM 3344 C C . ALA A 1 433 ? 26.929 -2.200 -60.115 1.00 87.25 433 ALA A C 1
ATOM 3346 O O . ALA A 1 433 ? 25.817 -1.702 -60.229 1.00 87.25 433 ALA A O 1
ATOM 3347 N N . ARG A 1 434 ? 27.094 -3.476 -59.736 1.00 88.00 434 ARG A N 1
ATOM 3348 C CA . ARG A 1 434 ? 25.976 -4.367 -59.367 1.00 88.00 434 ARG A CA 1
ATOM 3349 C C . ARG A 1 434 ? 25.282 -3.934 -58.078 1.00 88.00 434 ARG A C 1
ATOM 3351 O O . ARG A 1 434 ? 24.071 -4.088 -57.976 1.00 88.00 434 ARG A O 1
ATOM 3358 N N . LEU A 1 435 ? 26.022 -3.422 -57.095 1.00 86.56 435 LEU A N 1
ATOM 3359 C CA . LEU A 1 435 ? 25.454 -2.887 -55.857 1.00 86.56 435 LEU A CA 1
ATOM 3360 C C . LEU A 1 435 ? 24.680 -1.595 -56.126 1.00 86.56 435 LEU A C 1
ATOM 3362 O O . LEU A 1 435 ? 23.572 -1.466 -55.623 1.00 86.56 435 LEU A O 1
ATOM 3366 N N . MET A 1 436 ? 25.201 -0.697 -56.967 1.00 87.81 436 MET A N 1
ATOM 3367 C CA . MET A 1 436 ? 24.481 0.483 -57.451 1.00 87.81 436 MET A CA 1
ATOM 3368 C C . MET A 1 436 ? 23.247 0.087 -58.261 1.00 87.81 436 MET A C 1
ATOM 3370 O O . MET A 1 436 ? 22.173 0.584 -57.967 1.00 87.81 436 MET A O 1
ATOM 3374 N N . GLU A 1 437 ? 23.341 -0.875 -59.184 1.00 88.62 437 GLU A N 1
ATOM 3375 C CA . GLU A 1 437 ? 22.182 -1.381 -59.930 1.00 88.62 437 GLU A CA 1
ATOM 3376 C C . GLU A 1 437 ? 21.132 -1.997 -58.989 1.00 88.62 437 GLU A C 1
ATOM 3378 O O . GLU A 1 437 ? 19.940 -1.784 -59.173 1.00 88.62 437 GLU A O 1
ATOM 3383 N N . GLN A 1 438 ? 21.542 -2.707 -57.932 1.00 86.69 438 GLN A N 1
ATOM 3384 C CA . GLN A 1 438 ? 20.629 -3.200 -56.893 1.00 86.69 438 GLN A CA 1
ATOM 3385 C C . GLN A 1 438 ? 20.036 -2.068 -56.045 1.00 86.69 438 GLN A C 1
ATOM 3387 O O . GLN A 1 438 ? 18.877 -2.160 -55.644 1.00 86.69 438 GLN A O 1
ATOM 3392 N N . LEU A 1 439 ? 20.791 -1.002 -55.773 1.00 86.06 439 LEU A N 1
ATOM 3393 C CA . LEU A 1 439 ? 20.329 0.177 -55.038 1.00 86.06 439 LEU A CA 1
ATOM 3394 C C . LEU A 1 439 ? 19.337 0.986 -55.888 1.00 86.06 439 LEU A C 1
ATOM 3396 O O . LEU A 1 439 ? 18.292 1.379 -55.382 1.00 86.06 439 LEU A O 1
ATOM 3400 N N . ASP A 1 440 ? 19.591 1.125 -57.186 1.00 85.38 440 ASP A N 1
ATOM 3401 C CA . ASP A 1 440 ? 18.700 1.743 -58.166 1.00 85.38 440 ASP A CA 1
ATOM 3402 C C . ASP A 1 440 ? 17.466 0.876 -58.425 1.00 85.38 440 ASP A C 1
ATOM 3404 O O . ASP A 1 440 ? 16.360 1.402 -58.459 1.00 85.38 440 ASP A O 1
ATOM 3408 N N . GLN A 1 441 ? 17.587 -0.454 -58.486 1.00 85.62 441 GLN A N 1
ATOM 3409 C CA . GLN A 1 441 ? 16.433 -1.362 -58.484 1.00 85.62 441 GLN A CA 1
ATOM 3410 C C . GLN A 1 441 ? 15.629 -1.239 -57.179 1.00 85.62 441 GLN A C 1
ATOM 3412 O O . GLN A 1 441 ? 14.401 -1.232 -57.222 1.00 85.62 441 GLN A O 1
ATOM 3417 N N . LEU A 1 442 ? 16.276 -1.091 -56.017 1.00 82.31 442 LEU A N 1
ATOM 3418 C CA . LEU A 1 442 ? 15.599 -0.842 -54.739 1.00 82.31 442 LEU A CA 1
ATOM 3419 C C . LEU A 1 442 ? 14.959 0.550 -54.676 1.00 82.31 442 LEU A C 1
ATOM 3421 O O . LEU A 1 442 ? 13.892 0.684 -54.081 1.00 82.31 442 LEU A O 1
ATOM 3425 N N . ASN A 1 443 ? 15.557 1.569 -55.292 1.00 85.81 443 ASN A N 1
ATOM 3426 C CA . ASN A 1 443 ? 14.998 2.915 -55.381 1.00 85.81 443 ASN A CA 1
ATOM 3427 C C . ASN A 1 443 ? 13.826 2.947 -56.363 1.00 85.81 443 ASN A C 1
ATOM 3429 O O . ASN A 1 443 ? 12.754 3.378 -55.966 1.00 85.81 443 ASN A O 1
ATOM 3433 N N . LEU A 1 444 ? 13.944 2.349 -57.549 1.00 84.50 444 LEU A N 1
ATOM 3434 C CA . LEU A 1 444 ? 12.831 2.117 -58.474 1.00 84.50 444 LEU A CA 1
ATOM 3435 C C . LEU A 1 444 ? 11.714 1.293 -57.824 1.00 84.50 444 LEU A C 1
ATOM 3437 O O . LEU A 1 444 ? 10.544 1.589 -58.037 1.00 84.50 444 LEU A O 1
ATOM 3441 N N . LEU A 1 445 ? 12.025 0.300 -56.982 1.00 80.06 445 LEU A N 1
ATOM 3442 C CA . LEU A 1 445 ? 11.019 -0.434 -56.207 1.00 80.06 445 LEU A CA 1
ATOM 3443 C C . LEU A 1 445 ? 10.403 0.415 -55.085 1.00 80.06 445 LEU A C 1
ATOM 3445 O O . LEU A 1 445 ? 9.212 0.272 -54.826 1.00 80.06 445 LEU A O 1
ATOM 3449 N N . ARG A 1 446 ? 11.157 1.308 -54.432 1.00 87.38 446 ARG A N 1
ATOM 3450 C CA . ARG A 1 446 ? 10.648 2.258 -53.422 1.00 87.38 446 ARG A CA 1
ATOM 3451 C C . ARG A 1 446 ? 9.767 3.327 -54.057 1.00 87.38 446 ARG A C 1
ATOM 3453 O O . ARG A 1 446 ? 8.651 3.522 -53.592 1.00 87.38 446 ARG A O 1
ATOM 3460 N N . GLU A 1 447 ? 10.226 3.964 -55.125 1.00 83.62 447 GLU A N 1
ATOM 3461 C CA . GLU A 1 447 ? 9.495 4.928 -55.946 1.00 83.62 447 GLU A CA 1
ATOM 3462 C C . GLU A 1 447 ? 8.273 4.282 -56.586 1.00 83.62 447 GLU A C 1
ATOM 3464 O O . GLU A 1 447 ? 7.194 4.860 -56.526 1.00 83.62 447 GLU A O 1
ATOM 3469 N N . SER A 1 448 ? 8.383 3.055 -57.099 1.00 83.88 448 SER A N 1
ATOM 3470 C CA . SER A 1 448 ? 7.235 2.263 -57.541 1.00 83.88 448 SER A CA 1
ATOM 3471 C C . SER A 1 448 ? 6.291 1.968 -56.378 1.00 83.88 448 SER A C 1
ATOM 3473 O O . SER A 1 448 ? 5.089 2.101 -56.551 1.00 83.88 448 SER A O 1
ATOM 3475 N N . ASN A 1 449 ? 6.766 1.664 -55.164 1.00 81.94 449 ASN A N 1
ATOM 3476 C CA . ASN A 1 449 ? 5.877 1.451 -54.017 1.00 81.94 449 ASN A CA 1
ATOM 3477 C C . ASN A 1 449 ? 5.209 2.752 -53.537 1.00 81.94 449 ASN A C 1
ATOM 3479 O O . ASN A 1 449 ? 4.036 2.730 -53.183 1.00 81.94 449 ASN A O 1
ATOM 3483 N N . VAL A 1 450 ? 5.910 3.888 -53.558 1.00 85.81 450 VAL A N 1
ATOM 3484 C CA . VAL A 1 450 ? 5.353 5.223 -53.277 1.00 85.81 450 VAL A CA 1
ATOM 3485 C C . VAL A 1 450 ? 4.352 5.617 -54.361 1.00 85.81 450 VAL A C 1
ATOM 3487 O O . VAL A 1 450 ? 3.262 6.074 -54.039 1.00 85.81 450 VAL A O 1
ATOM 3490 N N . THR A 1 451 ? 4.663 5.350 -55.627 1.00 82.75 451 THR A N 1
ATOM 3491 C CA . THR A 1 451 ? 3.791 5.603 -56.779 1.00 82.75 451 THR A CA 1
ATOM 3492 C C . THR A 1 451 ? 2.577 4.684 -56.765 1.00 82.75 451 THR A C 1
ATOM 3494 O O . THR A 1 451 ? 1.482 5.163 -56.995 1.00 82.75 451 THR A O 1
ATOM 3497 N N . LEU A 1 452 ? 2.707 3.406 -56.403 1.00 78.00 452 LEU A N 1
ATOM 3498 C CA . LEU A 1 452 ? 1.591 2.468 -56.226 1.00 78.00 452 LEU A CA 1
ATOM 3499 C C . LEU A 1 452 ? 0.762 2.775 -54.971 1.00 78.00 452 LEU A C 1
ATOM 3501 O O . LEU A 1 452 ? -0.422 2.459 -54.945 1.00 78.00 452 LEU A O 1
ATOM 3505 N N . ARG A 1 453 ? 1.329 3.427 -53.947 1.00 82.56 453 ARG A N 1
ATOM 3506 C CA . ARG A 1 453 ? 0.559 3.990 -52.822 1.00 82.56 453 ARG A CA 1
ATOM 3507 C C . ARG A 1 453 ? -0.157 5.279 -53.217 1.00 82.56 453 ARG A C 1
ATOM 3509 O O . ARG A 1 453 ? -1.307 5.445 -52.838 1.00 82.56 453 ARG A O 1
ATOM 3516 N N . ALA A 1 454 ? 0.476 6.159 -53.991 1.00 84.25 454 ALA A N 1
ATOM 3517 C CA . ALA A 1 454 ? -0.120 7.401 -54.480 1.00 84.25 454 ALA A CA 1
ATOM 3518 C C . ALA A 1 454 ? -1.218 7.121 -55.516 1.00 84.25 454 ALA A C 1
ATOM 3520 O O . ALA A 1 454 ? -2.343 7.568 -55.341 1.00 84.25 454 ALA A O 1
ATOM 3521 N N . GLN A 1 455 ? -0.937 6.291 -56.523 1.00 80.75 455 GLN A N 1
ATOM 3522 C CA . GLN A 1 455 ? -1.919 5.719 -57.444 1.00 80.75 455 GLN A CA 1
ATOM 3523 C C . GLN A 1 455 ? -2.919 4.829 -56.712 1.00 80.75 455 GLN A C 1
ATOM 3525 O O . GLN A 1 455 ? -4.062 4.792 -57.122 1.00 80.75 455 GLN A O 1
ATOM 3530 N N . GLY A 1 456 ? -2.552 4.144 -55.628 1.00 82.12 456 GLY A N 1
ATOM 3531 C CA . GLY A 1 456 ? -3.495 3.393 -54.796 1.00 82.12 456 GLY A CA 1
ATOM 3532 C C . GLY A 1 456 ? -4.501 4.313 -54.106 1.00 82.12 456 GLY A C 1
ATOM 3533 O O . GLY A 1 456 ? -5.700 4.087 -54.199 1.00 82.12 456 GLY A O 1
ATOM 3534 N N . GLN A 1 457 ? -4.032 5.403 -53.495 1.00 84.56 457 GLN A N 1
ATOM 3535 C CA . GLN A 1 457 ? -4.868 6.455 -52.910 1.00 84.56 457 GLN A CA 1
ATOM 3536 C C . GLN A 1 457 ? -5.652 7.234 -53.972 1.00 84.56 457 GLN A C 1
ATOM 3538 O O . GLN A 1 457 ? -6.781 7.640 -53.717 1.00 84.56 457 GLN A O 1
ATOM 3543 N N . GLU A 1 458 ? -5.094 7.449 -55.164 1.00 85.94 458 GLU A N 1
ATOM 3544 C CA . GLU A 1 458 ? -5.791 8.128 -56.253 1.00 85.94 458 GLU A CA 1
ATOM 3545 C C . GLU A 1 458 ? -6.813 7.210 -56.925 1.00 85.94 458 GLU A C 1
ATOM 3547 O O . GLU A 1 458 ? -7.916 7.656 -57.201 1.00 85.94 458 GLU A O 1
ATOM 3552 N N . LEU A 1 459 ? -6.511 5.927 -57.129 1.00 81.94 459 LEU A N 1
ATOM 3553 C CA . LEU A 1 459 ? -7.467 4.913 -57.574 1.00 81.94 459 LEU A CA 1
ATOM 3554 C C . LEU A 1 459 ? -8.534 4.670 -56.514 1.00 81.94 459 LEU A C 1
ATOM 3556 O O . LEU A 1 459 ? -9.676 4.472 -56.893 1.00 81.94 459 LEU A O 1
ATOM 3560 N N . GLN A 1 460 ? -8.213 4.755 -55.221 1.00 83.38 460 GLN A N 1
ATOM 3561 C CA . GLN A 1 460 ? -9.208 4.700 -54.155 1.00 83.38 460 GLN A CA 1
ATOM 3562 C C . GLN A 1 460 ? -10.090 5.956 -54.159 1.00 83.38 460 GLN A C 1
ATOM 3564 O O . GLN A 1 460 ? -11.302 5.817 -54.194 1.00 83.38 460 GLN A O 1
ATOM 3569 N N . ARG A 1 461 ? -9.535 7.172 -54.253 1.00 85.94 461 ARG A N 1
ATOM 3570 C CA . ARG A 1 461 ? -10.330 8.408 -54.426 1.00 85.94 461 ARG A CA 1
ATOM 3571 C C . ARG A 1 461 ? -11.149 8.401 -55.716 1.00 85.94 461 ARG A C 1
ATOM 3573 O O . ARG A 1 461 ? -12.274 8.885 -55.733 1.00 85.94 461 ARG A O 1
ATOM 3580 N N . ARG A 1 462 ? -10.603 7.854 -56.806 1.00 83.44 462 ARG A N 1
ATOM 3581 C CA . ARG A 1 462 ? -11.305 7.640 -58.078 1.00 83.44 462 ARG A CA 1
ATOM 3582 C C . ARG A 1 462 ? -12.338 6.524 -57.959 1.00 83.44 462 ARG A C 1
ATOM 3584 O O . ARG A 1 462 ? -13.320 6.612 -58.673 1.00 83.44 462 ARG A O 1
ATOM 3591 N N . ALA A 1 463 ? -12.168 5.532 -57.085 1.00 77.69 463 ALA A N 1
ATOM 3592 C CA . ALA A 1 463 ? -13.159 4.498 -56.796 1.00 77.69 463 ALA A CA 1
ATOM 3593 C C . ALA A 1 463 ? -14.277 5.057 -55.914 1.00 77.69 463 ALA A C 1
ATOM 3595 O O . ALA A 1 463 ? -15.426 4.911 -56.275 1.00 77.69 463 ALA A O 1
ATOM 3596 N N . GLU A 1 464 ? -13.974 5.811 -54.860 1.00 83.25 464 GLU A N 1
ATOM 3597 C CA . GLU A 1 464 ? -14.940 6.560 -54.045 1.00 83.25 464 GLU A CA 1
ATOM 3598 C C . GLU A 1 464 ? -15.734 7.557 -54.916 1.00 83.25 464 GLU A C 1
ATOM 3600 O O . GLU A 1 464 ? -16.963 7.614 -54.859 1.00 83.25 464 GLU A O 1
ATOM 3605 N N . ALA A 1 465 ? -15.054 8.290 -55.805 1.00 83.12 465 ALA A N 1
ATOM 3606 C CA . ALA A 1 465 ? -15.688 9.183 -56.773 1.00 83.12 465 ALA A CA 1
ATOM 3607 C C . ALA A 1 465 ? -16.420 8.435 -57.902 1.00 83.12 465 ALA A C 1
ATOM 3609 O O . ALA A 1 465 ? -17.425 8.941 -58.397 1.00 83.12 465 ALA A O 1
ATOM 3610 N N . ALA A 1 466 ? -15.968 7.245 -58.309 1.00 76.81 466 ALA A N 1
ATOM 3611 C CA . ALA A 1 466 ? -16.645 6.405 -59.297 1.00 76.81 466 ALA A CA 1
ATOM 3612 C C . ALA A 1 466 ? -17.803 5.611 -58.691 1.00 76.81 466 ALA A C 1
ATOM 3614 O O . ALA A 1 466 ? -18.740 5.333 -59.415 1.00 76.81 466 ALA A O 1
ATOM 3615 N N . GLU A 1 467 ? -17.808 5.312 -57.395 1.00 79.56 467 GLU A N 1
ATOM 3616 C CA . GLU A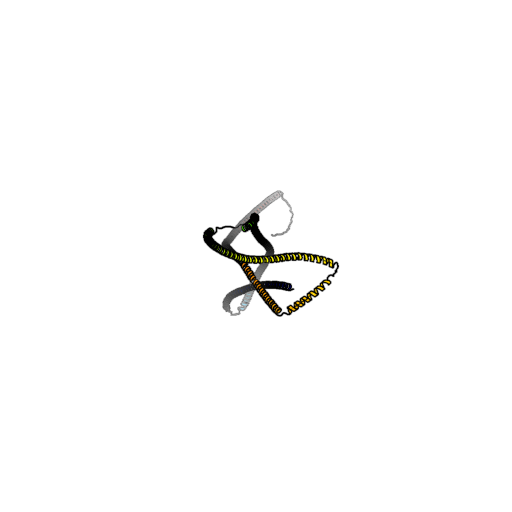 1 467 ? -18.942 4.783 -56.639 1.00 79.56 467 GLU A CA 1
ATOM 3617 C C . GLU A 1 467 ? -19.967 5.887 -56.402 1.00 79.56 467 GLU A C 1
ATOM 3619 O O . GLU A 1 467 ? -21.158 5.653 -56.567 1.00 79.56 467 GLU A O 1
ATOM 3624 N N . ALA A 1 468 ? -19.539 7.119 -56.110 1.00 78.81 468 ALA A N 1
ATOM 3625 C CA . ALA A 1 468 ? -20.429 8.277 -56.121 1.00 78.81 468 ALA A CA 1
ATOM 3626 C C . ALA A 1 468 ? -21.002 8.534 -57.531 1.00 78.81 468 ALA A C 1
ATOM 3628 O O . ALA A 1 468 ? -22.201 8.773 -57.682 1.00 78.81 468 ALA A O 1
ATOM 3629 N N . ALA A 1 469 ? -20.178 8.425 -58.579 1.00 78.00 469 ALA A N 1
ATOM 3630 C CA . ALA A 1 469 ? -20.606 8.608 -59.964 1.00 78.00 469 ALA A CA 1
ATOM 3631 C C . ALA A 1 469 ? -21.386 7.411 -60.533 1.00 78.00 469 ALA A C 1
ATOM 3633 O O . ALA A 1 469 ? -22.200 7.630 -61.422 1.00 78.00 469 ALA A O 1
ATOM 3634 N N . LEU A 1 470 ? -21.195 6.186 -60.029 1.00 67.25 470 LEU A N 1
ATOM 3635 C CA . LEU A 1 470 ? -21.998 4.999 -60.341 1.00 67.25 470 LEU A CA 1
ATOM 3636 C C . LEU A 1 470 ? -23.307 5.034 -59.569 1.00 67.25 470 LEU A C 1
ATOM 3638 O O . LEU A 1 470 ? -24.340 4.905 -60.201 1.00 67.25 470 LEU A O 1
ATOM 3642 N N . ARG A 1 471 ? -23.335 5.426 -58.292 1.00 69.25 471 ARG A N 1
ATOM 3643 C CA . ARG A 1 471 ? -24.596 5.803 -57.628 1.00 69.25 471 ARG A CA 1
ATOM 3644 C C . ARG A 1 471 ? -25.343 6.887 -58.420 1.00 69.25 471 ARG A C 1
ATOM 3646 O O . ARG A 1 471 ? -26.566 6.868 -58.446 1.00 69.25 471 ARG A O 1
ATOM 3653 N N . ALA A 1 472 ? -24.636 7.765 -59.142 1.00 65.25 472 ALA A N 1
ATOM 3654 C CA . ALA A 1 472 ? -25.205 8.754 -60.068 1.00 65.25 472 ALA A CA 1
ATOM 3655 C C . ALA A 1 472 ? -25.342 8.310 -61.555 1.00 65.25 472 ALA A C 1
ATOM 3657 O O . ALA A 1 472 ? -25.814 9.111 -62.369 1.00 65.25 472 ALA A O 1
ATOM 3658 N N . LYS A 1 473 ? -24.967 7.071 -61.927 1.00 62.72 473 LYS A N 1
ATOM 3659 C CA . LYS A 1 473 ? -25.043 6.499 -63.299 1.00 62.72 473 LYS A CA 1
ATOM 3660 C C . LYS A 1 473 ? -25.767 5.155 -63.410 1.00 62.72 473 LYS A C 1
ATOM 3662 O O . LYS A 1 473 ? -26.348 4.879 -64.447 1.00 62.72 473 LYS A O 1
ATOM 3667 N N . GLU A 1 474 ? -25.896 4.396 -62.338 1.00 57.31 474 GLU A N 1
ATOM 3668 C CA . GLU A 1 474 ? -27.005 3.465 -62.119 1.00 57.31 474 GLU A CA 1
ATOM 3669 C C . GLU A 1 474 ? -28.328 4.256 -62.077 1.00 57.31 474 GLU A C 1
ATOM 3671 O O . GLU A 1 474 ? -29.345 3.810 -62.597 1.00 57.31 474 GLU A O 1
ATOM 3676 N N . GLN A 1 475 ? -28.281 5.515 -61.618 1.00 49.09 475 GLN A N 1
ATOM 3677 C CA . GLN A 1 475 ? -29.323 6.522 -61.862 1.00 49.09 475 GLN A CA 1
ATOM 3678 C C . GLN A 1 475 ? -29.417 7.005 -63.337 1.00 49.09 475 GLN A C 1
ATOM 3680 O O . GLN A 1 475 ? -30.361 7.730 -63.653 1.00 49.09 475 GLN A O 1
ATOM 3685 N N . LYS A 1 476 ? -28.452 6.695 -64.232 1.00 50.94 476 LYS A N 1
ATOM 3686 C CA . LYS A 1 476 ? -28.289 7.277 -65.596 1.00 50.94 476 LYS A CA 1
ATOM 3687 C C . LYS A 1 476 ? -27.538 6.386 -66.641 1.00 50.94 476 LYS A C 1
ATOM 3689 O O . LYS A 1 476 ? -26.470 6.776 -67.114 1.00 50.94 476 LYS A O 1
ATOM 3694 N N . SER A 1 477 ? -28.172 5.282 -67.068 1.00 48.41 477 SER A N 1
ATOM 3695 C CA . SER A 1 477 ? -28.045 4.594 -68.391 1.00 48.41 477 SER A CA 1
ATOM 3696 C C . SER A 1 477 ? -26.718 3.896 -68.827 1.00 48.41 477 SER A C 1
ATOM 3698 O O . SER A 1 477 ? -25.775 3.773 -68.051 1.00 48.41 477 SER A O 1
ATOM 3700 N N . ALA A 1 478 ? -26.696 3.303 -70.047 1.00 40.94 478 ALA A N 1
ATOM 3701 C CA . ALA A 1 478 ? -25.772 2.221 -70.470 1.00 40.94 478 ALA A CA 1
ATOM 3702 C C . ALA A 1 478 ? -25.411 2.152 -71.995 1.00 40.94 478 ALA A C 1
ATOM 3704 O O . ALA A 1 478 ? -26.101 2.754 -72.814 1.00 40.94 478 ALA A O 1
ATOM 3705 N N . ALA A 1 479 ? -24.412 1.299 -72.329 1.00 41.56 479 ALA A N 1
ATOM 3706 C CA . ALA A 1 479 ? -24.026 0.663 -73.630 1.00 41.56 479 ALA A CA 1
ATOM 3707 C C . ALA A 1 479 ? -22.931 1.293 -74.581 1.00 41.56 479 ALA A C 1
ATOM 3709 O O . ALA A 1 479 ? -22.790 2.515 -74.586 1.00 41.56 479 ALA A O 1
ATOM 3710 N N . PRO A 1 480 ? -22.137 0.488 -75.371 1.00 57.97 480 PRO A N 1
ATOM 3711 C CA . PRO A 1 480 ? -20.946 0.936 -76.158 1.00 57.97 480 PRO A CA 1
ATOM 3712 C C . PRO A 1 480 ? -20.753 0.344 -77.612 1.00 57.97 480 PRO A C 1
ATOM 3714 O O . PRO A 1 480 ? -21.637 -0.333 -78.128 1.00 57.97 480 PRO A O 1
ATOM 3717 N N . ALA A 1 481 ? -19.577 0.562 -78.254 1.00 46.84 481 ALA A N 1
ATOM 3718 C CA . ALA A 1 481 ? -19.038 -0.048 -79.515 1.00 46.84 481 ALA A CA 1
ATOM 3719 C C . ALA A 1 481 ? -17.474 0.104 -79.573 1.00 46.84 481 ALA A C 1
ATOM 3721 O O . ALA A 1 481 ? -16.951 0.757 -78.670 1.00 46.84 481 ALA A O 1
ATOM 3722 N N . GLY A 1 482 ? -16.632 -0.386 -80.518 1.00 48.41 482 GLY A N 1
ATOM 3723 C CA . GLY A 1 482 ? -16.735 -1.174 -81.781 1.00 48.41 482 GLY A CA 1
ATOM 3724 C C . GLY A 1 482 ? -15.330 -1.379 -82.457 1.00 48.41 482 GLY A C 1
ATOM 3725 O O . GLY A 1 482 ? -14.357 -0.816 -81.960 1.00 48.41 482 GLY A O 1
ATOM 3726 N N . GLU A 1 483 ? -15.179 -2.158 -83.555 1.00 40.88 483 GLU A N 1
ATOM 3727 C CA . GLU A 1 483 ? -13.869 -2.683 -84.078 1.00 40.88 483 GLU A CA 1
ATOM 3728 C C . GLU A 1 483 ? -13.740 -2.758 -85.631 1.00 40.88 483 GLU A C 1
ATOM 3730 O O . GLU A 1 483 ? -14.769 -2.778 -86.303 1.00 40.88 483 GLU A O 1
ATOM 3735 N N . ASN A 1 484 ? -12.512 -2.881 -86.209 1.00 44.78 484 ASN A N 1
ATOM 3736 C CA . ASN A 1 484 ? -12.302 -3.469 -87.570 1.00 44.78 484 ASN A CA 1
ATOM 3737 C C . ASN A 1 484 ? -10.854 -3.862 -88.029 1.00 44.78 484 ASN A C 1
ATOM 3739 O O . ASN A 1 484 ? -10.666 -4.241 -89.182 1.00 44.78 484 ASN A O 1
ATOM 3743 N N . THR A 1 485 ? -9.790 -3.751 -87.219 1.00 54.69 485 THR A N 1
ATOM 3744 C CA . THR A 1 485 ? -8.383 -3.874 -87.704 1.00 54.69 485 THR A CA 1
ATOM 3745 C C . THR A 1 485 ? -7.804 -5.298 -87.797 1.00 54.69 485 THR A C 1
ATOM 3747 O O . THR A 1 485 ? -6.687 -5.467 -88.283 1.00 54.69 485 THR A O 1
ATOM 3750 N N . ALA A 1 486 ? -8.520 -6.327 -87.339 1.00 58.81 486 ALA A N 1
ATOM 3751 C CA . ALA A 1 486 ? -7.926 -7.635 -87.027 1.00 58.81 486 ALA A CA 1
ATOM 3752 C C . ALA A 1 486 ? -7.483 -8.489 -88.238 1.00 58.81 486 ALA A C 1
ATOM 3754 O O . ALA A 1 486 ? -6.541 -9.270 -88.126 1.00 58.81 486 ALA A O 1
ATOM 3755 N N . ALA A 1 487 ? -8.150 -8.366 -89.391 1.00 62.12 487 ALA A N 1
ATOM 3756 C CA . ALA A 1 487 ? -8.106 -9.392 -90.444 1.00 62.12 487 ALA A CA 1
ATOM 3757 C C . ALA A 1 487 ? -6.736 -9.596 -91.127 1.00 62.12 487 ALA A C 1
ATOM 3759 O O . ALA A 1 487 ? -6.428 -10.702 -91.563 1.00 62.12 487 ALA A O 1
ATOM 3760 N N . VAL A 1 488 ? -5.905 -8.552 -91.233 1.00 65.38 488 VAL A N 1
ATOM 3761 C CA . VAL A 1 488 ? -4.645 -8.611 -92.005 1.00 65.38 488 VAL A CA 1
ATOM 3762 C C . VAL A 1 488 ? -3.546 -9.386 -91.264 1.00 65.38 488 VAL A C 1
ATOM 3764 O O . VAL A 1 488 ? -2.750 -10.084 -91.886 1.00 65.38 488 VAL A O 1
ATOM 3767 N N . GLN A 1 489 ? -3.524 -9.318 -89.929 1.00 70.50 489 GLN A N 1
ATOM 3768 C CA . GLN A 1 489 ? -2.446 -9.889 -89.107 1.00 70.50 489 GLN A CA 1
ATOM 3769 C C . GLN A 1 489 ? -2.480 -11.426 -89.017 1.00 70.50 489 GLN A C 1
ATOM 3771 O O . GLN A 1 489 ? -1.509 -12.043 -88.579 1.00 70.50 489 GLN A O 1
ATOM 3776 N N . GLU A 1 490 ? -3.578 -12.074 -89.417 1.00 72.69 490 GLU A N 1
ATOM 3777 C CA . GLU A 1 490 ? -3.725 -13.525 -89.256 1.00 72.69 490 GLU A CA 1
ATOM 3778 C C . GLU A 1 490 ? -2.909 -14.339 -90.279 1.00 72.69 490 GLU A C 1
ATOM 3780 O O . GLU A 1 490 ? -2.528 -15.479 -90.002 1.00 72.69 490 GLU A O 1
ATOM 3785 N N . GLN A 1 491 ? -2.639 -13.774 -91.462 1.00 71.19 491 GLN A N 1
ATOM 3786 C CA . GLN A 1 491 ? -2.130 -14.540 -92.604 1.00 71.19 491 GLN A CA 1
ATOM 3787 C C . GLN A 1 491 ? -0.608 -14.757 -92.546 1.00 71.19 491 GLN A C 1
ATOM 3789 O O . GLN A 1 491 ? -0.145 -15.888 -92.702 1.00 71.19 491 GLN A O 1
ATOM 3794 N N . GLU A 1 492 ? 0.168 -13.715 -92.229 1.00 73.44 492 GLU A N 1
ATOM 3795 C CA . GLU A 1 492 ? 1.628 -13.802 -92.024 1.00 73.44 492 GLU A CA 1
ATOM 3796 C C . GLU A 1 492 ? 1.980 -14.757 -90.868 1.00 73.44 492 GLU A C 1
ATOM 3798 O O . GLU A 1 492 ? 2.922 -15.549 -90.947 1.00 73.44 492 GLU A O 1
ATOM 3803 N N . MET A 1 493 ? 1.142 -14.759 -89.826 1.00 70.31 493 MET A N 1
ATOM 3804 C CA . MET A 1 493 ? 1.268 -15.611 -88.642 1.00 70.31 493 MET A CA 1
ATOM 3805 C C . MET A 1 493 ? 1.103 -17.117 -88.914 1.00 70.31 493 MET A C 1
ATOM 3807 O O . MET A 1 493 ? 1.295 -17.907 -87.988 1.00 70.31 493 MET A O 1
ATOM 3811 N N . ARG A 1 494 ? 0.742 -17.553 -90.130 1.00 81.62 494 ARG A N 1
ATOM 3812 C CA . ARG A 1 494 ? 0.674 -18.984 -90.487 1.00 81.62 494 ARG A CA 1
ATOM 3813 C C . ARG A 1 494 ? 2.017 -19.519 -90.987 1.00 81.62 494 ARG A C 1
ATOM 3815 O O . ARG A 1 494 ? 2.542 -20.448 -90.381 1.00 81.62 494 ARG A O 1
ATOM 3822 N N . LEU A 1 495 ? 2.623 -18.881 -91.990 1.00 76.19 495 LEU A N 1
ATOM 3823 C CA . LEU A 1 495 ? 3.880 -19.341 -92.608 1.00 76.19 495 LEU A CA 1
ATOM 3824 C C . LEU A 1 495 ? 5.034 -19.462 -91.594 1.00 76.19 495 LEU A C 1
ATOM 3826 O O . LEU A 1 495 ? 5.782 -20.437 -91.606 1.00 76.19 495 LEU A O 1
ATOM 3830 N N . VAL A 1 496 ? 5.128 -18.519 -90.650 1.00 76.12 496 VAL A N 1
ATOM 3831 C CA . VAL A 1 496 ? 6.158 -18.523 -89.593 1.00 76.12 496 VAL A CA 1
ATOM 3832 C C . VAL A 1 496 ? 6.005 -19.708 -88.620 1.00 76.12 496 VAL A C 1
ATOM 3834 O O . VAL A 1 496 ? 6.985 -20.119 -87.994 1.00 76.12 496 VAL A O 1
ATOM 3837 N N . ARG A 1 497 ? 4.804 -20.293 -88.480 1.00 76.25 497 ARG A N 1
ATOM 3838 C CA . ARG A 1 497 ? 4.570 -21.461 -87.607 1.00 76.25 497 ARG A CA 1
ATOM 3839 C C . ARG A 1 497 ? 5.092 -22.750 -88.240 1.00 76.25 497 ARG A C 1
ATOM 3841 O O . ARG A 1 497 ? 5.794 -23.497 -87.564 1.00 76.25 497 ARG A O 1
ATOM 3848 N N . GLU A 1 498 ? 4.828 -22.958 -89.528 1.00 80.62 498 GLU A N 1
ATOM 3849 C CA . GLU A 1 498 ? 5.170 -24.190 -90.259 1.00 80.62 498 GLU A CA 1
ATOM 3850 C C . GLU A 1 498 ? 6.688 -24.461 -90.279 1.00 80.62 498 GLU A C 1
ATOM 3852 O O . GLU A 1 498 ? 7.137 -25.581 -90.017 1.00 80.62 498 GLU A O 1
ATOM 3857 N N . GLU A 1 499 ? 7.512 -23.432 -90.508 1.00 74.06 499 GLU A N 1
ATOM 3858 C CA . GLU A 1 499 ? 8.977 -23.578 -90.476 1.00 74.06 499 GLU A CA 1
ATOM 3859 C C . GLU A 1 499 ? 9.513 -23.819 -89.050 1.00 74.06 499 GLU A C 1
ATOM 3861 O O . GLU A 1 499 ? 10.420 -24.633 -88.845 1.00 74.06 499 GLU A O 1
ATOM 3866 N N . ASN A 1 500 ? 8.904 -23.184 -88.040 1.00 73.44 500 ASN A N 1
ATOM 3867 C CA . ASN A 1 500 ? 9.243 -23.405 -86.631 1.00 73.44 500 ASN A CA 1
ATOM 3868 C C . ASN A 1 500 ? 8.934 -24.839 -86.172 1.00 73.44 500 ASN A C 1
ATOM 3870 O O . ASN A 1 500 ? 9.716 -25.425 -85.421 1.00 73.44 500 ASN A O 1
ATOM 3874 N N . GLU A 1 501 ? 7.814 -25.416 -86.603 1.00 81.44 501 GLU A N 1
ATOM 3875 C CA . GLU A 1 501 ? 7.436 -26.793 -86.263 1.00 81.44 501 GLU A CA 1
ATOM 3876 C C . GLU A 1 501 ? 8.426 -27.798 -86.863 1.00 81.44 501 GLU A C 1
ATOM 3878 O O . GLU A 1 501 ? 8.970 -28.633 -86.138 1.00 81.44 501 GLU A O 1
ATOM 3883 N N . ARG A 1 502 ? 8.802 -27.620 -88.134 1.00 79.12 502 ARG A N 1
ATOM 3884 C CA . ARG A 1 502 ? 9.778 -28.478 -88.825 1.00 79.12 502 ARG A CA 1
ATOM 3885 C C . ARG A 1 502 ? 11.179 -28.466 -88.192 1.00 79.12 502 ARG A C 1
ATOM 3887 O O . ARG A 1 502 ? 11.898 -29.468 -88.236 1.00 79.12 502 ARG A O 1
ATOM 3894 N N . LEU A 1 503 ? 11.582 -27.344 -87.589 1.00 75.81 503 LEU A N 1
ATOM 3895 C CA . LEU A 1 503 ? 12.823 -27.241 -86.810 1.00 75.81 503 LEU A CA 1
ATOM 3896 C C . LEU A 1 503 ? 12.692 -27.873 -85.413 1.00 75.81 503 LEU A C 1
ATOM 3898 O O . LEU A 1 503 ? 13.625 -28.540 -84.954 1.00 75.81 503 LEU A O 1
ATOM 3902 N N . ARG A 1 504 ? 11.535 -27.723 -84.755 1.00 75.38 504 ARG A N 1
ATOM 3903 C CA . ARG A 1 504 ? 11.243 -28.360 -83.458 1.00 75.38 504 ARG A CA 1
ATOM 3904 C C . ARG A 1 504 ? 11.248 -29.882 -83.552 1.00 75.38 504 ARG A C 1
ATOM 3906 O O . ARG A 1 504 ? 11.830 -30.516 -82.679 1.00 75.38 504 ARG A O 1
ATOM 3913 N N . GLU A 1 505 ? 10.679 -30.465 -84.605 1.00 77.75 505 GLU A N 1
ATOM 3914 C CA . GLU A 1 505 ? 10.685 -31.921 -84.820 1.00 77.75 505 GLU A CA 1
ATOM 3915 C C . GLU A 1 505 ? 12.109 -32.490 -84.909 1.00 77.75 505 GLU A C 1
ATOM 3917 O O . GLU A 1 505 ? 12.417 -33.493 -84.264 1.00 77.75 505 GLU A O 1
ATOM 3922 N N . ARG A 1 506 ? 13.019 -31.815 -85.627 1.00 74.94 506 ARG A N 1
ATOM 3923 C CA . ARG A 1 506 ? 14.436 -32.220 -85.705 1.00 74.94 506 ARG A CA 1
ATOM 3924 C C . ARG A 1 506 ? 15.155 -32.168 -84.355 1.00 74.94 506 ARG A C 1
ATOM 3926 O O . ARG A 1 506 ? 15.954 -33.055 -84.069 1.00 74.94 506 ARG A O 1
ATOM 3933 N N . LEU A 1 507 ? 14.870 -31.165 -83.524 1.00 70.56 507 LEU A N 1
ATOM 3934 C CA . LEU A 1 507 ? 15.409 -31.071 -82.160 1.00 70.56 507 LEU A CA 1
ATOM 3935 C C . LEU A 1 507 ? 14.787 -32.116 -81.217 1.00 70.56 507 LEU A C 1
ATOM 3937 O O . LEU A 1 507 ? 15.495 -32.715 -80.410 1.00 70.56 507 LEU A O 1
ATOM 3941 N N . ALA A 1 508 ? 13.488 -32.390 -81.355 1.00 68.38 508 ALA A N 1
ATOM 3942 C CA . ALA A 1 508 ? 12.766 -33.398 -80.578 1.00 68.38 508 ALA A CA 1
ATOM 3943 C C . ALA A 1 508 ? 13.102 -34.850 -80.976 1.00 68.38 508 ALA A C 1
ATOM 3945 O O . ALA A 1 508 ? 12.861 -35.767 -80.191 1.00 68.38 508 ALA A O 1
ATOM 3946 N N . GLY A 1 509 ? 13.671 -35.076 -82.163 1.00 70.94 509 GLY A N 1
ATOM 3947 C CA . GLY A 1 509 ? 14.154 -36.385 -82.614 1.00 70.94 509 GLY A CA 1
ATOM 3948 C C . GLY A 1 509 ? 15.543 -36.782 -82.094 1.00 70.94 509 GLY A C 1
ATOM 3949 O O . GLY A 1 509 ? 15.942 -37.928 -82.273 1.00 70.94 509 GLY A O 1
ATOM 3950 N N . ASN A 1 510 ? 16.292 -35.869 -81.464 1.00 79.94 510 ASN A N 1
ATOM 3951 C CA . ASN A 1 510 ? 17.662 -36.130 -81.019 1.00 79.94 510 ASN A CA 1
ATOM 3952 C C . ASN A 1 510 ? 17.706 -36.609 -79.552 1.00 79.94 510 ASN A C 1
ATOM 3954 O O . ASN A 1 510 ? 17.534 -35.822 -78.618 1.00 79.94 510 ASN A O 1
ATOM 3958 N N . GLU A 1 511 ? 17.959 -37.904 -79.343 1.00 74.94 511 GLU A N 1
ATOM 3959 C CA . GLU A 1 511 ? 18.032 -38.512 -78.005 1.00 74.94 511 GLU A CA 1
ATOM 3960 C C . GLU A 1 511 ? 19.218 -38.014 -77.163 1.00 74.94 511 GLU A C 1
ATOM 3962 O O . GLU A 1 511 ? 19.071 -37.860 -75.949 1.00 74.94 511 GLU A O 1
ATOM 3967 N N . ASP A 1 512 ? 20.361 -37.679 -77.770 1.00 76.19 512 ASP A N 1
ATOM 3968 C CA . ASP A 1 512 ? 21.502 -37.118 -77.032 1.00 76.19 512 ASP A CA 1
ATOM 3969 C C . ASP A 1 512 ? 21.156 -35.735 -76.466 1.00 76.19 512 ASP A C 1
ATOM 3971 O O . ASP A 1 512 ? 21.507 -35.409 -75.328 1.00 76.19 512 ASP A O 1
ATOM 3975 N N . TYR A 1 513 ? 20.389 -34.939 -77.221 1.00 80.00 513 TYR A N 1
ATOM 3976 C CA . TYR A 1 513 ? 19.870 -33.652 -76.755 1.00 80.00 513 TYR A CA 1
ATOM 3977 C C . TYR A 1 513 ? 18.883 -33.826 -75.590 1.00 80.00 513 TYR A C 1
ATOM 3979 O O . TYR A 1 513 ? 18.988 -33.105 -74.595 1.00 80.00 513 TYR A O 1
ATOM 3987 N N . LYS A 1 514 ? 17.984 -34.823 -75.644 1.00 80.00 514 LYS A N 1
ATOM 3988 C CA . LYS A 1 514 ? 17.084 -35.154 -74.520 1.00 80.00 514 LYS A CA 1
ATOM 3989 C C . LYS A 1 514 ? 17.857 -35.569 -73.272 1.00 80.00 514 LYS A C 1
ATOM 3991 O O . LYS A 1 514 ? 17.600 -35.028 -72.199 1.00 80.00 514 LYS A O 1
ATOM 3996 N N . GLN A 1 515 ? 18.817 -36.486 -73.401 1.00 81.06 515 GLN A N 1
ATOM 3997 C CA . GLN A 1 515 ? 19.628 -36.951 -72.273 1.00 81.06 515 GLN A CA 1
ATOM 3998 C C . GLN A 1 515 ? 20.456 -35.816 -71.660 1.00 81.06 515 GLN A C 1
ATOM 4000 O O . GLN A 1 515 ? 20.529 -35.698 -70.435 1.00 81.06 515 GLN A O 1
ATOM 4005 N N . LEU A 1 516 ? 21.048 -34.950 -72.488 1.00 82.19 516 LEU A N 1
ATOM 4006 C CA . LEU A 1 516 ? 21.789 -33.780 -72.020 1.00 82.19 516 LEU A CA 1
ATOM 4007 C C . LEU A 1 516 ? 20.868 -32.784 -71.300 1.00 82.19 516 LEU A C 1
ATOM 4009 O O . LEU A 1 516 ? 21.194 -32.341 -70.199 1.00 82.19 516 LEU A O 1
ATOM 4013 N N . MET A 1 517 ? 19.695 -32.482 -71.863 1.00 82.75 517 MET A N 1
ATOM 4014 C CA . MET A 1 517 ? 18.726 -31.567 -71.252 1.00 82.75 517 MET A CA 1
ATOM 4015 C C . MET A 1 517 ? 18.149 -32.128 -69.941 1.00 82.75 517 MET A C 1
ATOM 4017 O O . MET A 1 517 ? 18.002 -31.392 -68.967 1.00 82.75 517 MET A O 1
ATOM 4021 N N . GLN A 1 518 ? 17.908 -33.441 -69.857 1.00 86.25 518 GLN A N 1
ATOM 4022 C CA . GLN A 1 518 ? 17.483 -34.106 -68.623 1.00 86.25 518 GLN A CA 1
ATOM 4023 C C . GLN A 1 518 ? 18.580 -34.071 -67.546 1.00 86.25 518 GLN A C 1
ATOM 4025 O O . GLN A 1 518 ? 18.285 -33.811 -66.379 1.00 86.25 518 GLN A O 1
ATOM 4030 N N . ARG A 1 519 ? 19.859 -34.248 -67.919 1.00 84.50 519 ARG A N 1
ATOM 4031 C CA . ARG A 1 519 ? 20.995 -34.037 -67.000 1.00 84.50 519 ARG A CA 1
ATOM 4032 C C . ARG A 1 519 ? 21.069 -32.585 -66.517 1.00 84.50 519 ARG A C 1
ATOM 4034 O O . ARG A 1 519 ? 21.293 -32.371 -65.328 1.00 84.50 519 ARG A O 1
ATOM 4041 N N . PHE A 1 520 ? 20.833 -31.605 -67.391 1.00 84.94 520 PHE A N 1
ATOM 4042 C CA . PHE A 1 520 ? 20.785 -30.190 -67.009 1.00 84.94 520 PHE A CA 1
ATOM 4043 C C . PHE A 1 520 ? 19.632 -29.874 -66.048 1.00 84.94 520 PHE A C 1
ATOM 4045 O O . PHE A 1 520 ? 19.878 -29.223 -65.035 1.00 84.94 520 PHE A O 1
ATOM 4052 N N . GLU A 1 521 ? 18.407 -30.350 -66.294 1.00 86.62 521 GLU A N 1
ATOM 4053 C CA . GLU A 1 521 ? 17.285 -30.134 -65.364 1.00 86.62 521 GLU A CA 1
ATOM 4054 C C . GLU A 1 521 ? 17.499 -30.846 -64.018 1.00 86.62 521 GLU A C 1
ATOM 4056 O O . GLU A 1 521 ? 17.232 -30.247 -62.975 1.00 86.62 521 GLU A O 1
ATOM 4061 N N . ASN A 1 522 ? 18.069 -32.057 -64.003 1.00 86.38 522 ASN A N 1
ATOM 4062 C CA . ASN A 1 522 ? 18.443 -32.744 -62.761 1.00 86.38 522 ASN A CA 1
ATOM 4063 C C . ASN A 1 522 ? 19.489 -31.941 -61.963 1.00 86.38 522 ASN A C 1
ATOM 4065 O O . ASN A 1 522 ? 19.299 -31.675 -60.776 1.00 86.38 522 ASN A O 1
ATOM 4069 N N . LEU A 1 523 ? 20.562 -31.482 -62.617 1.00 86.94 523 LEU A N 1
ATOM 4070 C CA . LEU A 1 523 ? 21.622 -30.692 -61.981 1.00 86.94 523 LEU A CA 1
ATOM 4071 C C . LEU A 1 523 ? 21.096 -29.337 -61.467 1.00 86.94 523 LEU A C 1
ATOM 4073 O O . LEU A 1 523 ? 21.431 -28.899 -60.367 1.00 86.94 523 LEU A O 1
ATOM 4077 N N . LYS A 1 524 ? 20.211 -28.692 -62.230 1.00 88.75 524 LYS A N 1
ATOM 4078 C CA . LYS A 1 524 ? 19.498 -27.455 -61.874 1.00 88.75 524 LYS A CA 1
ATOM 4079 C C . LYS A 1 524 ? 18.548 -27.660 -60.688 1.00 88.75 524 LYS A C 1
ATOM 4081 O O . LYS A 1 524 ? 18.475 -26.791 -59.817 1.00 88.75 524 LYS A O 1
ATOM 4086 N N . ALA A 1 525 ? 17.870 -28.806 -60.601 1.00 86.38 525 ALA A N 1
ATOM 4087 C CA . ALA A 1 525 ? 17.055 -29.185 -59.448 1.00 86.38 525 ALA A CA 1
ATOM 4088 C C . ALA A 1 525 ? 17.920 -29.425 -58.196 1.00 86.38 525 ALA A C 1
ATOM 4090 O O . ALA A 1 525 ? 17.585 -28.920 -57.120 1.00 86.38 525 ALA A O 1
ATOM 4091 N N . GLU A 1 526 ? 19.071 -30.093 -58.330 1.00 87.19 526 GLU A N 1
ATOM 4092 C CA . GLU A 1 526 ? 20.052 -30.235 -57.247 1.00 87.19 526 GLU A CA 1
ATOM 4093 C C . GLU A 1 526 ? 20.571 -28.878 -56.757 1.00 87.19 526 GLU A C 1
ATOM 4095 O O . GLU A 1 526 ? 20.540 -28.615 -55.555 1.00 87.19 526 GLU A O 1
ATOM 4100 N N . PHE A 1 527 ? 21.015 -27.996 -57.659 1.00 86.25 527 PHE A N 1
ATOM 4101 C CA . PHE A 1 527 ? 21.484 -26.655 -57.294 1.00 86.25 527 PHE A CA 1
ATOM 4102 C C . PHE A 1 527 ? 20.390 -25.835 -56.609 1.00 86.25 527 PHE A C 1
ATOM 4104 O O . PHE A 1 527 ? 20.654 -25.219 -55.578 1.00 86.25 527 PHE A O 1
ATOM 4111 N N . LYS A 1 528 ? 19.150 -25.871 -57.114 1.00 87.94 528 LYS A N 1
ATOM 4112 C CA . LYS A 1 528 ? 17.999 -25.208 -56.481 1.00 87.94 528 LYS A CA 1
ATOM 4113 C C . LYS A 1 528 ? 17.749 -25.740 -55.065 1.00 87.94 528 LYS A C 1
ATOM 4115 O O . LYS A 1 528 ? 17.545 -24.947 -54.148 1.00 87.94 528 LYS A O 1
ATOM 4120 N N . THR A 1 529 ? 17.831 -27.056 -54.876 1.00 89.81 529 THR A N 1
ATOM 4121 C CA . THR A 1 529 ? 17.641 -27.720 -53.574 1.00 89.81 529 THR A CA 1
ATOM 4122 C C . THR A 1 529 ? 18.758 -27.362 -52.593 1.00 89.81 529 THR A C 1
ATOM 4124 O O . THR A 1 529 ? 18.480 -26.952 -51.467 1.00 89.81 529 THR A O 1
ATOM 4127 N N . LYS A 1 530 ? 20.021 -27.424 -53.032 1.00 88.88 530 LYS A N 1
ATOM 4128 C CA . LYS A 1 530 ? 21.198 -27.030 -52.239 1.00 88.88 530 LYS A CA 1
ATOM 4129 C C . LYS A 1 530 ? 21.126 -25.549 -51.848 1.00 88.88 530 LYS A C 1
ATOM 4131 O O . LYS A 1 530 ? 21.275 -25.223 -50.674 1.00 88.88 530 LYS A O 1
ATOM 4136 N N . LEU A 1 531 ? 20.802 -24.655 -52.786 1.00 86.12 531 LEU A N 1
ATOM 4137 C CA . LEU A 1 531 ? 20.648 -23.219 -52.523 1.00 86.12 531 LEU A CA 1
ATOM 4138 C C . LEU A 1 531 ? 19.503 -22.926 -51.537 1.00 86.12 531 LEU A C 1
ATOM 4140 O O . LEU A 1 531 ? 19.630 -22.046 -50.687 1.00 86.12 531 LEU A O 1
ATOM 4144 N N . GLN A 1 532 ? 18.396 -23.671 -51.613 1.00 88.81 532 GLN A N 1
ATOM 4145 C CA . GLN A 1 532 ? 17.283 -23.560 -50.668 1.00 88.81 532 GLN A CA 1
ATOM 4146 C C . GLN A 1 532 ? 17.664 -24.074 -49.268 1.00 88.81 532 GLN A C 1
ATOM 4148 O O . GLN A 1 532 ? 17.338 -23.422 -48.278 1.00 88.81 532 GLN A O 1
ATOM 4153 N N . ALA A 1 533 ? 18.424 -25.169 -49.171 1.00 86.50 533 ALA A N 1
ATOM 4154 C CA . ALA A 1 533 ? 18.966 -25.660 -47.903 1.00 86.50 533 ALA A CA 1
ATOM 4155 C C . ALA A 1 533 ? 19.947 -24.658 -47.261 1.00 86.50 533 ALA A C 1
ATOM 4157 O O . ALA A 1 533 ? 19.827 -24.366 -46.072 1.00 86.50 533 ALA A O 1
ATOM 4158 N N . HIS A 1 534 ? 20.855 -24.062 -48.044 1.00 84.06 534 HIS A N 1
ATOM 4159 C CA . HIS A 1 534 ? 21.751 -23.002 -47.563 1.00 84.06 534 HIS A CA 1
ATOM 4160 C C . HIS A 1 534 ? 20.983 -21.754 -47.104 1.00 84.06 534 HIS A C 1
ATOM 4162 O O . HIS A 1 534 ? 21.252 -21.250 -46.019 1.00 84.06 534 HIS A O 1
ATOM 4168 N N . ARG A 1 535 ? 19.973 -21.294 -47.857 1.00 87.56 535 ARG A N 1
ATOM 4169 C CA . ARG A 1 535 ? 19.111 -20.169 -47.442 1.00 87.56 535 ARG A CA 1
ATOM 4170 C C . ARG A 1 535 ? 18.356 -20.447 -46.141 1.00 87.56 535 ARG A C 1
ATOM 4172 O O . ARG A 1 535 ? 18.241 -19.550 -45.313 1.00 87.56 535 ARG A O 1
ATOM 4179 N N . ASN A 1 536 ? 17.870 -21.671 -45.942 1.00 89.19 536 ASN A N 1
ATOM 4180 C CA . ASN A 1 536 ? 17.228 -22.059 -44.686 1.00 89.19 536 ASN A CA 1
ATOM 4181 C C . ASN A 1 536 ? 18.237 -22.099 -43.526 1.00 89.19 536 ASN A C 1
ATOM 4183 O O . ASN A 1 536 ? 17.918 -21.636 -42.437 1.00 89.19 536 ASN A O 1
ATOM 4187 N N . LYS A 1 537 ? 19.461 -22.595 -43.761 1.00 88.88 537 LYS A N 1
ATOM 4188 C CA . LYS A 1 537 ? 20.517 -22.638 -42.739 1.00 88.88 537 LYS A CA 1
ATOM 4189 C C . LYS A 1 537 ? 21.023 -21.243 -42.353 1.00 88.88 537 LYS A C 1
ATOM 4191 O O . LYS A 1 537 ? 21.246 -21.010 -41.172 1.00 88.88 537 LYS A O 1
ATOM 4196 N N . ASN A 1 538 ? 21.149 -20.316 -43.304 1.00 83.69 538 ASN A N 1
ATOM 4197 C CA . ASN A 1 538 ? 21.470 -18.919 -43.004 1.00 83.69 538 ASN A CA 1
ATOM 4198 C C . ASN A 1 538 ? 20.382 -18.271 -42.142 1.00 83.69 538 ASN A C 1
ATOM 4200 O O . ASN A 1 538 ? 20.712 -17.751 -41.089 1.00 83.69 538 ASN A O 1
ATOM 4204 N N . LYS A 1 539 ? 19.098 -18.411 -42.501 1.00 88.75 539 LYS A N 1
ATOM 4205 C CA . LYS A 1 539 ? 17.977 -17.886 -41.694 1.00 88.75 539 LYS A CA 1
ATOM 4206 C C . LYS A 1 539 ? 17.914 -18.438 -40.272 1.00 88.75 539 LYS A C 1
ATOM 4208 O O . LYS A 1 539 ? 17.449 -17.756 -39.365 1.00 88.75 539 LYS A O 1
ATOM 4213 N N . GLU A 1 540 ? 18.345 -19.679 -40.080 1.00 85.69 540 GLU A N 1
ATOM 4214 C CA . GLU A 1 540 ? 18.426 -20.293 -38.756 1.00 85.69 540 GLU A CA 1
ATOM 4215 C C . GLU A 1 540 ? 19.614 -19.745 -37.947 1.00 85.69 540 GLU A C 1
ATOM 4217 O O . GLU A 1 540 ? 19.467 -19.459 -36.764 1.00 85.69 540 GLU A O 1
ATOM 4222 N N . LEU A 1 541 ? 20.766 -19.509 -38.585 1.00 82.56 541 LEU A N 1
ATOM 4223 C CA . LEU A 1 541 ? 21.917 -18.855 -37.947 1.00 82.56 541 LEU A CA 1
ATOM 4224 C C . LEU A 1 541 ? 21.647 -17.373 -37.639 1.00 82.56 541 LEU A C 1
ATOM 4226 O O . LEU A 1 541 ? 21.980 -16.919 -36.550 1.00 82.56 541 LEU A O 1
ATOM 4230 N N . GLU A 1 542 ? 20.998 -16.646 -38.551 1.00 86.19 542 GLU A N 1
ATOM 4231 C CA . GLU A 1 542 ? 20.527 -15.265 -38.366 1.00 86.19 542 GLU A CA 1
ATOM 4232 C C . GLU A 1 542 ? 19.630 -15.176 -37.121 1.00 86.19 542 GLU A C 1
ATOM 4234 O O . GLU A 1 542 ? 19.922 -14.403 -36.214 1.00 86.19 542 GLU A O 1
ATOM 4239 N N . ARG A 1 543 ? 18.631 -16.061 -36.991 1.00 87.44 543 ARG A N 1
ATOM 4240 C CA . ARG A 1 543 ? 17.777 -16.151 -35.792 1.00 87.44 543 ARG A CA 1
ATOM 4241 C C . ARG A 1 543 ? 18.525 -16.497 -34.509 1.00 87.44 543 ARG A C 1
ATOM 4243 O O . ARG A 1 543 ? 18.163 -16.003 -33.446 1.00 87.44 543 ARG A O 1
ATOM 4250 N N . GLN A 1 544 ? 19.531 -17.367 -34.576 1.00 82.62 544 GLN A N 1
ATOM 4251 C CA . GLN A 1 544 ? 20.330 -17.733 -33.401 1.00 82.62 544 GLN A CA 1
ATOM 4252 C C . GLN A 1 544 ? 21.251 -16.587 -32.952 1.00 82.62 544 GLN A C 1
ATOM 4254 O O . GLN A 1 544 ? 21.523 -16.472 -31.758 1.00 82.62 544 GLN A O 1
ATOM 4259 N N . ILE A 1 545 ? 21.672 -15.718 -33.877 1.00 81.75 545 ILE A N 1
ATOM 4260 C CA . ILE A 1 545 ? 22.368 -14.460 -33.578 1.00 81.75 545 ILE A CA 1
ATOM 4261 C C . ILE A 1 545 ? 21.381 -13.441 -32.989 1.00 81.75 545 ILE A C 1
ATOM 4263 O O . ILE A 1 545 ? 21.602 -12.987 -31.872 1.00 81.75 545 ILE A O 1
ATOM 4267 N N . GLU A 1 546 ? 20.243 -13.179 -33.645 1.00 84.69 546 GLU A N 1
ATOM 4268 C CA . GLU A 1 546 ? 19.187 -12.278 -33.140 1.00 84.69 546 GLU A CA 1
ATOM 4269 C C . GLU A 1 546 ? 18.721 -12.658 -31.723 1.00 84.69 546 GLU A C 1
ATOM 4271 O O . GLU A 1 546 ? 18.559 -11.794 -30.861 1.00 84.69 546 GLU A O 1
ATOM 4276 N N . ALA A 1 547 ? 18.541 -13.955 -31.450 1.00 82.50 547 ALA A N 1
ATOM 4277 C CA . ALA A 1 547 ? 18.186 -14.453 -30.124 1.00 82.50 547 ALA A CA 1
ATOM 4278 C C . ALA A 1 547 ? 19.301 -14.213 -29.094 1.00 82.50 547 ALA A C 1
ATOM 4280 O O . ALA A 1 547 ? 19.008 -13.816 -27.967 1.00 82.50 547 ALA A O 1
ATOM 4281 N N . ARG A 1 548 ? 20.572 -14.406 -29.473 1.00 76.19 548 ARG A N 1
ATOM 4282 C CA . ARG A 1 548 ? 21.725 -14.162 -28.593 1.00 76.19 548 ARG A CA 1
ATOM 4283 C C . ARG A 1 548 ? 21.941 -12.687 -28.294 1.00 76.19 548 ARG A C 1
ATOM 4285 O O . ARG A 1 548 ? 22.215 -12.351 -27.145 1.00 76.19 548 ARG A O 1
ATOM 4292 N N . ASP A 1 549 ? 21.754 -11.817 -29.277 1.00 79.25 549 ASP A N 1
ATOM 4293 C CA . ASP A 1 549 ? 21.826 -10.371 -29.083 1.00 79.25 549 ASP A CA 1
ATOM 4294 C C . ASP A 1 549 ? 20.658 -9.879 -28.209 1.00 79.25 549 ASP A C 1
ATOM 4296 O O . ASP A 1 549 ? 20.854 -9.048 -27.322 1.00 79.25 549 ASP A O 1
ATOM 4300 N N . ALA A 1 550 ? 19.460 -10.458 -28.363 1.00 79.56 550 ALA A N 1
ATOM 4301 C CA . ALA A 1 550 ? 18.309 -10.177 -27.502 1.00 79.56 550 ALA A CA 1
ATOM 4302 C C . ALA A 1 550 ? 18.450 -10.724 -26.063 1.00 79.56 550 ALA A C 1
ATOM 4304 O O . ALA A 1 550 ? 17.849 -10.165 -25.143 1.00 79.56 550 ALA A O 1
ATOM 4305 N N . GLU A 1 551 ? 19.223 -11.792 -25.839 1.00 75.19 551 GLU A N 1
ATOM 4306 C CA . GLU A 1 551 ? 19.644 -12.231 -24.497 1.00 75.19 551 GLU A CA 1
ATOM 4307 C C . GLU A 1 551 ? 20.696 -11.271 -23.912 1.00 75.19 551 GLU A C 1
ATOM 4309 O O . GLU A 1 551 ? 20.557 -10.813 -22.775 1.00 75.19 551 GLU A O 1
ATOM 4314 N N . ALA A 1 552 ? 21.710 -10.901 -24.702 1.00 72.06 552 ALA A N 1
ATOM 4315 C CA . ALA A 1 552 ? 22.794 -10.012 -24.285 1.00 72.06 552 ALA A CA 1
ATOM 4316 C C . ALA A 1 552 ? 22.311 -8.595 -23.926 1.00 72.06 552 ALA A C 1
ATOM 4318 O O . ALA A 1 552 ? 22.811 -8.005 -22.970 1.00 72.06 552 ALA A O 1
ATOM 4319 N N . GLN A 1 553 ? 21.310 -8.063 -24.636 1.00 74.56 553 GLN A N 1
ATOM 4320 C CA . GLN A 1 553 ? 20.707 -6.757 -24.334 1.00 74.56 553 GLN A CA 1
ATOM 4321 C C . GLN A 1 553 ? 19.907 -6.747 -23.021 1.00 74.56 553 GLN A C 1
ATOM 4323 O O . GLN A 1 553 ? 19.848 -5.710 -22.363 1.00 74.56 553 GLN A O 1
ATOM 4328 N N . LYS A 1 554 ? 19.345 -7.888 -22.595 1.00 75.19 554 LYS A N 1
ATOM 4329 C CA . LYS A 1 554 ? 18.554 -7.996 -21.352 1.00 75.19 554 LYS A CA 1
ATOM 4330 C C . LYS A 1 554 ? 19.405 -8.176 -20.101 1.00 75.19 554 LYS A C 1
ATOM 4332 O O . LYS A 1 554 ? 18.996 -7.744 -19.025 1.00 75.19 554 LYS A O 1
ATOM 4337 N N . ALA A 1 555 ? 20.595 -8.767 -20.219 1.00 71.25 555 ALA A N 1
ATOM 4338 C CA . ALA A 1 555 ? 21.524 -8.920 -19.098 1.00 71.25 555 ALA A CA 1
ATOM 4339 C C . ALA A 1 555 ? 21.744 -7.607 -18.294 1.00 71.25 555 ALA A C 1
ATOM 4341 O O . ALA A 1 555 ? 21.444 -7.610 -17.096 1.00 71.25 555 ALA A O 1
ATOM 4342 N N . PRO A 1 556 ? 22.136 -6.463 -18.900 1.00 73.19 556 PRO A N 1
ATOM 4343 C CA . PRO A 1 556 ? 22.330 -5.205 -18.170 1.00 73.19 556 PRO A CA 1
ATOM 4344 C C . PRO A 1 556 ? 21.031 -4.560 -17.655 1.00 73.19 556 PRO A C 1
ATOM 4346 O O . PRO A 1 556 ? 21.100 -3.631 -16.850 1.00 73.19 556 PRO A O 1
ATOM 4349 N N . GLU A 1 557 ? 19.851 -5.001 -18.098 1.00 74.00 557 GLU A N 1
ATOM 4350 C CA . GLU A 1 557 ? 18.574 -4.604 -17.491 1.00 74.00 557 GLU A CA 1
ATOM 4351 C C . GLU A 1 557 ? 18.325 -5.414 -16.215 1.00 74.00 557 GLU A C 1
ATOM 4353 O O . GLU A 1 557 ? 18.116 -4.826 -15.155 1.00 74.00 557 GLU A O 1
ATOM 4358 N N . THR A 1 558 ? 18.499 -6.739 -16.265 1.00 71.56 558 THR A N 1
ATOM 4359 C CA . THR A 1 558 ? 18.366 -7.602 -15.077 1.00 71.56 558 THR A CA 1
ATOM 4360 C C . THR A 1 558 ? 19.390 -7.279 -13.979 1.00 71.56 558 THR A C 1
ATOM 4362 O O . THR A 1 558 ? 19.068 -7.370 -12.795 1.00 71.56 558 THR A O 1
ATOM 4365 N N . GLU A 1 559 ? 20.599 -6.817 -14.328 1.00 74.88 559 GLU A N 1
ATOM 4366 C CA . GLU A 1 559 ? 21.566 -6.311 -13.341 1.00 74.88 559 GLU A CA 1
ATOM 4367 C C . GLU A 1 559 ? 21.101 -5.007 -12.671 1.00 74.88 559 GLU A C 1
ATOM 4369 O O . GLU A 1 559 ? 21.277 -4.847 -11.459 1.00 74.88 559 GLU A O 1
ATOM 4374 N N . LYS A 1 560 ? 20.459 -4.094 -13.416 1.00 78.19 560 LYS A N 1
ATOM 4375 C CA . LYS A 1 560 ? 19.868 -2.865 -12.855 1.00 78.19 560 LYS A CA 1
ATOM 4376 C C . LYS A 1 560 ? 18.675 -3.180 -11.958 1.00 78.19 560 LYS A C 1
ATOM 4378 O O . LYS A 1 560 ? 18.586 -2.611 -10.873 1.00 78.19 560 LYS A O 1
ATOM 4383 N N . GLU A 1 561 ? 17.800 -4.101 -12.356 1.00 75.50 561 GLU A N 1
ATOM 4384 C CA . GLU A 1 561 ? 16.687 -4.566 -11.519 1.00 75.50 561 GLU A CA 1
ATOM 4385 C C . GLU A 1 561 ? 17.199 -5.215 -10.226 1.00 75.50 561 GLU A C 1
ATOM 4387 O O . GLU A 1 561 ? 16.756 -4.857 -9.136 1.00 75.50 561 GLU A O 1
ATOM 4392 N N . MET A 1 562 ? 18.210 -6.087 -10.312 1.00 75.00 562 MET A N 1
ATOM 4393 C CA . MET A 1 562 ? 18.870 -6.685 -9.144 1.00 75.00 562 MET A CA 1
ATOM 4394 C C . MET A 1 562 ? 19.554 -5.647 -8.242 1.00 75.00 562 MET A C 1
ATOM 4396 O O . MET A 1 562 ? 19.564 -5.814 -7.019 1.00 75.00 562 MET A O 1
ATOM 4400 N N . ALA A 1 563 ? 20.108 -4.571 -8.806 1.00 81.12 563 ALA A N 1
ATOM 4401 C CA . ALA A 1 563 ? 20.638 -3.452 -8.033 1.00 81.12 563 ALA A CA 1
ATOM 4402 C C . ALA A 1 563 ? 19.514 -2.674 -7.323 1.00 81.12 563 ALA A C 1
ATOM 4404 O O . ALA A 1 563 ? 19.604 -2.459 -6.116 1.00 81.12 563 ALA A O 1
ATOM 4405 N N . MET A 1 564 ? 18.428 -2.327 -8.024 1.00 81.12 564 MET A N 1
ATOM 4406 C CA . MET A 1 564 ? 17.272 -1.637 -7.434 1.00 81.12 564 MET A CA 1
ATOM 4407 C C . MET A 1 564 ? 16.586 -2.470 -6.346 1.00 81.12 564 MET A C 1
ATOM 4409 O O . MET A 1 564 ? 16.234 -1.926 -5.303 1.00 81.12 564 MET A O 1
ATOM 4413 N N . LEU A 1 565 ? 16.439 -3.784 -6.539 1.00 80.12 565 LEU A N 1
ATOM 4414 C CA . LEU A 1 565 ? 15.876 -4.697 -5.539 1.00 80.12 565 LEU A CA 1
ATOM 4415 C C . LEU A 1 565 ? 16.759 -4.783 -4.287 1.00 80.12 565 LEU A C 1
ATOM 4417 O O . LEU A 1 565 ? 16.245 -4.705 -3.171 1.00 80.12 565 LEU A O 1
ATOM 4421 N N . LYS A 1 566 ? 18.090 -4.862 -4.438 1.00 82.69 566 LYS A N 1
ATOM 4422 C CA . LYS A 1 566 ? 19.017 -4.760 -3.295 1.00 82.69 566 LYS A CA 1
ATOM 4423 C C . LYS A 1 566 ? 18.835 -3.436 -2.554 1.00 82.69 566 LYS A C 1
ATOM 4425 O O . LYS A 1 566 ? 18.672 -3.444 -1.336 1.00 82.69 566 LYS A O 1
ATOM 4430 N N . ASP A 1 567 ? 18.772 -2.326 -3.281 1.00 82.50 567 ASP A N 1
ATOM 4431 C CA . ASP A 1 567 ? 18.616 -0.988 -2.709 1.00 82.50 567 ASP A CA 1
ATOM 4432 C C . ASP A 1 567 ? 17.266 -0.812 -1.977 1.00 82.50 567 ASP A C 1
ATOM 4434 O O . ASP A 1 567 ? 17.208 -0.242 -0.886 1.00 82.50 567 ASP A O 1
ATOM 4438 N N . GLN A 1 568 ? 16.182 -1.384 -2.516 1.00 82.25 568 GLN A N 1
ATOM 4439 C CA . GLN A 1 568 ? 14.871 -1.456 -1.861 1.00 82.25 568 GLN A CA 1
ATOM 4440 C C . GLN A 1 568 ? 14.902 -2.327 -0.598 1.00 82.25 568 GLN A C 1
ATOM 4442 O O . GLN A 1 568 ? 14.403 -1.898 0.441 1.00 82.25 568 GLN A O 1
ATOM 4447 N N . THR A 1 569 ? 15.517 -3.516 -0.632 1.00 76.44 569 THR A N 1
ATOM 4448 C CA . THR A 1 569 ? 15.624 -4.367 0.571 1.00 76.44 569 THR A CA 1
ATOM 4449 C C . THR A 1 569 ? 16.471 -3.725 1.673 1.00 76.44 569 THR A C 1
ATOM 4451 O O . THR A 1 569 ? 16.120 -3.843 2.846 1.00 76.44 569 THR A O 1
ATOM 4454 N N . ALA A 1 570 ? 17.523 -2.976 1.321 1.00 84.38 570 ALA A N 1
ATOM 4455 C CA . ALA A 1 570 ? 18.317 -2.202 2.275 1.00 84.38 570 ALA A CA 1
ATOM 4456 C C . ALA A 1 570 ? 17.503 -1.063 2.920 1.00 84.38 570 ALA A C 1
ATOM 4458 O O . ALA A 1 570 ? 17.553 -0.883 4.139 1.00 84.38 570 ALA A O 1
ATOM 4459 N N . LYS A 1 571 ? 16.700 -0.337 2.129 1.00 84.62 571 LYS A N 1
ATOM 4460 C CA . LYS A 1 571 ? 15.786 0.708 2.624 1.00 84.62 571 LYS A CA 1
ATOM 4461 C C . LYS A 1 571 ? 14.712 0.129 3.548 1.00 84.62 571 LYS A C 1
ATOM 4463 O O . LYS A 1 571 ? 14.579 0.596 4.675 1.00 84.62 571 LYS A O 1
ATOM 4468 N N . LEU A 1 572 ? 14.043 -0.950 3.138 1.00 80.50 572 LEU A N 1
ATOM 4469 C CA . LEU A 1 572 ? 13.037 -1.645 3.952 1.00 80.50 572 LEU A CA 1
ATOM 4470 C C . LEU A 1 572 ? 13.616 -2.209 5.260 1.00 80.50 572 LEU A C 1
ATOM 4472 O O . LEU A 1 572 ? 12.931 -2.206 6.283 1.00 80.50 572 LEU A O 1
ATOM 4476 N N . ALA A 1 573 ? 14.874 -2.667 5.265 1.00 81.75 573 ALA A N 1
ATOM 4477 C CA . ALA A 1 573 ? 15.561 -3.087 6.486 1.00 81.75 573 ALA A CA 1
ATOM 4478 C C . ALA A 1 573 ? 15.807 -1.904 7.441 1.00 81.75 573 ALA A C 1
ATOM 4480 O O . ALA A 1 573 ? 15.476 -1.995 8.624 1.00 81.75 573 ALA A O 1
ATOM 4481 N N . ALA A 1 574 ? 16.312 -0.775 6.930 1.00 83.31 574 ALA A N 1
ATOM 4482 C CA . ALA A 1 574 ? 16.529 0.439 7.720 1.00 83.31 574 ALA A CA 1
ATOM 4483 C C . ALA A 1 574 ? 15.214 1.032 8.267 1.00 83.31 574 ALA A C 1
ATOM 4485 O O . ALA A 1 574 ? 15.153 1.460 9.423 1.00 83.31 574 ALA A O 1
ATOM 4486 N N . GLU A 1 575 ? 14.139 1.004 7.475 1.00 82.69 575 GLU A N 1
ATOM 4487 C CA . GLU A 1 575 ? 12.797 1.393 7.913 1.00 82.69 575 GLU A CA 1
ATOM 4488 C C . GLU A 1 575 ? 12.280 0.474 9.023 1.00 82.69 575 GLU A C 1
ATOM 4490 O O . GLU A 1 575 ? 11.816 0.984 10.048 1.00 82.69 575 GLU A O 1
ATOM 4495 N N . LYS A 1 576 ? 12.435 -0.853 8.888 1.00 81.38 576 LYS A N 1
ATOM 4496 C CA . LYS A 1 576 ? 12.088 -1.822 9.943 1.00 81.38 576 LYS A CA 1
ATOM 4497 C C . LYS A 1 576 ? 12.835 -1.544 11.242 1.00 81.38 576 LYS A C 1
ATOM 4499 O O . LYS A 1 576 ? 12.202 -1.478 12.292 1.00 81.38 576 LYS A O 1
ATOM 4504 N N . ASP A 1 577 ? 14.143 -1.323 11.177 1.00 83.06 577 ASP A N 1
ATOM 4505 C CA . ASP A 1 577 ? 14.957 -0.967 12.342 1.00 83.06 577 ASP A CA 1
ATOM 4506 C C . ASP A 1 577 ? 14.491 0.343 12.993 1.00 83.06 577 ASP A C 1
ATOM 4508 O O . ASP A 1 577 ? 14.472 0.458 14.221 1.00 83.06 577 ASP A O 1
ATOM 4512 N N . SER A 1 578 ? 14.078 1.332 12.193 1.00 82.56 578 SER A N 1
ATOM 4513 C CA . SER A 1 578 ? 13.511 2.585 12.704 1.00 82.56 578 SER A CA 1
ATOM 4514 C C . SER A 1 578 ? 12.151 2.372 13.387 1.00 82.56 578 SER A C 1
ATOM 4516 O O . SER A 1 578 ? 11.897 2.949 14.445 1.00 82.56 578 SER A O 1
ATOM 4518 N N . ALA A 1 579 ? 11.301 1.503 12.831 1.00 81.62 579 ALA A N 1
ATOM 4519 C CA . ALA A 1 579 ? 9.986 1.175 13.372 1.00 81.62 579 ALA A CA 1
ATOM 4520 C C . ALA A 1 579 ? 10.097 0.355 14.666 1.00 81.62 579 ALA A C 1
ATOM 4522 O O . ALA A 1 579 ? 9.417 0.659 15.642 1.00 81.62 579 ALA A O 1
ATOM 4523 N N . VAL A 1 580 ? 11.013 -0.617 14.725 1.00 82.62 580 VAL A N 1
ATOM 4524 C CA . VAL A 1 580 ? 11.318 -1.388 15.942 1.00 82.62 580 VAL A CA 1
ATOM 4525 C C . VAL A 1 580 ? 11.845 -0.472 17.051 1.00 82.62 580 VAL A C 1
ATOM 4527 O O . VAL A 1 580 ? 11.405 -0.591 18.193 1.00 82.62 580 VAL A O 1
ATOM 4530 N N . LYS A 1 581 ? 12.719 0.495 16.731 1.00 86.12 581 LYS A N 1
ATOM 4531 C CA . LYS A 1 581 ? 13.206 1.494 17.702 1.00 86.12 581 LYS A CA 1
ATOM 4532 C C . LYS A 1 581 ? 12.090 2.419 18.207 1.00 86.12 581 LYS A C 1
ATOM 4534 O O . LYS A 1 581 ? 12.052 2.702 19.403 1.00 86.12 581 LYS A O 1
ATOM 4539 N N . LYS A 1 582 ? 11.156 2.840 17.342 1.00 84.81 582 LYS A N 1
ATOM 4540 C CA . LYS A 1 582 ? 9.959 3.606 17.745 1.00 84.81 582 LYS A CA 1
ATOM 4541 C C . LYS A 1 582 ? 9.044 2.790 18.662 1.00 84.81 582 LYS A C 1
ATOM 4543 O O . LYS A 1 582 ? 8.757 3.241 19.764 1.00 84.81 582 LYS A O 1
ATOM 4548 N N . LEU A 1 583 ? 8.682 1.568 18.268 1.00 79.19 583 LEU A N 1
ATOM 4549 C CA . LEU A 1 583 ? 7.832 0.671 19.062 1.00 79.19 583 LEU A CA 1
ATOM 4550 C C . LEU A 1 583 ? 8.456 0.315 20.421 1.00 79.19 583 LEU A C 1
ATOM 4552 O O . LEU A 1 583 ? 7.738 0.198 21.412 1.00 79.19 583 LEU A O 1
ATOM 4556 N N . ALA A 1 584 ? 9.784 0.177 20.501 1.00 83.50 584 ALA A N 1
ATOM 4557 C CA . ALA A 1 584 ? 10.485 0.005 21.773 1.00 83.50 584 ALA A CA 1
ATOM 4558 C C . ALA A 1 584 ? 10.339 1.247 22.673 1.00 83.50 584 ALA A C 1
ATOM 4560 O O . ALA A 1 584 ? 9.934 1.119 23.827 1.00 83.50 584 ALA A O 1
ATOM 4561 N N . ALA A 1 585 ? 10.582 2.448 22.136 1.00 85.12 585 ALA A N 1
ATOM 4562 C CA . ALA A 1 585 ? 10.434 3.700 22.880 1.00 85.12 585 ALA A CA 1
ATOM 4563 C C . ALA A 1 585 ? 8.981 3.969 23.324 1.00 85.12 585 ALA A C 1
ATOM 4565 O O . ALA A 1 585 ? 8.753 4.425 24.445 1.00 85.12 585 ALA A O 1
ATOM 4566 N N . GLU A 1 586 ? 7.992 3.649 22.486 1.00 82.81 586 GLU A N 1
ATOM 4567 C CA . GLU A 1 586 ? 6.565 3.726 22.825 1.00 82.81 586 GLU A CA 1
ATOM 4568 C C . GLU A 1 586 ? 6.186 2.727 23.924 1.00 82.81 586 GLU A C 1
ATOM 4570 O O . GLU A 1 586 ? 5.460 3.080 24.855 1.00 82.81 586 GLU A O 1
ATOM 4575 N N . LYS A 1 587 ? 6.722 1.500 23.876 1.00 84.19 587 LYS A N 1
ATOM 4576 C CA . LYS A 1 587 ? 6.501 0.480 24.909 1.00 84.19 587 LYS A CA 1
ATOM 4577 C C . LYS A 1 587 ? 7.122 0.877 26.251 1.00 84.19 587 LYS A C 1
ATOM 4579 O O . LYS A 1 587 ? 6.467 0.725 27.281 1.00 84.19 587 LYS A O 1
ATOM 4584 N N . ASP A 1 588 ? 8.326 1.444 26.250 1.00 83.75 588 ASP A N 1
ATOM 4585 C CA . ASP A 1 588 ? 8.973 1.975 27.457 1.00 83.75 588 ASP A CA 1
ATOM 4586 C C . ASP A 1 588 ? 8.222 3.194 28.022 1.00 83.75 588 ASP A C 1
ATOM 4588 O O . ASP A 1 588 ? 8.065 3.327 29.239 1.00 83.75 588 ASP A O 1
ATOM 4592 N N . ALA A 1 589 ? 7.697 4.068 27.157 1.00 84.06 589 ALA A N 1
ATOM 4593 C CA . ALA A 1 589 ? 6.846 5.184 27.567 1.00 84.06 589 ALA A CA 1
ATOM 4594 C C . ALA A 1 589 ? 5.513 4.703 28.171 1.00 84.06 589 ALA A C 1
ATOM 4596 O O . ALA A 1 589 ? 5.081 5.228 29.200 1.00 84.06 589 ALA A O 1
ATOM 4597 N N . ALA A 1 590 ? 4.889 3.676 27.585 1.00 83.06 590 ALA A N 1
ATOM 4598 C CA . ALA A 1 590 ? 3.675 3.052 28.108 1.00 83.06 590 ALA A CA 1
ATOM 4599 C C . ALA A 1 590 ? 3.917 2.372 29.467 1.00 83.06 590 ALA A C 1
ATOM 4601 O O . ALA A 1 590 ? 3.136 2.579 30.395 1.00 83.06 590 ALA A O 1
ATOM 4602 N N . LEU A 1 591 ? 5.025 1.637 29.625 1.00 82.81 591 LEU A N 1
ATOM 4603 C CA . LEU A 1 591 ? 5.426 1.036 30.903 1.00 82.81 591 LEU A CA 1
ATOM 4604 C C . LEU A 1 591 ? 5.598 2.100 31.995 1.00 82.81 591 LEU A C 1
ATOM 4606 O O . LEU A 1 591 ? 5.002 1.974 33.064 1.00 82.81 591 LEU A O 1
ATOM 4610 N N . ARG A 1 592 ? 6.311 3.198 31.707 1.00 85.94 592 ARG A N 1
ATOM 4611 C CA . ARG A 1 592 ? 6.460 4.330 32.643 1.00 85.94 592 ARG A CA 1
ATOM 4612 C C . ARG A 1 592 ? 5.122 4.982 33.004 1.00 85.94 592 ARG A C 1
ATOM 4614 O O . ARG A 1 592 ? 4.947 5.404 34.146 1.00 85.94 592 ARG A O 1
ATOM 4621 N N . LYS A 1 593 ? 4.170 5.045 32.066 1.00 83.69 593 LYS A N 1
ATOM 4622 C CA . LYS A 1 593 ? 2.799 5.517 32.327 1.00 83.69 593 LYS A CA 1
ATOM 4623 C C . LYS A 1 593 ? 2.072 4.605 33.318 1.00 83.69 593 LYS A C 1
ATOM 4625 O O . LYS A 1 593 ? 1.590 5.090 34.336 1.00 83.69 593 LYS A O 1
ATOM 4630 N N . VAL A 1 594 ? 2.089 3.293 33.078 1.00 82.25 594 VAL A N 1
ATOM 4631 C CA . VAL A 1 594 ? 1.474 2.289 33.964 1.00 82.25 594 VAL A CA 1
ATOM 4632 C C . VAL A 1 594 ? 2.128 2.287 35.353 1.00 82.25 594 VAL A C 1
ATOM 4634 O O . VAL A 1 594 ? 1.436 2.148 36.360 1.00 82.25 594 VAL A O 1
ATOM 4637 N N . GLU A 1 595 ? 3.443 2.496 35.455 1.00 82.69 595 GLU A N 1
ATOM 4638 C CA . GLU A 1 595 ? 4.121 2.659 36.748 1.00 82.69 595 GLU A CA 1
ATOM 4639 C C . GLU A 1 595 ? 3.720 3.952 37.473 1.00 82.69 595 GLU A C 1
ATOM 4641 O O . GLU A 1 595 ? 3.502 3.931 38.688 1.00 82.69 595 GLU A O 1
ATOM 4646 N N . ALA A 1 596 ? 3.569 5.068 36.754 1.00 82.81 596 ALA A N 1
ATOM 4647 C CA . ALA A 1 596 ? 3.067 6.318 37.320 1.00 82.81 596 ALA A CA 1
ATOM 4648 C C . ALA A 1 596 ? 1.618 6.168 37.819 1.00 82.81 596 ALA A C 1
ATOM 4650 O O . ALA A 1 596 ? 1.331 6.509 38.967 1.00 82.81 596 ALA A O 1
ATOM 4651 N N . GLU A 1 597 ? 0.733 5.578 37.015 1.00 83.44 597 GLU A N 1
ATOM 4652 C CA . GLU A 1 597 ? -0.664 5.283 37.362 1.00 83.44 597 GLU A CA 1
ATOM 4653 C C . GLU A 1 597 ? -0.760 4.342 38.574 1.00 83.44 597 GLU A C 1
ATOM 4655 O O . GLU A 1 597 ? -1.495 4.618 39.522 1.00 83.44 597 GLU A O 1
ATOM 4660 N N . LYS A 1 598 ? 0.066 3.289 38.630 1.00 85.06 598 LYS A N 1
ATOM 4661 C CA . LYS A 1 598 ? 0.180 2.376 39.782 1.00 85.06 598 LYS A CA 1
ATOM 4662 C C . LYS A 1 598 ? 0.655 3.086 41.054 1.00 85.06 598 LYS A C 1
ATOM 4664 O O . LYS A 1 598 ? 0.218 2.742 42.153 1.00 85.06 598 LYS A O 1
ATOM 4669 N N . ASN A 1 599 ? 1.527 4.086 40.931 1.00 83.50 599 ASN A N 1
ATOM 4670 C CA . ASN A 1 599 ? 1.974 4.905 42.059 1.00 83.50 599 ASN A CA 1
ATOM 4671 C C . ASN A 1 599 ? 0.927 5.952 42.486 1.00 83.50 599 ASN A C 1
ATOM 4673 O O . ASN A 1 599 ? 0.810 6.223 43.681 1.00 83.50 599 ASN A O 1
ATOM 4677 N N . VAL A 1 600 ? 0.119 6.484 41.562 1.00 84.75 600 VAL A N 1
ATOM 4678 C CA . VAL A 1 600 ? -1.059 7.312 41.885 1.00 84.75 600 VAL A CA 1
ATOM 4679 C C . VAL A 1 600 ? -2.126 6.476 42.597 1.00 84.75 600 VAL A C 1
ATOM 4681 O O . VAL A 1 600 ? -2.599 6.881 43.654 1.00 84.75 600 VAL A O 1
ATOM 4684 N N . ALA A 1 601 ? -2.431 5.270 42.110 1.00 81.88 601 ALA A N 1
ATOM 4685 C CA . ALA A 1 601 ? -3.373 4.352 42.754 1.00 81.88 601 ALA A CA 1
ATOM 4686 C C . ALA A 1 601 ? -2.949 3.985 44.190 1.00 81.88 601 ALA A C 1
ATOM 4688 O O . ALA A 1 601 ? -3.782 3.969 45.093 1.00 81.88 601 ALA A O 1
ATOM 4689 N N . LYS A 1 602 ? -1.646 3.770 44.436 1.00 86.00 602 LYS A N 1
ATOM 4690 C CA . LYS A 1 602 ? -1.101 3.586 45.796 1.00 86.00 602 LYS A CA 1
ATOM 4691 C C . LYS A 1 602 ? -1.307 4.808 46.699 1.00 86.00 602 LYS A C 1
ATOM 4693 O O . LYS A 1 602 ? -1.619 4.629 47.874 1.00 86.00 602 LYS A O 1
ATOM 4698 N N . LYS A 1 603 ? -1.132 6.030 46.179 1.00 85.56 603 LYS A N 1
ATOM 4699 C CA . LYS A 1 603 ? -1.383 7.266 46.942 1.00 85.56 603 LYS A CA 1
ATOM 4700 C C . LYS A 1 603 ? -2.865 7.418 47.278 1.00 85.56 603 LYS A C 1
ATOM 4702 O O . LYS A 1 603 ? -3.187 7.591 48.445 1.00 85.56 603 LYS A O 1
ATOM 4707 N N . LEU A 1 604 ? -3.749 7.239 46.296 1.00 81.38 604 LEU A N 1
ATOM 4708 C CA . LEU A 1 604 ? -5.202 7.294 46.488 1.00 81.38 604 LEU A CA 1
ATOM 4709 C C . LEU A 1 604 ? -5.704 6.230 47.480 1.00 81.38 604 LEU A C 1
ATOM 4711 O O . LEU A 1 604 ? -6.607 6.508 48.264 1.00 81.38 604 LEU A O 1
ATOM 4715 N N . ALA A 1 605 ? -5.103 5.035 47.501 1.00 84.75 605 ALA A N 1
ATOM 4716 C CA . ALA A 1 605 ? -5.390 4.025 48.520 1.00 84.75 605 ALA A CA 1
ATOM 4717 C C . ALA A 1 605 ? -4.980 4.498 49.928 1.00 84.75 605 ALA A C 1
ATOM 4719 O O . ALA A 1 605 ? -5.799 4.471 50.841 1.00 84.75 605 ALA A O 1
ATOM 4720 N N . ALA A 1 606 ? -3.759 5.016 50.095 1.00 86.31 606 ALA A N 1
ATOM 4721 C CA . ALA A 1 606 ? -3.295 5.548 51.380 1.00 86.31 606 ALA A CA 1
ATOM 4722 C C . ALA A 1 606 ? -4.103 6.777 51.853 1.00 86.31 606 ALA A C 1
ATOM 4724 O O . ALA A 1 606 ? -4.362 6.929 53.046 1.00 86.31 606 ALA A O 1
ATOM 4725 N N . GLU A 1 607 ? -4.538 7.637 50.929 1.00 84.88 607 GLU A N 1
ATOM 4726 C CA . GLU A 1 607 ? -5.425 8.773 51.206 1.00 84.88 607 GLU A CA 1
ATOM 4727 C C . GLU A 1 607 ? -6.833 8.312 51.601 1.00 84.88 607 GLU A C 1
ATOM 4729 O O . GLU A 1 607 ? -7.398 8.852 52.553 1.00 84.88 607 GLU A O 1
ATOM 4734 N N . LYS A 1 608 ? -7.375 7.271 50.952 1.00 85.12 608 LYS A N 1
ATOM 4735 C CA . LYS A 1 608 ? -8.639 6.631 51.345 1.00 85.12 608 LYS A CA 1
ATOM 4736 C C . LYS A 1 608 ? -8.548 6.023 52.745 1.00 85.12 608 LYS A C 1
ATOM 4738 O O . LYS A 1 608 ? -9.435 6.263 53.558 1.00 85.12 608 LYS A O 1
ATOM 4743 N N . ASP A 1 609 ? -7.479 5.295 53.059 1.00 86.25 609 ASP A N 1
ATOM 4744 C CA . ASP A 1 609 ? -7.281 4.694 54.384 1.00 86.25 609 ASP A CA 1
ATOM 4745 C C . ASP A 1 609 ? -7.105 5.768 55.474 1.00 86.25 609 ASP A C 1
ATOM 4747 O O . ASP A 1 609 ? -7.611 5.628 56.590 1.00 86.25 609 ASP A O 1
ATOM 4751 N N . ALA A 1 610 ? -6.443 6.885 55.151 1.00 87.56 610 ALA A N 1
ATOM 4752 C CA . ALA A 1 610 ? -6.348 8.046 56.034 1.00 87.56 610 ALA A CA 1
ATOM 4753 C C . ALA A 1 610 ? -7.694 8.779 56.202 1.00 87.56 610 ALA A C 1
ATOM 4755 O O . ALA A 1 610 ? -7.982 9.279 57.290 1.00 87.56 610 ALA A O 1
ATOM 4756 N N . ALA A 1 611 ? -8.529 8.837 55.161 1.00 81.56 611 ALA A N 1
ATOM 4757 C CA . ALA A 1 611 ? -9.877 9.396 55.230 1.00 81.56 611 ALA A CA 1
ATOM 4758 C C . ALA A 1 611 ? -10.821 8.511 56.061 1.00 81.56 611 ALA A C 1
ATOM 4760 O O . ALA A 1 611 ? -11.544 9.035 56.901 1.00 81.56 611 ALA A O 1
ATOM 4761 N N . LEU A 1 612 ? -10.760 7.184 55.903 1.00 83.94 612 LEU A N 1
ATOM 4762 C CA . LEU A 1 612 ? -11.528 6.227 56.708 1.00 83.94 612 LEU A CA 1
ATOM 4763 C C . LEU A 1 612 ? -11.163 6.308 58.196 1.00 83.94 612 LEU A C 1
ATOM 4765 O O . LEU A 1 612 ? -12.055 6.326 59.038 1.00 83.94 612 LEU A O 1
ATOM 4769 N N . LYS A 1 613 ? -9.872 6.447 58.533 1.00 88.19 613 LYS A N 1
ATOM 4770 C CA . LYS A 1 613 ? -9.444 6.697 59.922 1.00 88.19 613 LYS A CA 1
ATOM 4771 C C . LYS A 1 613 ? -10.002 8.007 60.479 1.00 88.19 613 LYS A C 1
ATOM 4773 O O . LYS A 1 613 ? -10.520 8.011 61.587 1.00 88.19 613 LYS A O 1
ATOM 4778 N N . LYS A 1 614 ? -9.964 9.093 59.698 1.00 86.12 614 LYS A N 1
ATOM 4779 C CA . LYS A 1 614 ? -10.574 10.376 60.090 1.00 86.12 614 LYS A CA 1
ATOM 4780 C C . LYS A 1 614 ? -12.094 10.289 60.249 1.00 86.12 614 LYS A C 1
ATOM 4782 O O . LYS A 1 614 ? -12.632 11.015 61.075 1.00 86.12 614 LYS A O 1
ATOM 4787 N N . LEU A 1 615 ? -12.772 9.439 59.473 1.00 81.69 615 LEU A N 1
ATOM 4788 C CA . LEU A 1 615 ? -14.209 9.202 59.613 1.00 81.69 615 LEU A CA 1
ATOM 4789 C C . LEU A 1 615 ? -14.503 8.526 60.958 1.00 81.69 615 LEU A C 1
ATOM 4791 O O . LEU A 1 615 ? -15.259 9.077 61.748 1.00 81.69 615 LEU A O 1
ATOM 4795 N N . ALA A 1 616 ? -13.799 7.433 61.269 1.00 86.19 616 ALA A N 1
ATOM 4796 C CA . ALA A 1 616 ? -13.919 6.731 62.548 1.00 86.19 616 ALA A CA 1
ATOM 4797 C C . ALA A 1 616 ? -13.543 7.617 63.756 1.00 86.19 616 ALA A C 1
ATOM 4799 O O . ALA A 1 616 ? -14.212 7.577 64.786 1.00 86.19 616 ALA A O 1
ATOM 4800 N N . ASP A 1 617 ? -12.520 8.473 63.629 1.00 85.38 617 ASP A N 1
ATOM 4801 C CA . ASP A 1 617 ? -12.161 9.478 64.645 1.00 85.38 617 ASP A CA 1
ATOM 4802 C C . ASP A 1 617 ? -13.252 10.550 64.850 1.00 85.38 617 ASP A C 1
ATOM 4804 O O . ASP A 1 617 ? -13.279 11.194 65.900 1.00 85.38 617 ASP A O 1
ATOM 4808 N N . VAL A 1 618 ? -14.119 10.788 63.857 1.00 82.69 618 VAL A N 1
ATOM 4809 C CA . VAL A 1 618 ? -15.259 11.718 63.940 1.00 82.69 618 VAL A CA 1
ATOM 4810 C C . VAL A 1 618 ? -16.505 11.014 64.473 1.00 82.69 618 VAL A C 1
ATOM 4812 O O . VAL A 1 618 ? -17.162 11.572 65.345 1.00 82.69 618 VAL A O 1
ATOM 4815 N N . GLU A 1 619 ? -16.789 9.787 64.041 1.00 83.38 619 GLU A N 1
ATOM 4816 C CA . GLU A 1 619 ? -17.859 8.937 64.585 1.00 83.38 619 GLU A CA 1
ATOM 4817 C C . GLU A 1 619 ? -17.660 8.744 66.101 1.00 83.38 619 GLU A C 1
ATOM 4819 O O . GLU A 1 619 ? -18.507 9.150 66.891 1.00 83.38 619 GLU A O 1
ATOM 4824 N N . LEU A 1 620 ? -16.455 8.347 66.530 1.00 85.44 620 LEU A N 1
ATOM 4825 C CA . LEU A 1 620 ? -16.077 8.209 67.946 1.00 85.44 620 LEU A CA 1
ATOM 4826 C C . LEU A 1 620 ? -16.070 9.541 68.738 1.00 85.44 620 LEU A C 1
ATOM 4828 O O . LEU A 1 620 ? -15.930 9.537 69.965 1.00 85.44 620 LEU A O 1
ATOM 4832 N N . ARG A 1 621 ? -16.170 10.698 68.070 1.00 82.38 621 ARG A N 1
ATOM 4833 C CA . ARG A 1 621 ? -16.391 12.007 68.716 1.00 82.38 621 ARG A CA 1
ATOM 4834 C C . ARG A 1 621 ? -17.867 12.377 68.780 1.00 82.38 621 ARG A C 1
ATOM 4836 O O . ARG A 1 621 ? -18.252 13.033 69.740 1.00 82.38 621 ARG A O 1
ATOM 4843 N N . LEU A 1 622 ? -18.664 11.973 67.792 1.00 78.31 622 LEU A N 1
ATOM 4844 C CA . LEU A 1 622 ? -20.113 12.156 67.787 1.00 78.31 622 LEU A CA 1
ATOM 4845 C C . LEU A 1 622 ? -20.775 11.272 68.847 1.00 78.31 622 LEU A C 1
ATOM 4847 O O . LEU A 1 622 ? -21.587 11.789 69.604 1.00 78.31 622 LEU A O 1
ATOM 4851 N N . ASP A 1 623 ? -20.350 10.013 68.987 1.00 79.88 623 ASP A N 1
ATOM 4852 C CA . ASP A 1 623 ? -20.821 9.118 70.054 1.00 79.88 623 ASP A CA 1
ATOM 4853 C C . ASP A 1 623 ? -20.567 9.739 71.439 1.00 79.88 623 ASP A C 1
ATOM 4855 O O . ASP A 1 623 ? -21.485 9.921 72.232 1.00 79.88 623 ASP A O 1
ATOM 4859 N N . LYS A 1 624 ? -19.334 10.203 71.689 1.00 82.50 624 LYS A N 1
ATOM 4860 C CA . LYS A 1 624 ? -18.957 10.864 72.954 1.00 82.50 624 LYS A CA 1
ATOM 4861 C C . LYS A 1 624 ? -19.655 12.203 73.190 1.00 82.50 624 LYS A C 1
ATOM 4863 O O . LYS A 1 624 ? -19.789 12.613 74.339 1.00 82.50 624 LYS A O 1
ATOM 4868 N N . ALA A 1 625 ? -20.055 12.903 72.130 1.00 74.75 625 ALA A N 1
ATOM 4869 C CA . ALA A 1 625 ? -20.866 14.110 72.247 1.00 74.75 625 ALA A CA 1
ATOM 4870 C C . ALA A 1 625 ? -22.320 13.759 72.595 1.00 74.75 625 ALA A C 1
ATOM 4872 O O . ALA A 1 625 ? -22.899 14.410 73.454 1.00 74.75 625 ALA A O 1
ATOM 4873 N N . ALA A 1 626 ? -22.877 12.698 72.003 1.00 73.88 626 ALA A N 1
ATOM 4874 C CA . ALA A 1 626 ? -24.211 12.200 72.326 1.00 73.88 626 ALA A CA 1
ATOM 4875 C C . ALA A 1 626 ? -24.300 11.652 73.764 1.00 73.88 626 ALA A C 1
ATOM 4877 O O . ALA A 1 626 ? -25.278 11.937 74.452 1.00 73.88 626 ALA A O 1
ATOM 4878 N N . ASP A 1 627 ? -23.269 10.945 74.241 1.00 78.19 627 ASP A N 1
ATOM 4879 C CA . ASP A 1 627 ? -23.149 10.519 75.644 1.00 78.19 627 ASP A CA 1
ATOM 4880 C C . ASP A 1 627 ? -23.142 11.734 76.593 1.00 78.19 627 ASP A C 1
ATOM 4882 O O . ASP A 1 627 ? -23.904 11.779 77.560 1.00 78.19 627 ASP A O 1
ATOM 4886 N N . ALA A 1 628 ? -22.329 12.754 76.291 1.00 76.69 628 ALA A N 1
ATOM 4887 C CA . ALA A 1 628 ? -22.241 13.973 77.097 1.00 76.69 628 ALA A CA 1
ATOM 4888 C C . ALA A 1 628 ? -23.536 14.807 77.062 1.00 76.69 628 ALA A C 1
ATOM 4890 O O . ALA A 1 628 ? -23.950 15.346 78.087 1.00 76.69 628 ALA A O 1
ATOM 4891 N N . ASP A 1 629 ? -24.213 14.898 75.915 1.00 73.75 629 ASP A N 1
ATOM 4892 C CA . ASP A 1 629 ? -25.514 15.565 75.806 1.00 73.75 629 ASP A CA 1
ATOM 4893 C C . ASP A 1 629 ? -26.612 14.793 76.555 1.00 73.75 629 ASP A C 1
ATOM 4895 O O . ASP A 1 629 ? -27.470 15.415 77.182 1.00 73.75 629 ASP A O 1
ATOM 4899 N N . ALA A 1 630 ? -26.569 13.456 76.579 1.00 74.62 630 ALA A N 1
ATOM 4900 C CA . ALA A 1 630 ? -27.471 12.646 77.398 1.00 74.62 630 ALA A CA 1
ATOM 4901 C C . ALA A 1 630 ? -27.241 12.861 78.908 1.00 74.62 630 ALA A C 1
ATOM 4903 O O . ALA A 1 630 ? -28.211 12.979 79.662 1.00 74.62 630 ALA A O 1
ATOM 4904 N N . GLU A 1 631 ? -25.982 12.974 79.344 1.00 75.00 631 GLU A N 1
ATOM 4905 C CA . GLU A 1 631 ? -25.611 13.300 80.729 1.00 75.00 631 GLU A CA 1
ATOM 4906 C C . GLU A 1 631 ? -26.078 14.721 81.112 1.00 75.00 631 GLU A C 1
ATOM 4908 O O . GLU A 1 631 ? -26.786 14.894 82.107 1.00 75.00 631 GLU A O 1
ATOM 4913 N N . ASN A 1 632 ? -25.831 15.720 80.252 1.00 75.50 632 ASN A N 1
ATOM 4914 C CA . ASN A 1 632 ? -26.340 17.090 80.413 1.00 75.50 632 ASN A CA 1
ATOM 4915 C C . ASN A 1 632 ? -27.878 17.140 80.511 1.00 75.50 632 ASN A C 1
ATOM 4917 O O . ASN A 1 632 ? -28.429 17.856 81.349 1.00 75.50 632 ASN A O 1
ATOM 4921 N N . ILE A 1 633 ? -28.598 16.390 79.665 1.00 73.06 633 ILE A N 1
ATOM 4922 C CA . ILE A 1 633 ? -30.069 16.325 79.689 1.00 73.06 633 ILE A CA 1
ATOM 4923 C C . ILE A 1 633 ? -30.569 15.716 81.007 1.00 73.06 633 ILE A C 1
ATOM 4925 O O . ILE A 1 633 ? -31.542 16.221 81.574 1.00 73.06 633 ILE A O 1
ATOM 4929 N N . ALA A 1 634 ? -29.907 14.676 81.522 1.00 73.38 634 ALA A N 1
ATOM 4930 C CA . ALA A 1 634 ? -30.256 14.070 82.805 1.00 73.38 634 ALA A CA 1
ATOM 4931 C C . ALA A 1 634 ? -30.090 15.059 83.975 1.00 73.38 634 ALA A C 1
ATOM 4933 O O . ALA A 1 634 ? -30.991 15.163 84.816 1.00 73.38 634 ALA A O 1
ATOM 4934 N N . ASP A 1 635 ? -29.004 15.838 83.989 1.00 74.19 635 ASP A N 1
ATOM 4935 C CA . ASP A 1 635 ? -28.763 16.882 84.992 1.00 74.19 635 ASP A CA 1
ATOM 4936 C C . ASP A 1 635 ? -29.770 18.040 84.893 1.00 74.19 635 ASP A C 1
ATOM 4938 O O . ASP A 1 635 ? -30.323 18.470 85.913 1.00 74.19 635 ASP A O 1
ATOM 4942 N N . PHE A 1 636 ? -30.103 18.505 83.682 1.00 71.50 636 PHE A N 1
ATOM 4943 C CA . PHE A 1 636 ? -31.148 19.520 83.492 1.00 71.50 636 PHE A CA 1
ATOM 4944 C C . PHE A 1 636 ? -32.517 19.048 83.994 1.00 71.50 636 PHE A C 1
ATOM 4946 O O . PHE A 1 636 ? -33.250 19.818 84.621 1.00 71.50 636 PHE A O 1
ATOM 4953 N N . ASP A 1 637 ? -32.872 17.785 83.764 1.00 73.69 637 ASP A N 1
ATOM 4954 C CA . ASP A 1 637 ? -34.147 17.232 84.215 1.00 73.69 637 ASP A CA 1
ATOM 4955 C C . ASP A 1 637 ? -34.151 16.953 85.737 1.00 73.69 637 ASP A C 1
ATOM 4957 O O . ASP A 1 637 ? -35.202 17.024 86.383 1.00 73.69 637 ASP A O 1
ATOM 4961 N N . ALA A 1 638 ? -32.981 16.717 86.346 1.00 76.56 638 ALA A N 1
ATOM 4962 C CA . ALA A 1 638 ? -32.799 16.671 87.797 1.00 76.56 638 ALA A CA 1
ATOM 4963 C C . ALA A 1 638 ? -32.948 18.061 88.446 1.00 76.56 638 ALA A C 1
ATOM 4965 O O . ALA A 1 638 ? -33.707 18.204 89.409 1.00 76.56 638 ALA A O 1
ATOM 4966 N N . GLU A 1 639 ? -32.306 19.101 87.903 1.00 75.19 639 GLU A N 1
ATOM 4967 C CA . GLU A 1 639 ? -32.507 20.503 88.311 1.00 75.19 639 GLU A CA 1
ATOM 4968 C C . GLU A 1 639 ? -33.979 20.919 88.197 1.00 75.19 639 GLU A C 1
ATOM 4970 O O . GLU A 1 639 ? -34.565 21.457 89.139 1.00 75.19 639 GLU A O 1
ATOM 4975 N N . ARG A 1 640 ? -34.628 20.588 87.077 1.00 75.19 640 ARG A N 1
ATOM 4976 C CA . ARG A 1 640 ? -36.044 20.892 86.832 1.00 75.19 640 ARG A CA 1
ATOM 4977 C C . ARG A 1 640 ? -36.974 20.244 87.863 1.00 75.19 640 ARG A C 1
ATOM 4979 O O . ARG A 1 640 ? -37.929 20.885 88.308 1.00 75.19 640 ARG A O 1
ATOM 4986 N N . LYS A 1 641 ? -36.679 19.011 88.296 1.00 77.50 641 LYS A N 1
ATOM 4987 C CA . LYS A 1 641 ? -37.402 18.317 89.381 1.00 77.50 641 LYS A CA 1
ATOM 4988 C C . LYS A 1 641 ? -37.181 18.989 90.743 1.00 77.50 641 LYS A C 1
ATOM 4990 O O . LYS A 1 641 ? -38.155 19.165 91.479 1.00 77.50 641 LYS A O 1
ATOM 4995 N N . LYS A 1 642 ? -35.957 19.441 91.061 1.00 78.19 642 LYS A N 1
ATOM 4996 C CA . LYS A 1 642 ? -35.676 20.236 92.279 1.00 78.19 642 LYS A CA 1
ATOM 4997 C C . LYS A 1 642 ? -36.464 21.552 92.279 1.00 78.19 642 LYS A C 1
ATOM 4999 O O . LYS A 1 642 ? -37.116 21.867 93.274 1.00 78.19 642 LYS A O 1
ATOM 5004 N N . LEU A 1 643 ? -36.459 22.290 91.163 1.00 73.50 643 LEU A N 1
ATOM 5005 C CA . LEU A 1 643 ? -37.181 23.562 91.026 1.00 73.50 643 LEU A CA 1
ATOM 5006 C C . LEU A 1 643 ? -38.698 23.395 91.195 1.00 73.50 643 LEU A C 1
ATOM 5008 O O . LEU A 1 643 ? -39.330 24.195 91.886 1.00 73.50 643 LEU A O 1
ATOM 5012 N N . ALA A 1 644 ? -39.283 22.347 90.605 1.00 73.94 644 ALA A N 1
ATOM 5013 C CA . ALA A 1 644 ? -40.703 22.037 90.765 1.00 73.94 644 ALA A CA 1
ATOM 5014 C C . ALA A 1 644 ? -41.061 21.765 92.239 1.00 73.94 644 ALA A C 1
ATOM 5016 O O . ALA A 1 644 ? -41.984 22.383 92.774 1.00 73.94 644 ALA A O 1
ATOM 5017 N N . ALA A 1 645 ? -40.281 20.918 92.921 1.00 76.38 645 ALA A N 1
ATOM 5018 C CA . ALA A 1 645 ? -40.482 20.609 94.336 1.00 76.38 645 ALA A CA 1
ATOM 5019 C C . ALA A 1 645 ? -40.342 21.849 95.243 1.00 76.38 645 ALA A C 1
ATOM 5021 O O . ALA A 1 645 ? -41.149 22.037 96.155 1.00 76.38 645 ALA A O 1
ATOM 5022 N N . ALA A 1 646 ? -39.371 22.728 94.970 1.00 76.12 646 ALA A N 1
ATOM 5023 C CA . ALA A 1 646 ? -39.202 23.992 95.690 1.00 76.12 646 ALA A CA 1
ATOM 5024 C C . ALA A 1 646 ? -40.382 24.958 95.464 1.00 76.12 646 ALA A C 1
ATOM 5026 O O . ALA A 1 646 ? -40.876 25.574 96.410 1.00 76.12 646 ALA A O 1
ATOM 5027 N N . CYS A 1 647 ? -40.885 25.051 94.229 1.00 74.31 647 CYS A N 1
ATOM 5028 C CA . CYS A 1 647 ? -42.042 25.881 93.893 1.00 74.31 647 CYS A CA 1
ATOM 5029 C C . CYS A 1 647 ? -43.318 25.403 94.610 1.00 74.31 647 CYS A C 1
ATOM 5031 O O . CYS A 1 647 ? -44.062 26.215 95.161 1.00 74.31 647 CYS A O 1
ATOM 5033 N N . ASP A 1 648 ? -43.556 24.090 94.669 1.00 75.81 648 ASP A N 1
ATOM 5034 C CA . ASP A 1 648 ? -44.713 23.525 95.375 1.00 75.81 648 ASP A CA 1
ATOM 5035 C C . ASP A 1 648 ? -44.577 23.587 96.906 1.00 75.81 648 ASP A C 1
ATOM 5037 O O . ASP A 1 648 ? -45.589 23.693 97.607 1.00 75.81 648 ASP A O 1
ATOM 5041 N N . ALA A 1 649 ? -43.351 23.595 97.441 1.00 79.06 649 ALA A N 1
ATOM 5042 C CA . ALA A 1 649 ? -43.099 23.881 98.852 1.00 79.06 649 ALA A CA 1
ATOM 5043 C C . ALA A 1 649 ? -43.466 25.334 99.213 1.00 79.06 649 ALA A C 1
ATOM 5045 O O . ALA A 1 649 ? -44.194 25.550 100.185 1.00 79.06 649 ALA A O 1
ATOM 5046 N N . GLU A 1 650 ? -43.059 26.323 98.405 1.00 79.69 650 GLU A N 1
ATOM 5047 C CA . GLU A 1 650 ? -43.462 27.725 98.606 1.00 79.69 650 GLU A CA 1
ATOM 5048 C C . GLU A 1 650 ? -44.976 27.925 98.460 1.00 79.69 650 GLU A C 1
ATOM 5050 O O . GLU A 1 650 ? -45.580 28.574 99.313 1.00 79.69 650 GLU A O 1
ATOM 5055 N N . LYS A 1 651 ? -45.631 27.312 97.460 1.00 77.00 651 LYS A N 1
ATOM 5056 C CA . LYS A 1 651 ? -47.104 27.364 97.332 1.00 77.00 651 LYS A CA 1
ATOM 5057 C C . LYS A 1 651 ? -47.803 26.860 98.597 1.00 77.00 651 LYS A C 1
ATOM 5059 O O . LYS A 1 651 ? -48.738 27.503 99.070 1.00 77.00 651 LYS A O 1
ATOM 5064 N N . LYS A 1 652 ? -47.341 25.743 99.175 1.00 79.56 652 LYS A N 1
ATOM 5065 C CA . LYS A 1 652 ? -47.878 25.198 100.437 1.00 79.56 652 LYS A CA 1
ATOM 5066 C C . LYS A 1 652 ? -47.608 26.121 101.629 1.00 79.56 652 LYS A C 1
ATOM 5068 O O . LYS A 1 652 ? -48.492 26.297 102.466 1.00 79.56 652 LYS A O 1
ATOM 5073 N N . ARG A 1 653 ? -46.426 26.746 101.696 1.00 83.81 653 ARG A N 1
ATOM 5074 C CA . ARG A 1 653 ? -46.070 27.718 102.744 1.00 83.81 653 ARG A CA 1
ATOM 5075 C C . ARG A 1 653 ? -46.953 28.971 102.675 1.00 83.81 653 ARG A C 1
ATOM 5077 O O . ARG A 1 653 ? -47.495 29.388 103.696 1.00 83.81 653 ARG A O 1
ATOM 5084 N N . LEU A 1 654 ? -47.147 29.519 101.475 1.00 77.00 654 LEU A N 1
ATOM 5085 C CA . LEU A 1 654 ? -48.017 30.665 101.204 1.00 77.00 654 LEU A CA 1
ATOM 5086 C C . LEU A 1 654 ? -49.488 30.354 101.502 1.00 77.00 654 LEU A C 1
ATOM 5088 O O . LEU A 1 654 ? -50.128 31.138 102.198 1.00 77.00 654 LEU A O 1
ATOM 5092 N N . ALA A 1 655 ? -50.012 29.206 101.058 1.00 75.12 655 ALA A N 1
ATOM 5093 C CA . ALA A 1 655 ? -51.374 28.775 101.384 1.00 75.12 655 ALA A CA 1
ATOM 5094 C C . ALA A 1 655 ? -51.595 28.734 102.908 1.00 75.12 655 ALA A C 1
ATOM 5096 O O . ALA A 1 655 ? -52.462 29.438 103.422 1.00 75.12 655 ALA A O 1
ATOM 5097 N N . GLY A 1 656 ? -50.712 28.053 103.648 1.00 82.06 656 GLY A N 1
ATOM 5098 C CA . GLY A 1 656 ? -50.783 27.988 105.111 1.00 82.06 656 GLY A CA 1
ATOM 5099 C C . GLY A 1 656 ? -50.588 29.333 105.830 1.00 82.06 656 GLY A C 1
ATOM 5100 O O . GLY A 1 656 ? -51.024 29.484 106.971 1.00 82.06 656 GLY A O 1
ATOM 5101 N N . GLU A 1 657 ? -49.961 30.332 105.200 1.00 79.81 657 GLU A N 1
ATOM 5102 C CA . GLU A 1 657 ? -49.974 31.717 105.685 1.00 79.81 657 GLU A CA 1
ATOM 5103 C C . GLU A 1 657 ? -51.308 32.426 105.421 1.00 79.81 657 GLU A C 1
ATOM 5105 O O . GLU A 1 657 ? -51.768 33.190 106.272 1.00 79.81 657 GLU A O 1
ATOM 5110 N N . HIS A 1 658 ? -51.916 32.217 104.252 1.00 79.19 658 HIS A N 1
ATOM 5111 C CA . HIS A 1 658 ? -53.213 32.797 103.906 1.00 79.19 658 HIS A CA 1
ATOM 5112 C C . HIS A 1 658 ? -54.334 32.215 104.773 1.00 79.19 658 HIS A C 1
ATOM 5114 O O . HIS A 1 658 ? -55.107 32.993 105.327 1.00 79.19 658 HIS A O 1
ATOM 5120 N N . ASP A 1 659 ? -54.351 30.904 105.012 1.00 81.06 659 ASP A N 1
ATOM 5121 C CA . ASP A 1 659 ? -55.322 30.247 105.897 1.00 81.06 659 ASP A CA 1
ATOM 5122 C C . ASP A 1 659 ? -55.232 30.786 107.335 1.00 81.06 659 ASP A C 1
ATOM 5124 O O . ASP A 1 659 ? -56.242 31.146 107.942 1.00 81.06 659 ASP A O 1
ATOM 5128 N N . LYS A 1 660 ? -54.010 30.962 107.863 1.00 84.81 660 LYS A N 1
ATOM 5129 C CA . LYS A 1 660 ? -53.783 31.598 109.176 1.00 84.81 660 LYS A CA 1
ATOM 5130 C C . LYS A 1 660 ? -54.259 33.052 109.213 1.00 84.81 660 LYS A C 1
ATOM 5132 O O . LYS A 1 660 ? -54.808 33.483 110.226 1.00 84.81 660 LYS A O 1
ATOM 5137 N N . LYS A 1 661 ? -54.073 33.815 108.128 1.00 82.69 661 LYS A N 1
ATOM 5138 C CA . LYS A 1 661 ? -54.578 35.197 108.008 1.00 82.69 661 LYS A CA 1
ATOM 5139 C C . LYS A 1 661 ? -56.110 35.229 107.938 1.00 82.69 661 LYS A C 1
ATOM 5141 O O . LYS A 1 661 ? -56.700 36.121 108.537 1.00 82.69 661 LYS A O 1
ATOM 5146 N N . ILE A 1 662 ? -56.749 34.261 107.276 1.00 80.50 662 ILE A N 1
ATOM 5147 C CA . ILE A 1 662 ? -58.213 34.117 107.214 1.00 80.50 662 ILE A CA 1
ATOM 5148 C C . ILE A 1 662 ? -58.778 33.788 108.602 1.00 80.50 662 ILE A C 1
ATOM 5150 O O . ILE A 1 662 ? -59.639 34.523 109.083 1.00 80.50 662 ILE A O 1
ATOM 5154 N N . ALA A 1 663 ? -58.237 32.779 109.291 1.00 82.69 663 ALA A N 1
ATOM 5155 C CA . ALA A 1 663 ? -58.664 32.409 110.644 1.00 82.69 663 ALA A CA 1
ATOM 5156 C C . ALA A 1 663 ? -58.514 33.578 111.640 1.00 82.69 663 ALA A C 1
ATOM 5158 O O . ALA A 1 663 ? -59.463 33.941 112.333 1.00 82.69 663 ALA A O 1
ATOM 5159 N N . ALA A 1 664 ? -57.359 34.256 111.638 1.00 81.50 664 ALA A N 1
ATOM 5160 C CA . ALA A 1 664 ? -57.105 35.418 112.494 1.00 81.50 664 ALA A CA 1
ATOM 5161 C C . ALA A 1 664 ? -57.905 36.682 112.104 1.00 81.50 664 ALA A C 1
ATOM 5163 O O . ALA A 1 664 ? -57.894 37.669 112.847 1.00 81.50 664 ALA A O 1
ATOM 5164 N N . LEU A 1 665 ? -58.567 36.698 110.940 1.00 81.75 665 LEU A N 1
ATOM 5165 C CA . LEU A 1 665 ? -59.561 37.711 110.576 1.00 81.75 665 LEU A CA 1
ATOM 5166 C C . LEU A 1 665 ? -60.962 37.298 111.039 1.00 81.75 665 LEU A C 1
ATOM 5168 O O . LEU A 1 665 ? -61.664 38.139 111.594 1.00 81.75 665 LEU A O 1
ATOM 5172 N N . GLN A 1 666 ? -61.345 36.028 110.870 1.00 81.06 666 GLN A N 1
ATOM 5173 C CA . GLN A 1 666 ? -62.615 35.475 111.359 1.00 81.06 666 GLN A CA 1
ATOM 5174 C C . GLN A 1 666 ? -62.754 35.661 112.876 1.00 81.06 666 GLN A C 1
ATOM 5176 O O . GLN A 1 666 ? -63.725 36.268 113.319 1.00 81.06 666 GLN A O 1
ATOM 5181 N N . GLU A 1 667 ? -61.735 35.289 113.654 1.00 84.38 667 GLU A N 1
ATOM 5182 C CA . GLU A 1 667 ? -61.679 35.502 115.109 1.00 84.38 667 GLU A CA 1
ATOM 5183 C C . GLU A 1 667 ? -61.896 36.984 115.484 1.00 84.38 667 GLU A C 1
ATOM 5185 O O . GLU A 1 667 ? -62.717 37.315 116.340 1.00 84.38 667 GLU A O 1
ATOM 5190 N N . LYS A 1 668 ? -61.240 37.915 114.777 1.00 82.50 668 LYS A N 1
ATOM 5191 C CA . LYS A 1 668 ? -61.405 39.366 114.997 1.00 82.50 668 LYS A CA 1
ATOM 5192 C C . LYS A 1 668 ? -62.780 39.890 114.578 1.00 82.50 668 LYS A C 1
ATOM 5194 O O . LYS A 1 668 ? -63.242 40.881 115.149 1.00 82.50 668 LYS A O 1
ATOM 5199 N N . PHE A 1 669 ? -63.434 39.267 113.598 1.00 80.81 669 PHE A N 1
ATOM 5200 C CA . PHE A 1 669 ? -64.824 39.563 113.254 1.00 80.81 669 PHE A CA 1
ATOM 5201 C C . PHE A 1 669 ? -65.781 39.056 114.337 1.00 80.81 669 PHE A C 1
ATOM 5203 O O . PHE A 1 669 ? -66.651 39.818 114.757 1.00 80.81 669 PHE A O 1
ATOM 5210 N N . GLU A 1 670 ? -65.591 37.841 114.855 1.00 83.00 670 GLU A N 1
ATOM 5211 C CA . GLU A 1 670 ? -66.393 37.301 115.957 1.00 83.00 670 GLU A CA 1
ATOM 5212 C C . GLU A 1 670 ? -66.233 38.126 117.239 1.00 83.00 670 GLU A C 1
ATOM 5214 O O . GLU A 1 670 ? -67.235 38.531 117.833 1.00 83.00 670 GLU A O 1
ATOM 5219 N N . GLU A 1 671 ? -65.003 38.489 117.623 1.00 83.56 671 GLU A N 1
ATOM 5220 C CA . GLU A 1 671 ? -64.771 39.392 118.753 1.00 83.56 671 GLU A CA 1
ATOM 5221 C C . GLU A 1 671 ? -65.505 40.734 118.582 1.00 83.56 671 GLU A C 1
ATOM 5223 O O . GLU A 1 671 ? -66.097 41.251 119.533 1.00 83.56 671 GLU A O 1
ATOM 5228 N N . ARG A 1 672 ? -65.449 41.336 117.383 1.00 82.62 672 ARG A N 1
ATOM 5229 C CA . ARG A 1 672 ? -66.151 42.595 117.081 1.00 82.62 672 ARG A CA 1
ATOM 5230 C C . ARG A 1 672 ? -67.660 42.421 117.199 1.00 82.62 672 ARG A C 1
ATOM 5232 O O . ARG A 1 672 ? -68.301 43.232 117.857 1.00 82.62 672 ARG A O 1
ATOM 5239 N N . LEU A 1 673 ? -68.204 41.340 116.651 1.00 80.06 673 LEU A N 1
ATOM 5240 C CA . LEU A 1 673 ? -69.631 41.028 116.674 1.00 80.06 673 LEU A CA 1
ATOM 5241 C C . LEU A 1 673 ? -70.132 40.757 118.109 1.00 80.06 673 LEU A C 1
ATOM 5243 O O . LEU A 1 673 ? -71.238 41.162 118.467 1.00 80.06 673 LEU A O 1
ATOM 5247 N N . VAL A 1 674 ? -69.302 40.167 118.978 1.00 82.38 674 VAL A N 1
ATOM 5248 C CA . VAL A 1 674 ? -69.574 40.035 120.424 1.00 82.38 674 VAL A CA 1
ATOM 5249 C C . VAL A 1 674 ? -69.487 41.383 121.155 1.00 82.38 674 VAL A C 1
ATOM 5251 O O . VAL A 1 674 ? -70.332 41.666 122.008 1.00 82.38 674 VAL A O 1
ATOM 5254 N N . ARG A 1 675 ? -68.508 42.241 120.832 1.00 84.00 675 ARG A N 1
ATOM 5255 C CA . ARG A 1 675 ? -68.399 43.602 121.399 1.00 84.00 675 ARG A CA 1
ATOM 5256 C C . ARG A 1 675 ? -69.591 44.480 120.997 1.00 84.00 675 ARG A C 1
ATOM 5258 O O . ARG A 1 675 ? -70.127 45.191 121.845 1.00 84.00 675 ARG A O 1
ATOM 5265 N N . GLU A 1 676 ? -70.047 44.397 119.748 1.00 78.62 676 GLU A N 1
ATOM 5266 C CA . GLU A 1 676 ? -71.233 45.116 119.271 1.00 78.62 676 GLU A CA 1
ATOM 5267 C C . GLU A 1 676 ? -72.523 44.602 119.914 1.00 78.62 676 GLU A C 1
ATOM 5269 O O . GLU A 1 676 ? -73.297 45.425 120.400 1.00 78.62 676 GLU A O 1
ATOM 5274 N N . LYS A 1 677 ? -72.726 43.278 120.026 1.00 79.94 677 LYS A N 1
ATOM 5275 C CA . LYS A 1 677 ? -73.867 42.702 120.769 1.00 79.94 677 LYS A CA 1
ATOM 5276 C C . LYS A 1 677 ? -73.960 43.269 122.188 1.00 79.94 677 LYS A C 1
ATOM 5278 O O . LYS A 1 677 ? -74.981 43.860 122.528 1.00 79.94 677 LYS A O 1
ATOM 5283 N N . LYS A 1 678 ? -72.864 43.227 122.955 1.00 84.19 678 LYS A N 1
ATOM 5284 C CA . LYS A 1 678 ? -72.799 43.784 124.322 1.00 84.19 678 LYS A CA 1
ATOM 5285 C C . LYS A 1 678 ? -73.054 45.297 124.376 1.00 84.19 678 LYS A C 1
ATOM 5287 O O . LYS A 1 678 ? -73.672 45.793 125.316 1.00 84.19 678 LYS A O 1
ATOM 5292 N N . SER A 1 679 ? -72.613 46.044 123.361 1.00 83.25 679 SER A N 1
ATOM 5293 C CA . SER A 1 679 ? -72.879 47.486 123.239 1.00 83.25 679 SER A CA 1
ATOM 5294 C C . SER A 1 679 ? -74.360 47.784 122.952 1.00 83.25 679 SER A C 1
ATOM 5296 O O . SER A 1 679 ? -74.951 48.686 123.554 1.00 83.25 679 SER A O 1
ATOM 5298 N N . VAL A 1 680 ? -74.993 46.994 122.078 1.00 77.31 680 VAL A N 1
ATOM 5299 C CA . VAL A 1 680 ? -76.429 47.083 121.772 1.00 77.31 680 VAL A CA 1
ATOM 5300 C C . VAL A 1 680 ? -77.271 46.675 122.981 1.00 77.31 680 VAL A C 1
ATOM 5302 O O . VAL A 1 680 ? -78.205 47.400 123.321 1.00 77.31 680 VAL A O 1
ATOM 5305 N N . GLU A 1 681 ? -76.914 45.594 123.674 1.00 80.25 681 GLU A N 1
ATOM 5306 C CA . GLU A 1 681 ? -77.542 45.146 124.924 1.00 80.25 681 GLU A CA 1
ATOM 5307 C C . GLU A 1 681 ? -77.523 46.265 125.976 1.00 80.25 681 GLU A C 1
ATOM 5309 O O . GLU A 1 681 ? -78.586 46.711 126.406 1.00 80.25 681 GLU A O 1
ATOM 5314 N N . ALA A 1 682 ? -76.353 46.839 126.280 1.00 81.00 682 ALA A N 1
ATOM 5315 C CA . ALA A 1 682 ? -76.229 47.963 127.214 1.00 81.00 682 ALA A CA 1
ATOM 5316 C C . ALA A 1 682 ? -76.976 49.240 126.753 1.00 81.00 682 ALA A C 1
ATOM 5318 O O . ALA A 1 682 ? -77.407 50.055 127.573 1.00 81.00 682 ALA A O 1
ATOM 5319 N N . SER A 1 683 ? -77.150 49.442 125.441 1.00 77.75 683 SER A N 1
ATOM 5320 C CA . SER A 1 683 ? -77.946 50.542 124.869 1.00 77.75 683 SER A CA 1
ATOM 5321 C C . SER A 1 683 ? -79.456 50.308 125.022 1.00 77.75 683 SER A C 1
ATOM 5323 O O . SER A 1 683 ? -80.206 51.247 125.306 1.00 77.75 683 SER A O 1
ATOM 5325 N N . VAL A 1 684 ? -79.918 49.064 124.873 1.00 77.19 684 VAL A N 1
ATOM 5326 C CA . VAL A 1 684 ? -81.307 48.652 125.132 1.00 77.19 684 VAL A CA 1
ATOM 5327 C C . VAL A 1 684 ? -81.612 48.712 126.628 1.00 77.19 684 VAL A C 1
ATOM 5329 O O . VAL A 1 684 ? -82.637 49.271 127.013 1.00 77.19 684 VAL A O 1
ATOM 5332 N N . GLU A 1 685 ? -80.701 48.240 127.474 1.00 79.12 685 GLU A N 1
ATOM 5333 C CA . GLU A 1 685 ? -80.829 48.256 128.930 1.00 79.12 685 GLU A CA 1
ATOM 5334 C C . GLU A 1 685 ? -80.955 49.688 129.470 1.00 79.12 685 GLU A C 1
ATOM 5336 O O . GLU A 1 685 ? -81.928 50.001 130.155 1.00 79.12 685 GLU A O 1
ATOM 5341 N N . LYS A 1 686 ? -80.090 50.618 129.034 1.00 82.62 686 LYS A N 1
ATOM 5342 C CA . LYS A 1 686 ? -80.220 52.057 129.347 1.00 82.62 686 LYS A CA 1
ATOM 5343 C C . LYS A 1 686 ? -81.541 52.667 128.858 1.00 82.62 686 LYS A C 1
ATOM 5345 O O . LYS A 1 686 ? -82.101 53.540 129.524 1.00 82.62 686 LYS A O 1
ATOM 5350 N N . LYS A 1 687 ? -82.087 52.215 127.720 1.00 75.19 687 LYS A N 1
ATOM 5351 C CA . LYS A 1 687 ? -83.423 52.638 127.245 1.00 75.19 687 LYS A CA 1
ATOM 5352 C C . LYS A 1 687 ? -84.547 52.062 128.115 1.00 75.19 687 LYS A C 1
ATOM 5354 O O . LYS A 1 687 ? -85.552 52.746 128.315 1.00 75.19 687 LYS A O 1
ATOM 5359 N N . CYS A 1 688 ? -84.389 50.856 128.657 1.00 71.25 688 CYS A N 1
ATOM 5360 C CA . CYS A 1 688 ? -85.310 50.268 129.628 1.00 71.25 688 CYS A CA 1
ATOM 5361 C C . CYS A 1 688 ? -85.235 50.978 130.988 1.00 71.25 688 CYS A C 1
ATOM 5363 O O . CYS A 1 688 ? -86.280 51.386 131.491 1.00 71.25 688 CYS A O 1
ATOM 5365 N N . GLU A 1 689 ? -84.040 51.251 131.524 1.00 76.38 689 GLU A N 1
ATOM 5366 C CA . GLU A 1 689 ? -83.859 52.097 132.715 1.00 76.38 689 GLU A CA 1
ATOM 5367 C C . GLU A 1 689 ? -84.533 53.464 132.547 1.00 76.38 689 GLU A C 1
ATOM 5369 O O . GLU A 1 689 ? -85.259 53.921 133.429 1.00 76.38 689 GLU A O 1
ATOM 5374 N N . PHE A 1 690 ? -84.317 54.128 131.406 1.00 76.38 690 PHE A N 1
ATOM 5375 C CA . PHE A 1 690 ? -84.911 55.434 131.135 1.00 76.38 690 PHE A CA 1
ATOM 5376 C C . PHE A 1 690 ? -86.444 55.357 131.088 1.00 76.38 690 PHE A C 1
ATOM 5378 O O . PHE A 1 690 ? -87.118 56.181 131.708 1.00 76.38 690 PHE A O 1
ATOM 5385 N N . LYS A 1 691 ? -87.011 54.334 130.430 1.00 74.88 691 LYS A N 1
ATOM 5386 C CA . LYS A 1 691 ? -88.461 54.070 130.444 1.00 74.88 691 LYS A CA 1
ATOM 5387 C C . LYS A 1 691 ? -88.985 53.823 131.862 1.00 74.88 691 LYS A C 1
ATOM 5389 O O . LYS A 1 691 ? -90.018 54.390 132.209 1.00 74.88 691 LYS A O 1
ATOM 5394 N N . LEU A 1 692 ? -88.275 53.052 132.689 1.00 73.69 692 LEU A N 1
ATOM 5395 C CA . LEU A 1 692 ? -88.637 52.796 134.088 1.00 73.69 692 LEU A CA 1
ATOM 5396 C C . LEU A 1 692 ? -88.584 54.076 134.937 1.00 73.69 692 LEU A C 1
ATOM 5398 O O . LEU A 1 692 ? -89.535 54.367 135.655 1.00 73.69 692 LEU A O 1
ATOM 5402 N N . ARG A 1 693 ? -87.551 54.918 134.793 1.00 75.81 693 ARG A N 1
ATOM 5403 C CA . ARG A 1 693 ? -87.481 56.229 135.474 1.00 75.81 693 ARG A CA 1
ATOM 5404 C C . ARG A 1 693 ? -88.598 57.179 135.023 1.00 75.81 693 ARG A C 1
ATOM 5406 O O . ARG A 1 693 ? -89.128 57.923 135.846 1.00 75.81 693 ARG A O 1
ATOM 5413 N N . VAL A 1 694 ? -88.998 57.148 133.748 1.00 75.50 694 VAL A N 1
ATOM 5414 C CA . VAL A 1 694 ? -90.146 57.922 133.235 1.00 75.50 694 VAL A CA 1
ATOM 5415 C C . VAL A 1 694 ? -91.483 57.368 133.746 1.00 75.50 694 VAL A C 1
ATOM 5417 O O . VAL A 1 694 ? -92.367 58.157 134.073 1.00 75.50 694 VAL A O 1
ATOM 5420 N N . LEU A 1 695 ? -91.638 56.046 133.861 1.00 72.19 695 LEU A N 1
ATOM 5421 C CA . LEU A 1 695 ? -92.819 55.410 134.458 1.00 72.19 695 LEU A CA 1
ATOM 5422 C C . LEU A 1 695 ? -92.941 55.743 135.950 1.00 72.19 695 LEU A C 1
ATOM 5424 O O . LEU A 1 695 ? -93.998 56.206 136.370 1.00 72.19 695 LEU A O 1
ATOM 5428 N N . ASN A 1 696 ? -91.857 55.631 136.720 1.00 74.38 696 ASN A N 1
ATOM 5429 C CA . ASN A 1 696 ? -91.848 55.984 138.141 1.00 74.38 696 ASN A CA 1
ATOM 5430 C C . ASN A 1 696 ? -92.159 57.475 138.348 1.00 74.38 696 ASN A C 1
ATOM 5432 O O . ASN 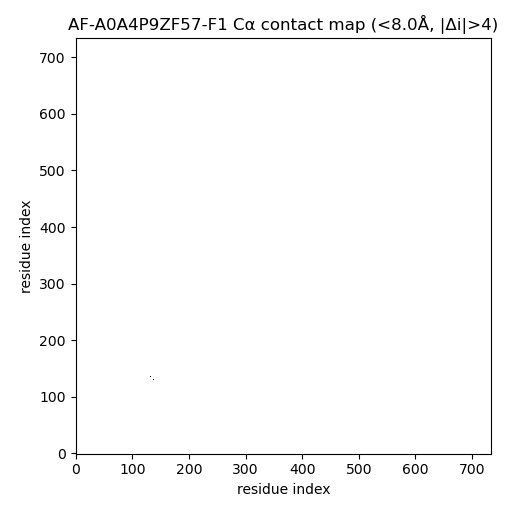A 1 696 ? -93.016 57.803 139.159 1.00 74.38 696 ASN A O 1
ATOM 5436 N N . ARG A 1 697 ? -91.586 58.379 137.536 1.00 74.94 697 ARG A N 1
ATOM 5437 C CA . ARG A 1 697 ? -91.940 59.815 137.554 1.00 74.94 697 ARG A CA 1
ATOM 5438 C C . ARG A 1 697 ? -93.393 60.109 137.158 1.00 74.94 697 ARG A C 1
ATOM 5440 O O . ARG A 1 697 ? -93.912 61.154 137.543 1.00 74.94 697 ARG A O 1
ATOM 5447 N N . LYS A 1 698 ? -94.053 59.235 136.387 1.00 71.44 698 LYS A N 1
ATOM 5448 C CA . LYS A 1 698 ? -95.495 59.338 136.098 1.00 71.44 698 LYS A CA 1
ATOM 5449 C C . LYS A 1 698 ? -96.338 58.824 137.265 1.00 71.44 698 LYS A C 1
ATOM 5451 O O . LYS A 1 698 ? -97.271 59.516 137.653 1.00 71.44 698 LYS A O 1
ATOM 5456 N N . LEU A 1 699 ? -95.982 57.683 137.860 1.00 65.94 699 LEU A N 1
ATOM 5457 C CA . LEU A 1 699 ? -96.623 57.165 139.078 1.00 65.94 699 LEU A CA 1
ATOM 5458 C C . LEU A 1 699 ? -96.556 58.196 140.215 1.00 65.94 699 LEU A C 1
ATOM 5460 O O . LEU A 1 699 ? -97.583 58.569 140.765 1.00 65.94 699 LEU A O 1
ATOM 5464 N N . GLU A 1 700 ? -95.380 58.774 140.456 1.00 69.38 700 GLU A N 1
ATOM 5465 C CA . GLU A 1 700 ? -95.156 59.863 141.415 1.00 69.38 700 GLU A CA 1
ATOM 5466 C C . GLU A 1 700 ? -95.996 61.132 141.167 1.00 69.38 700 GLU A C 1
ATOM 5468 O O . GLU A 1 700 ? -96.225 61.904 142.102 1.00 69.38 700 GLU A O 1
ATOM 5473 N N . ARG A 1 701 ? -96.413 61.403 139.922 1.00 67.06 701 ARG A N 1
ATOM 5474 C CA . ARG A 1 701 ? -97.338 62.506 139.614 1.00 67.06 701 ARG A CA 1
ATOM 5475 C C . ARG A 1 701 ? -98.772 62.101 139.913 1.00 67.06 701 ARG A C 1
ATOM 5477 O O . ARG A 1 701 ? -99.427 62.791 140.686 1.00 67.06 701 ARG A O 1
ATOM 5484 N N . PHE A 1 702 ? -99.211 60.947 139.412 1.00 63.84 702 PHE A N 1
ATOM 5485 C CA . PHE A 1 702 ? -100.551 60.425 139.685 1.00 63.84 702 PHE A CA 1
ATOM 5486 C C . PHE A 1 702 ? -100.814 60.222 141.188 1.00 63.84 702 PHE A C 1
ATOM 5488 O O . PHE A 1 702 ? -101.922 60.471 141.651 1.00 63.84 702 PHE A O 1
ATOM 5495 N N . GLU A 1 703 ? -99.814 59.835 141.984 1.00 63.62 703 GLU A N 1
ATOM 5496 C CA . GLU A 1 703 ? -99.952 59.695 143.442 1.00 63.62 703 GLU A CA 1
ATOM 5497 C C . GLU A 1 703 ? -100.000 61.029 144.203 1.00 63.62 703 GLU A C 1
ATOM 5499 O O . GLU A 1 703 ? -100.606 61.083 145.276 1.00 63.62 703 GLU A O 1
ATOM 5504 N N . ARG A 1 704 ? -99.405 62.104 143.665 1.00 58.66 704 ARG A N 1
ATOM 5505 C CA . ARG A 1 704 ? -99.558 63.465 144.208 1.00 58.66 704 ARG A CA 1
ATOM 5506 C C . ARG A 1 704 ? -100.918 64.049 143.816 1.00 58.66 704 ARG A C 1
ATOM 5508 O O . ARG A 1 704 ? -101.680 64.442 144.693 1.00 58.66 704 ARG A O 1
ATOM 5515 N N . GLU A 1 705 ? -101.280 63.973 142.535 1.00 55.78 705 GLU A N 1
ATOM 5516 C CA . GLU A 1 705 ? -102.584 64.407 142.005 1.00 55.78 705 GLU A CA 1
ATOM 5517 C C . GLU A 1 705 ? -103.766 63.711 142.712 1.00 55.78 705 GLU A C 1
ATOM 5519 O O . GLU A 1 705 ? -104.802 64.329 142.955 1.00 55.78 705 GLU A O 1
ATOM 5524 N N . ARG A 1 706 ? -103.601 62.445 143.127 1.00 53.19 706 ARG A N 1
ATOM 5525 C CA . ARG A 1 706 ? -104.613 61.673 143.870 1.00 53.19 706 ARG A CA 1
ATOM 5526 C C . ARG A 1 706 ? -104.732 62.032 145.362 1.00 53.19 706 ARG A C 1
ATOM 5528 O O . ARG A 1 706 ? -105.650 61.540 146.013 1.00 53.19 706 ARG A O 1
ATOM 5535 N N . LYS A 1 707 ? -103.841 62.859 145.925 1.00 48.53 707 LYS A N 1
ATOM 5536 C CA . LYS A 1 707 ? -103.875 63.261 147.349 1.00 48.53 707 LYS A CA 1
ATOM 5537 C C . LYS A 1 707 ? -104.489 64.641 147.607 1.00 48.53 707 LYS A C 1
ATOM 5539 O O . LYS A 1 707 ? -104.872 64.903 148.741 1.00 48.53 707 LYS A O 1
ATOM 5544 N N . GLU A 1 708 ? -104.632 65.489 146.588 1.00 47.06 708 GLU A N 1
ATOM 5545 C CA . GLU A 1 708 ? -105.071 66.889 146.755 1.00 47.06 708 GLU A CA 1
ATOM 5546 C C . GLU A 1 708 ? -106.528 67.170 146.329 1.00 47.06 708 GLU A C 1
ATOM 5548 O O . GLU A 1 708 ? -106.963 68.318 146.375 1.00 47.06 708 GLU A O 1
ATOM 5553 N N . ARG A 1 709 ? -107.315 66.154 145.932 1.00 41.38 709 ARG A N 1
ATOM 5554 C CA . ARG A 1 709 ? -108.737 66.325 145.551 1.00 41.38 709 ARG A CA 1
ATOM 5555 C C . ARG A 1 709 ? -109.696 65.321 146.198 1.00 41.38 709 ARG A C 1
ATOM 5557 O O . ARG A 1 709 ? -110.296 64.496 145.521 1.00 41.38 709 ARG A O 1
ATOM 5564 N N . GLU A 1 710 ? -109.842 65.514 147.509 1.00 35.16 710 GLU A N 1
ATOM 5565 C CA . GLU A 1 710 ? -111.034 65.272 148.346 1.00 35.16 710 GLU A CA 1
ATOM 5566 C C . GLU A 1 710 ? -111.678 63.868 148.413 1.00 35.16 710 GLU A C 1
ATOM 5568 O O . GLU A 1 710 ? -111.430 62.951 147.635 1.00 35.16 710 GLU A O 1
ATOM 5573 N N . GLY A 1 711 ? -112.513 63.684 149.442 1.00 34.34 711 GLY A N 1
ATOM 5574 C CA . GLY A 1 711 ? -113.274 62.460 149.695 1.00 34.34 711 GLY A CA 1
ATOM 5575 C C . GLY A 1 711 ? -114.791 62.640 149.547 1.00 34.34 711 GLY A C 1
ATOM 5576 O O . GLY A 1 711 ? -115.283 63.747 149.375 1.00 34.34 711 GLY A O 1
ATOM 5577 N N . LYS A 1 712 ? -115.518 61.526 149.742 1.00 31.45 712 LYS A N 1
ATOM 5578 C CA . LYS A 1 712 ? -116.989 61.321 149.646 1.00 31.45 712 LYS A CA 1
ATOM 5579 C C . LYS A 1 712 ? -117.574 60.966 148.256 1.00 31.45 712 LYS A C 1
ATOM 5581 O O . LYS A 1 712 ? -118.326 61.744 147.688 1.00 31.45 712 LYS A O 1
ATOM 5586 N N . ARG A 1 713 ? -117.476 59.657 147.939 1.00 30.78 713 ARG A N 1
ATOM 5587 C CA . ARG A 1 713 ? -118.510 58.805 147.271 1.00 30.78 713 ARG A CA 1
ATOM 5588 C C . ARG A 1 713 ? -118.828 59.079 145.773 1.00 30.78 713 ARG A C 1
ATOM 5590 O O . ARG A 1 713 ? -118.494 60.148 145.285 1.00 30.78 713 ARG A O 1
ATOM 5597 N N . PRO A 1 714 ? -119.544 58.170 145.056 1.00 46.28 714 PRO A N 1
ATOM 5598 C CA . PRO A 1 714 ? -119.919 56.767 145.344 1.00 46.28 714 PRO A CA 1
ATOM 5599 C C . PRO A 1 714 ? -119.471 55.748 144.243 1.00 46.28 714 PRO A C 1
ATOM 5601 O O . PRO A 1 714 ? -118.628 56.038 143.404 1.00 46.28 714 PRO A O 1
ATOM 5604 N N . LEU A 1 715 ? -120.036 54.530 144.304 1.00 39.75 715 LEU A N 1
ATOM 5605 C CA . LEU A 1 715 ? -120.053 53.414 143.319 1.00 39.75 715 LEU A CA 1
ATOM 5606 C C . LEU A 1 715 ? -120.687 53.816 141.945 1.00 39.75 715 LEU A C 1
ATOM 5608 O O . LEU A 1 715 ? -121.289 54.892 141.930 1.00 39.75 715 LEU A O 1
ATOM 5612 N N . PRO A 1 716 ? -120.688 52.996 140.843 1.00 45.59 716 PRO A N 1
ATOM 5613 C CA . PRO A 1 716 ? -120.457 51.528 140.763 1.00 45.59 716 PRO A CA 1
ATOM 5614 C C . PRO A 1 716 ? -119.723 50.929 139.512 1.00 45.59 716 PRO A C 1
ATOM 5616 O O . PRO A 1 716 ? -119.597 51.564 138.475 1.00 45.59 716 PRO A O 1
ATOM 5619 N N . GLY A 1 717 ? -119.421 49.615 139.568 1.00 27.98 717 GLY A N 1
ATOM 5620 C CA . GLY A 1 717 ? -119.689 48.639 138.476 1.00 27.98 717 GLY A CA 1
ATOM 5621 C C . GLY A 1 717 ? -118.680 48.414 137.320 1.00 27.98 717 GLY A C 1
ATOM 5622 O O . GLY A 1 717 ? -118.109 49.351 136.781 1.00 27.98 717 GLY A O 1
ATOM 5623 N N . GLY A 1 718 ? -118.537 47.151 136.866 1.00 29.72 718 GLY A N 1
ATOM 5624 C CA . GLY A 1 718 ? -117.871 46.787 135.591 1.00 29.72 718 GLY A CA 1
ATOM 5625 C C . GLY A 1 718 ? -117.328 45.340 135.497 1.00 29.72 718 GLY A C 1
ATOM 5626 O O . GLY A 1 718 ? -116.596 44.898 136.374 1.00 29.72 718 GLY A O 1
ATOM 5627 N N . LYS A 1 719 ? -117.669 44.601 134.426 1.00 34.78 719 LYS A N 1
ATOM 5628 C CA . LYS A 1 719 ? -117.134 43.264 134.025 1.00 34.78 719 LYS A CA 1
ATOM 5629 C C . LYS A 1 719 ? -116.531 43.370 132.581 1.00 34.78 719 LYS A C 1
ATOM 5631 O O . LYS A 1 719 ? -116.469 44.488 132.082 1.00 34.78 719 LYS A O 1
ATOM 5636 N N . PRO A 1 720 ? -116.218 42.284 131.832 1.00 54.38 720 PRO A N 1
ATOM 5637 C CA . PRO A 1 720 ? -115.041 41.399 131.934 1.00 54.38 720 PRO A CA 1
ATOM 5638 C C . PRO A 1 720 ? -114.317 41.188 130.559 1.00 54.38 720 PRO A C 1
ATOM 5640 O O . PRO A 1 720 ? -114.607 41.890 129.599 1.00 54.38 720 PRO A O 1
ATOM 5643 N N . ALA A 1 721 ? -113.510 40.112 130.443 1.00 35.75 721 ALA A N 1
ATOM 5644 C CA . ALA A 1 721 ? -113.120 39.397 129.198 1.00 35.75 721 ALA A CA 1
ATOM 5645 C C . ALA A 1 721 ? -112.088 40.067 128.242 1.00 35.75 721 ALA A C 1
ATOM 5647 O O . ALA A 1 721 ? -111.779 41.238 128.403 1.00 35.75 721 ALA A O 1
ATOM 5648 N N . ALA A 1 722 ? -111.553 39.421 127.182 1.00 41.53 722 ALA A N 1
ATOM 5649 C CA . ALA A 1 722 ? -111.003 38.055 126.951 1.00 41.53 722 ALA A CA 1
ATOM 5650 C C . ALA A 1 722 ? -110.500 37.924 125.475 1.00 41.53 722 ALA A C 1
ATOM 5652 O O . ALA A 1 722 ? -110.811 38.786 124.660 1.00 41.53 722 ALA A O 1
ATOM 5653 N N . LYS A 1 723 ? -109.887 36.772 125.113 1.00 40.00 723 LYS A N 1
ATOM 5654 C CA . LYS A 1 723 ? -109.461 36.292 123.756 1.00 40.00 723 LYS A CA 1
ATOM 5655 C C . LYS A 1 723 ? -108.079 36.803 123.264 1.00 40.00 723 LYS A C 1
ATOM 5657 O O . LYS A 1 723 ? -107.750 37.953 123.496 1.00 40.00 723 LYS A O 1
ATOM 5662 N N . LYS A 1 724 ? -107.161 35.898 122.854 1.00 39.41 724 LYS A N 1
ATOM 5663 C CA . LYS A 1 724 ? -106.840 35.325 121.498 1.00 39.41 724 LYS A CA 1
ATOM 5664 C C . LYS A 1 724 ? -106.091 36.327 120.574 1.00 39.41 724 LYS A C 1
ATOM 5666 O O . LYS A 1 724 ? -106.293 37.517 120.732 1.00 39.41 724 LYS A O 1
ATOM 5671 N N . ALA A 1 725 ? -105.237 35.935 119.614 1.00 37.09 725 ALA A N 1
ATOM 5672 C CA . ALA A 1 725 ? -105.018 34.633 118.948 1.00 37.09 725 ALA A CA 1
ATOM 5673 C C . ALA A 1 725 ? -103.522 34.418 118.529 1.00 37.09 725 ALA A C 1
ATOM 5675 O O . ALA A 1 725 ? -102.742 35.353 118.653 1.00 37.09 725 ALA A O 1
ATOM 5676 N N . LYS A 1 726 ? -103.067 33.177 118.243 1.00 40.59 726 LYS A N 1
ATOM 5677 C CA . LYS A 1 726 ? -102.696 32.626 116.897 1.00 40.59 726 LYS A CA 1
ATOM 5678 C C . LYS A 1 726 ? -101.607 33.415 116.138 1.00 40.59 726 LYS A C 1
ATOM 5680 O O . LYS A 1 726 ? -101.816 34.589 115.877 1.00 40.59 726 LYS A O 1
ATOM 5685 N N . ASP A 1 727 ? -100.427 32.868 115.819 1.00 40.62 727 ASP A N 1
ATOM 5686 C CA . ASP A 1 727 ? -100.048 31.916 114.725 1.00 40.62 727 ASP A CA 1
ATOM 5687 C C . ASP A 1 727 ? -98.937 32.645 113.900 1.00 40.62 727 ASP A C 1
ATOM 5689 O O . ASP A 1 727 ? -98.876 33.868 113.980 1.00 40.62 727 ASP A O 1
ATOM 5693 N N . ALA A 1 728 ? -98.065 32.076 113.052 1.00 43.16 728 ALA A N 1
ATOM 5694 C CA . ALA A 1 728 ? -97.467 30.741 112.847 1.00 43.16 728 ALA A CA 1
ATOM 5695 C C . ALA A 1 728 ? -96.349 30.878 111.754 1.00 43.16 728 ALA A C 1
ATOM 5697 O O . ALA A 1 728 ? -96.142 31.985 111.269 1.00 43.16 728 ALA A O 1
ATOM 5698 N N . VAL A 1 729 ? -95.720 29.766 111.305 1.00 41.03 729 VAL A N 1
ATOM 5699 C CA . VAL A 1 729 ? -94.837 29.639 110.094 1.00 41.03 729 VAL A CA 1
ATOM 5700 C C . VAL A 1 729 ? -93.447 30.323 110.217 1.00 41.03 729 VAL A C 1
ATOM 5702 O O . VAL A 1 729 ? -93.391 31.502 110.530 1.00 41.03 729 VAL A O 1
ATOM 5705 N N . THR A 1 730 ? -92.245 29.722 110.099 1.00 47.97 730 THR A N 1
ATOM 5706 C CA . THR A 1 730 ? -91.614 28.524 109.458 1.00 47.97 730 THR A CA 1
ATOM 5707 C C . THR A 1 730 ? -91.032 28.697 108.034 1.00 47.97 730 THR A C 1
ATOM 5709 O O . THR A 1 730 ? -91.573 29.439 107.222 1.00 47.97 730 THR A O 1
ATOM 5712 N N . ARG A 1 731 ? -89.944 27.940 107.742 1.00 43.47 731 ARG A N 1
ATOM 5713 C CA . ARG A 1 731 ? -89.083 27.922 106.518 1.00 43.47 731 ARG A CA 1
ATOM 5714 C C . ARG A 1 731 ? -88.124 29.130 106.389 1.00 43.47 731 ARG A C 1
ATOM 5716 O O . ARG A 1 731 ? -88.422 30.186 106.927 1.00 43.47 731 ARG A O 1
ATOM 5723 N N . ARG A 1 732 ? -86.942 29.034 105.751 1.00 36.75 732 ARG A N 1
ATOM 5724 C CA . ARG A 1 732 ? -86.358 28.031 104.815 1.00 36.75 732 ARG A CA 1
ATOM 5725 C C . ARG A 1 732 ? -84.821 27.950 105.038 1.00 36.75 732 ARG A C 1
ATOM 5727 O O . ARG A 1 732 ? -84.256 28.983 105.360 1.00 36.75 732 ARG A O 1
ATOM 5734 N N . GLU A 1 733 ? -84.207 26.772 105.218 1.00 42.88 733 GLU A N 1
ATOM 5735 C CA . GLU A 1 733 ? -83.476 25.910 104.238 1.00 42.88 733 GLU A CA 1
ATOM 5736 C C . GLU A 1 733 ? -82.248 26.557 103.549 1.00 42.88 733 GLU A C 1
ATOM 5738 O O . GLU A 1 733 ? -82.359 27.683 103.072 1.00 42.88 733 GLU A O 1
ATOM 5743 N N . MET A 1 734 ? -81.165 25.762 103.419 1.00 38.53 734 MET A N 1
ATOM 5744 C CA . MET A 1 734 ? -79.777 26.095 103.007 1.00 38.53 734 MET A CA 1
ATOM 5745 C C . MET A 1 734 ? -78.965 26.863 104.062 1.00 38.53 734 MET A C 1
ATOM 5747 O O . MET A 1 734 ? -78.921 28.109 104.006 1.00 38.53 734 MET A O 1
#

Solvent-accessible surface area (backbone atoms only — not comparable to full-atom values): 40236 Å² total; per-residue (Å²): 112,75,67,58,58,50,53,50,49,52,53,49,53,50,51,51,50,51,52,51,51,50,55,50,52,50,52,49,52,52,49,49,51,54,49,50,58,51,49,52,59,44,52,59,45,52,53,51,48,50,52,50,50,53,51,49,52,50,51,49,53,55,50,49,53,50,52,51,50,51,48,53,52,50,50,53,51,48,54,52,49,52,53,49,50,56,52,49,53,53,53,53,51,55,50,57,53,55,58,52,60,55,66,59,61,71,75,73,78,84,87,89,87,87,92,87,90,90,89,88,83,74,76,60,44,69,57,40,54,53,54,44,53,49,41,51,46,52,50,48,53,48,48,49,50,48,52,52,48,52,49,48,53,49,52,53,49,49,50,51,51,50,48,54,50,49,52,52,50,53,51,50,55,50,51,50,53,48,52,53,49,51,50,50,53,50,50,51,52,50,53,51,52,52,52,51,52,48,54,51,50,52,54,50,49,54,49,49,58,48,52,51,53,54,49,52,51,51,51,51,52,51,50,53,51,50,55,52,50,51,53,52,51,52,52,46,53,52,53,48,53,50,50,52,50,52,53,48,52,51,49,52,50,52,50,53,51,49,54,50,48,53,53,50,54,52,51,50,52,50,50,51,53,50,50,52,50,56,47,52,53,48,53,52,51,50,52,51,51,49,53,50,52,52,52,50,52,52,53,49,52,51,50,52,53,48,52,52,52,53,50,56,49,48,54,51,49,53,52,51,51,48,52,51,47,53,48,50,51,52,48,54,50,48,49,52,50,48,53,51,50,50,53,48,49,51,53,48,50,62,45,56,79,70,58,89,80,86,89,88,90,72,66,64,68,60,53,49,53,52,50,49,57,54,46,56,48,53,48,50,53,52,49,49,51,50,50,54,48,52,51,49,52,55,48,51,53,44,55,49,50,54,48,51,49,49,52,49,50,51,49,49,55,47,47,53,50,51,50,53,51,43,52,51,49,55,49,51,49,49,50,50,49,52,50,48,51,50,50,48,51,50,44,52,49,46,51,46,48,53,46,52,48,50,50,43,54,47,50,45,52,50,44,57,50,43,49,55,47,38,67,59,26,81,74,55,78,88,93,90,89,89,90,85,82,68,76,72,67,60,62,67,65,47,64,65,47,58,60,52,50,61,53,46,53,61,58,72,69,36,62,69,57,51,55,50,49,51,51,50,52,53,52,51,49,50,50,52,51,52,52,50,52,50,53,52,51,49,55,51,52,51,50,55,47,56,51,49,52,58,51,59,65,45,50,68,49,56,52,50,52,54,48,52,50,50,54,49,54,53,49,54,49,53,51,47,55,51,49,52,53,48,53,49,53,52,50,54,52,49,50,53,48,54,52,51,51,54,51,48,52,53,48,53,49,54,50,49,55,53,48,51,52,53,48,52,62,45,51,65,46,50,53,56,47,52,53,51,50,52,52,52,50,52,51,51,54,49,52,51,52,53,53,52,54,52,52,54,50,48,52,52,53,51,49,59,50,50,54,52,52,49,52,62,45,51,54,53,49,51,54,47,53,52,52,48,49,55,50,50,50,55,53,50,48,54,51,48,52,51,50,49,54,52,49,51,58,45,50,61,44,55,59,50,65,68,68,78,69,83,85,84,86,81,87,83,91,89,87,85,90,83,85,88,80,88,89,79,88,86,88,81,89,138

Secondary structure (DSSP, 8-state):
-HHHHHHHHHHHHHHHHHHHHHHHHHHHHHHHHHHHHHHHHHHHHHHHHHHHHHHHHHHHHHHHHHHHHHHHHHHHHHHHHHHHHHHHHHHHHHHHHHHHHHHHHGGGS-------------STHHHHHHHHHHHHHHHHHHHHHHHHHHHHHHHHHHHHHHHHHHHHHHHHHHHHHHHHHHHHHHHHHHHHHHHHHHHHHHHHHHHHHHHHHHHHHHHHHHHHHHHHHHHHHHHHHHHHHHHHHHHHHHHHHHHHHHHHHHHHHHHHHHHHHHHHHHHHHHHHHHHHHHHHHHHHHHHHHHHHHHHHHHHHHHHHHHHHHHHHHHHHHHHHHHHHHHHHHHHHHHHHHHHHTT-------SSHHHHHHHHHHHHHHHHHHHHHHHHHHHHHHHHHHHHHHHHHHHHHHHHHHHHHHHHHHHHHHHHHHHHHHHHHHHHHHHHHHHHHHHHHHHHHHHHHHHHHHHHHHHHTTTTS---------GGGHHHHHHHHHHHHHHHHHHHHT-HHHHHHHHHHHHHHHHHHHHHHHHHHHHHHHHHHHHHHHHHHHHHHHHHHHHHHHHHHHHHHHHHHHHHHHHHHHHHHHHHHHHHHHHHHHHHHHHHHHHHHHHHHHHHHHHHHHHHHHHHHHHHHHHHHHHHHHHHHHHHHHHHHHHHHHHHHHHHHHHHHHHHHHHHHHHHHHHHHHHHHHHHHHHHHHHHHHTTSS-------------------------

Radius of gyration: 97.89 Å; Cα contacts (8 Å, |Δi|>4): 6; chains: 1; bounding box: 231×113×283 Å

Sequence (734 aa):
MQLGTFVASLQALLAEREASAQDLTAKLLQSLVNYQTLQERISEKDERIQVLSAQAELALKAQNLKLEQVGQLSQRMLEAKTQLGEKSAQVEQCRRELELCRRELERRKSRTSPDDAAVFDGASVLRLEYEDVKAALSDAEQQVHEFCGIARAAEDALQSAAASHAEYKATMEQTVRALENDKQALAGSVGAKEADANALRDTIRVSEDRFRAELVQLQAQLQETAYKAQAYDDMKRDMERQLDAVAADLRNQVTLHGDLAQRCDAKAREAEQLNEQVARQKDEMAAVQAAAAEAAEQLRRAREQKAAAEAVLGEKQAAHDEELQAAKARITDLECQYNLALNQVELQAKAAVSGADSGADDTDMRDELRQVVRFLRREKDAAGARAAQLAHDAQTLRADLDRVSFELAAAKAQQARLETHKVNVDASAQEHARLMEQLDQLNLLRESNVTLRAQGQELQRRAEAAEAALRAKEQKSAAPAGENTAAVQEQEMRLVREENERLRERLAGNEDYKQLMQRFENLKAEFKTKLQAHRNKNKELERQIEARDAEAQKAPETEKEMAMLKDQTAKLAAEKDSAVKKLAAEKDAALRKVEAEKNVAKKLAAEKDAALKKLADVELRLDKAADADAENIADFDAERKKLAAACDAEKKRLAGEHDKKIAALQEKFEERLVREKKSVEASVEKKCEFKLRVLNRKLERFERERKEREGKRPLPGGKPAAKKAKDAVTRREM

Organism: NCBI:txid27322

Foldseek 3Di:
DVVVVVVVVVVVVVVVVVVVVVVVVVVVVVVVVVVVVVVVVVVVVVVVVVVVVVVVVVVVVVVVVVVVVVVVVVVVVVVVVVVVVVVVVVVVVVVVVVVVVVVVVVVPDDDDDDDDDDDDDDVVVVVCVVVVVVVVVVVVVVVVVVVVVVVVVVVVVVVVVVVVVVVVVVVVVVVVVVVVVVVVVVVVVVVVVVVVVVVVVVVVVVVVVVVVVVVVVVVVVVVVVVVVVVVVVVVVVVVVVVVVVVVVVVVVVVVVVVVVVVVVVVVVVVVVVVVVVVVVVVVVVVVVVVVVVVVVVVVVVVVVVVVVVVVVVVVVVVVVVVVVVVVVVVVVVVVVVVVVVVVVVVVVVVVVVVDDDDDDDDPVVVVVVVVVVVVVVVVVVVVVVVVVVVVVVVVVVVVVVVVVVVVVVVVVVVVVVVVVVVVVVVVVVVVVVVVVVVVVVVVVVVVVVVVCVVVVVVVVVVVVVVVVVVVVPCVPDDDDDDDDDPDPVVPVVPVVVVVVVVVVVVCVPDVVNVVVVVVVVVVVVVVVVVVVVVVVVVVVVVVVVVVVVVVVVCVVVVVVVVVVVVVVVVVVVVVVVVVVVVVVVVVVVVVVVVVVVVVVVVVVVVVVVVVVVVVVVVVVVVVVVVVVVVVVVVVVVVVVVVVVVVVVVVVVVVVVVVVVVVVVVVVVVVVVVVVVVVVVVVVVVVVVVVVVVVVVVVVVVVVVVVPPDDDDDDDDDDDDDDDDDDDDDDDDDD

Mean predicted aligned error: 25.34 Å

pLDDT: mean 81.08, std 15.03, range [27.98, 97.38]